Protein AF-0000000086188232 (afdb_homodimer)

Foldseek 3Di:
DQDADDFQDLAFDFDKDKDFQPQKWKAKDFPPDDLLAFDFDPDQDLQDFDADPVRDTWGKHKTKRDLLLNCLVPQCVPPAQLAAHELVVQQGIWMWMKGFPGIFMAGEPEQVRQVSRVHHCSNRQVDDSVNRVRSNSVQNSRCVHPVHGQWHKYQHPRHNVMMMIMGTCVRRGSVRMDTPDDIGRCSDDPNVVSVVVVCVVSSYHYPDPPPD/DQDADDFQDLAFDFDKDKDFQPQKWKAKDFPPDDLLAFDFDPDQDLQDFDADPVRDTWGKHKTKSDLLLNCLVPQCVPPAQQAAHELVVQQGIWMWMKGFPGIFMAGEPEQVRQVSRVHHCSNRQVDDSVNRVRSNSVQNSRCVHPVHGQWHKYQHPRHNVMMMIMGTCVRRGSVRMDTPDDIGRCSDDPNVVSVVVVCVVSVYHYPDPPPD

Solvent-accessible surface area (backbone atoms only — not comparable to full-atom values): 22124 Å² total; per-residue (Å²): 118,86,57,68,54,74,79,66,57,97,73,68,65,65,36,79,39,75,46,49,40,83,50,51,35,16,27,66,44,46,64,93,53,65,74,50,51,47,46,60,58,87,62,84,36,56,61,29,57,36,65,45,96,86,65,47,61,49,26,34,36,67,34,9,52,30,67,67,27,20,40,24,62,59,78,43,56,82,52,51,56,63,32,67,41,58,45,78,76,26,65,54,29,24,38,26,42,31,30,40,77,50,70,38,45,20,36,30,55,33,44,51,25,26,30,39,62,74,40,56,58,55,26,54,74,66,43,57,79,89,39,17,73,59,36,13,46,44,40,44,47,47,58,64,34,90,85,56,42,35,29,37,33,29,55,25,79,54,24,43,92,22,38,32,36,42,32,35,28,91,72,44,42,49,89,40,30,44,69,64,66,79,66,28,44,36,67,43,69,71,33,22,52,54,50,49,51,53,27,56,62,27,48,32,45,72,38,82,63,78,71,126,118,86,57,67,52,75,80,67,58,97,74,68,64,65,35,78,40,74,47,49,40,85,51,51,34,16,27,67,46,46,64,94,54,65,74,49,52,48,46,60,59,87,61,82,35,57,61,29,55,36,66,44,96,86,64,47,61,50,27,34,36,67,33,10,52,31,66,69,26,20,40,24,62,58,78,41,56,83,49,51,56,60,33,66,44,58,44,77,76,26,66,55,29,24,39,25,41,31,28,40,78,48,70,38,46,21,36,30,53,34,44,52,26,25,30,40,63,73,41,58,59,54,25,54,75,65,45,57,78,90,40,18,74,59,35,13,47,44,40,43,48,47,59,67,34,89,84,56,42,36,29,39,32,28,55,25,79,53,26,41,91,22,39,30,38,39,32,34,30,92,73,46,40,49,89,40,30,43,68,64,65,78,65,30,44,36,67,43,69,71,34,22,51,54,51,50,51,52,27,56,61,28,48,31,45,71,38,83,62,77,70,125

InterPro domains:
  IPR014914 RES domain [PF08808] (25-176)
  IPR014914 RES domain [SM00953] (38-180)

Nearest PDB structures (foldseek):
  6fkg-assembly1_B  TM=7.041E-01  e=4.407E-06  Mycobacterium tuberculosis H37Rv
  6gw6-assembly1_D  TM=6.085E-01  e=1.518E-03  Pseudomonas putida KT2440
  4ae1-assembly1_B  TM=4.390E-01  e=5.055E-02  Corynebacterium diphtheriae
  4yzo-assembly1_A  TM=3.214E-01  e=3.914E+00  Sulfurisphaera tokodaii str. 7
  2dkq-assembly1_A  TM=3.210E-01  e=6.579E+00  Homo sapiens

Structure (mmCIF, N/CA/C/O backbone):
data_AF-0000000086188232-model_v1
#
loop_
_entity.id
_entity.type
_entity.pdbx_description
1 polymer 'RES domain-containing protein'
#
loop_
_atom_site.group_PDB
_atom_site.id
_atom_site.type_symbol
_atom_site.label_atom_id
_atom_site.label_alt_id
_atom_site.label_comp_id
_atom_site.label_asym_id
_atom_site.label_entity_id
_atom_site.label_seq_id
_atom_site.pdbx_PDB_ins_code
_atom_site.Cartn_x
_atom_site.Cartn_y
_atom_site.Cartn_z
_atom_site.occupancy
_atom_site.B_iso_or_equiv
_atom_site.auth_seq_id
_atom_site.auth_comp_id
_atom_site.auth_asym_id
_atom_site.auth_atom_id
_atom_site.pdbx_PDB_model_num
ATOM 1 N N . MET A 1 1 ? 0.374 -12.047 19.875 1 42.62 1 MET A N 1
ATOM 2 C CA . MET A 1 1 ? -0.286 -13.102 19.109 1 42.62 1 MET A CA 1
ATOM 3 C C . MET A 1 1 ? -1.083 -12.516 17.953 1 42.62 1 MET A C 1
ATOM 5 O O . MET A 1 1 ? -1.72 -11.469 18.094 1 42.62 1 MET A O 1
ATOM 9 N N . SER A 1 2 ? -0.699 -12.945 16.703 1 59.81 2 SER A N 1
ATOM 10 C CA . SER A 1 2 ? -1.451 -12.492 15.539 1 59.81 2 SER A CA 1
ATOM 11 C C . SER A 1 2 ? -2.938 -12.797 15.68 1 59.81 2 SER A C 1
ATOM 13 O O . SER A 1 2 ? -3.311 -13.828 16.25 1 59.81 2 SER A O 1
ATOM 15 N N . ASP A 1 3 ? -3.832 -11.828 15.742 1 78.62 3 ASP A N 1
ATOM 16 C CA . ASP A 1 3 ? -5.285 -11.977 15.812 1 78.62 3 ASP A CA 1
ATOM 17 C C . ASP A 1 3 ? -5.832 -12.562 14.516 1 78.62 3 ASP A C 1
ATOM 19 O O . ASP A 1 3 ? -5.781 -11.922 13.461 1 78.62 3 ASP A O 1
ATOM 23 N N . PRO A 1 4 ? -6.09 -13.945 14.5 1 84.75 4 PRO A N 1
ATOM 24 C CA . PRO A 1 4 ? -6.691 -14.523 13.297 1 84.75 4 PRO A CA 1
ATOM 25 C C . PRO A 1 4 ? -7.977 -13.805 12.875 1 84.75 4 PRO A C 1
ATOM 27 O O . PRO A 1 4 ? -8.625 -13.164 13.703 1 84.75 4 PRO A O 1
ATOM 30 N N . PRO A 1 5 ? -8.234 -13.859 11.508 1 88.69 5 PRO A N 1
ATOM 31 C CA . PRO A 1 5 ? -9.484 -13.234 11.086 1 88.69 5 PRO A CA 1
ATOM 32 C C . PRO A 1 5 ? -10.719 -13.961 11.617 1 88.69 5 PRO A C 1
ATOM 34 O O . PRO A 1 5 ? -10.672 -15.172 11.844 1 88.69 5 PRO A O 1
ATOM 37 N N . SER A 1 6 ? -11.75 -13.211 11.828 1 87.75 6 SER A N 1
ATOM 38 C CA . SER A 1 6 ? -13.047 -13.844 12.07 1 87.75 6 SER A CA 1
ATOM 39 C C . SER A 1 6 ? -13.492 -14.672 10.867 1 87.75 6 SER A C 1
ATOM 41 O O . SER A 1 6 ? -13.109 -14.375 9.727 1 87.75 6 SER A O 1
ATOM 43 N N . PRO A 1 7 ? -14.234 -15.75 11.188 1 89.38 7 PRO A N 1
ATOM 44 C CA . PRO A 1 7 ? -14.789 -16.484 10.047 1 89.38 7 PRO A CA 1
ATOM 45 C C . PRO A 1 7 ? -15.609 -15.586 9.117 1 89.38 7 PRO A C 1
ATOM 47 O O . PRO A 1 7 ? -16.281 -14.664 9.578 1 89.38 7 PRO A O 1
ATOM 50 N N . ALA A 1 8 ? -15.398 -15.836 7.848 1 89.38 8 ALA A N 1
ATOM 51 C CA . ALA A 1 8 ? -16.203 -15.078 6.895 1 89.38 8 ALA A CA 1
ATOM 52 C C . ALA A 1 8 ? -17.703 -15.336 7.109 1 89.38 8 ALA A C 1
ATOM 54 O O . ALA A 1 8 ? -18.109 -16.484 7.273 1 89.38 8 ALA A O 1
ATOM 55 N N . PRO A 1 9 ? -18.516 -14.32 7.082 1 89.62 9 PRO A N 1
ATOM 56 C CA . PRO A 1 9 ? -19.953 -14.539 7.113 1 89.62 9 PRO A CA 1
ATOM 57 C C . PRO A 1 9 ? -20.5 -15.109 5.805 1 89.62 9 PRO A C 1
ATOM 59 O O . PRO A 1 9 ? -19.734 -15.273 4.84 1 89.62 9 PRO A O 1
ATOM 62 N N . ASP A 1 10 ? -21.734 -15.445 5.766 1 87.94 10 ASP A N 1
ATOM 63 C CA . ASP A 1 10 ? -22.344 -16.078 4.598 1 87.94 10 ASP A CA 1
ATOM 64 C C . ASP A 1 10 ? -22.281 -15.156 3.377 1 87.94 10 ASP A C 1
ATOM 66 O O . ASP A 1 10 ? -22.062 -15.625 2.256 1 87.94 10 ASP A O 1
ATOM 70 N N . ARG A 1 11 ? -22.5 -13.891 3.684 1 92.25 11 ARG A N 1
ATOM 71 C CA . ARG A 1 11 ? -22.484 -12.922 2.592 1 92.25 11 ARG A CA 1
ATOM 72 C C . ARG A 1 11 ? -21.656 -11.695 2.959 1 92.25 11 ARG A C 1
ATOM 74 O O . ARG A 1 11 ? -22.203 -10.625 3.207 1 92.25 11 ARG A O 1
ATOM 81 N N . PRO A 1 12 ? -20.328 -11.938 2.879 1 95.62 12 PRO A N 1
ATOM 82 C CA . PRO A 1 12 ? -19.516 -10.758 3.184 1 95.62 12 PRO A CA 1
ATOM 83 C C . PRO A 1 12 ? -19.688 -9.633 2.17 1 95.62 12 PRO A C 1
ATOM 85 O O . PRO A 1 12 ? -19.844 -9.891 0.974 1 95.62 12 PRO A O 1
ATOM 88 N N . ASP A 1 13 ? -19.734 -8.422 2.604 1 95.5 13 ASP A N 1
ATOM 89 C CA . ASP A 1 13 ? -19.969 -7.254 1.758 1 95.5 13 ASP A CA 1
ATOM 90 C C . ASP A 1 13 ? -18.641 -6.695 1.232 1 95.5 13 ASP A C 1
ATOM 92 O O . ASP A 1 13 ? -18.219 -5.609 1.637 1 95.5 13 ASP A O 1
ATOM 96 N N . PHE A 1 14 ? -18.125 -7.363 0.249 1 97.62 14 PHE A N 1
ATOM 97 C CA . PHE A 1 14 ? -16.859 -6.965 -0.335 1 97.62 14 PHE A CA 1
ATOM 98 C C . PHE A 1 14 ? -16.984 -5.648 -1.088 1 97.62 14 PHE A C 1
ATOM 100 O O . PHE A 1 14 ? -17.984 -5.414 -1.769 1 97.62 14 PHE A O 1
ATOM 107 N N . GLU A 1 15 ? -16.016 -4.797 -0.883 1 96.88 15 GLU A N 1
ATOM 108 C CA . GLU A 1 15 ? -15.883 -3.709 -1.845 1 96.88 15 GLU A CA 1
ATOM 109 C C . GLU A 1 15 ? -15.391 -4.227 -3.193 1 96.88 15 GLU A C 1
ATOM 111 O O . GLU A 1 15 ? -14.555 -5.129 -3.252 1 96.88 15 GLU A O 1
ATOM 116 N N . GLU A 1 16 ? -15.961 -3.678 -4.281 1 97.38 16 GLU A N 1
ATOM 117 C CA . GLU A 1 16 ? -15.539 -4.07 -5.625 1 97.38 16 GLU A CA 1
ATOM 118 C C . GLU A 1 16 ? -14.492 -3.104 -6.18 1 97.38 16 GLU A C 1
ATOM 120 O O . GLU A 1 16 ? -14.609 -1.889 -6.004 1 97.38 16 GLU A O 1
ATOM 125 N N . GLU A 1 17 ? -13.5 -3.656 -6.773 1 97.19 17 GLU A N 1
ATOM 126 C CA . GLU A 1 17 ? -12.562 -2.867 -7.559 1 97.19 17 GLU A CA 1
ATOM 127 C C . GLU A 1 17 ? -12.422 -3.422 -8.969 1 97.19 17 GLU A C 1
ATOM 129 O O . GLU A 1 17 ? -12.438 -4.637 -9.172 1 97.19 17 GLU A O 1
ATOM 134 N N . VAL A 1 18 ? -12.242 -2.51 -9.906 1 97.88 18 VAL A N 1
ATOM 135 C CA . VAL A 1 18 ? -12.102 -2.904 -11.305 1 97.88 18 VAL A CA 1
ATOM 136 C C . VAL A 1 18 ? -10.633 -2.828 -11.711 1 97.88 18 VAL A C 1
ATOM 138 O O . VAL A 1 18 ? -9.992 -1.783 -11.57 1 97.88 18 VAL A O 1
ATOM 141 N N . TRP A 1 19 ? -10.109 -3.955 -12.125 1 98.06 19 TRP A N 1
ATOM 142 C CA . TRP A 1 19 ? -8.781 -4.008 -12.719 1 98.06 19 TRP A CA 1
ATOM 143 C C . TRP A 1 19 ? -8.828 -3.713 -14.211 1 98.06 19 TRP A C 1
ATOM 145 O O . TRP A 1 19 ? -9.195 -4.578 -15.008 1 98.06 19 TRP A O 1
ATOM 155 N N . ARG A 1 20 ? -8.43 -2.564 -14.523 1 95.94 20 ARG A N 1
ATOM 156 C CA . ARG A 1 20 ? -8.562 -2.121 -15.914 1 95.94 20 ARG A CA 1
ATOM 157 C C . ARG A 1 20 ? -7.578 -2.854 -16.812 1 95.94 20 ARG A C 1
ATOM 159 O O . ARG A 1 20 ? -6.492 -3.236 -16.375 1 95.94 20 ARG A O 1
ATOM 166 N N . ALA A 1 21 ? -7.945 -2.963 -18.078 1 90.75 21 ALA A N 1
ATOM 167 C CA . ALA A 1 21 ? -7.184 -3.75 -19.047 1 90.75 21 ALA A CA 1
ATOM 168 C C . ALA A 1 21 ? -5.789 -3.168 -19.25 1 90.75 21 ALA A C 1
ATOM 170 O O . ALA A 1 21 ? -4.863 -3.885 -19.625 1 90.75 21 ALA A O 1
ATOM 171 N N . GLU A 1 22 ? -5.609 -1.956 -18.938 1 90.81 22 GLU A N 1
ATOM 172 C CA . GLU A 1 22 ? -4.336 -1.284 -19.188 1 90.81 22 GLU A CA 1
ATOM 173 C C . GLU A 1 22 ? -3.355 -1.509 -18.047 1 90.81 22 GLU A C 1
ATOM 175 O O . GLU A 1 22 ? -2.156 -1.265 -18.188 1 90.81 22 GLU A O 1
ATOM 180 N N . VAL A 1 23 ? -3.896 -1.952 -16.906 1 92.81 23 VAL A N 1
ATOM 181 C CA . VAL A 1 23 ? -3.021 -2.209 -15.773 1 92.81 23 VAL A CA 1
ATOM 182 C C . VAL A 1 23 ? -2.318 -3.553 -15.953 1 92.81 23 VAL A C 1
ATOM 184 O O . VAL A 1 23 ? -2.967 -4.57 -16.203 1 92.81 23 VAL A O 1
ATOM 187 N N . PRO A 1 24 ? -1.039 -3.545 -15.852 1 96.19 24 PRO A N 1
ATOM 188 C CA . PRO A 1 24 ? -0.294 -4.785 -16.094 1 96.19 24 PRO A CA 1
ATOM 189 C C . PRO A 1 24 ? -0.541 -5.84 -15.016 1 96.19 24 PRO A C 1
ATOM 191 O O . PRO A 1 24 ? -0.901 -5.5 -13.883 1 96.19 24 PRO A O 1
ATOM 194 N N . LEU A 1 25 ? -0.445 -7.074 -15.438 1 98.44 25 LEU A N 1
ATOM 195 C CA . LEU A 1 25 ? -0.287 -8.234 -14.57 1 98.44 25 LEU A CA 1
ATOM 196 C C . LEU A 1 25 ? 1.079 -8.883 -14.773 1 98.44 25 LEU A C 1
ATOM 198 O O . LEU A 1 25 ? 1.452 -9.219 -15.898 1 98.44 25 LEU A O 1
ATOM 202 N N . VAL A 1 26 ? 1.794 -9 -13.695 1 98.56 26 VAL A N 1
ATOM 203 C CA . VAL A 1 26 ? 3.129 -9.586 -13.773 1 98.56 26 VAL A CA 1
ATOM 204 C C . VAL A 1 26 ? 3.195 -10.836 -12.898 1 98.56 26 VAL A C 1
ATOM 206 O O . VAL A 1 26 ? 2.783 -10.812 -11.734 1 98.56 26 VAL A O 1
ATOM 209 N N . ARG A 1 27 ? 3.705 -11.891 -13.453 1 98 27 ARG A N 1
ATOM 210 C CA . ARG A 1 27 ? 3.801 -13.156 -12.727 1 98 27 ARG A CA 1
ATOM 211 C C . ARG A 1 27 ? 5.227 -13.695 -12.75 1 98 27 ARG A C 1
ATOM 213 O O . ARG A 1 27 ? 5.883 -13.68 -13.797 1 98 27 ARG A O 1
ATOM 220 N N . CYS A 1 28 ? 5.727 -14.023 -11.562 1 97.19 28 CYS A N 1
ATOM 221 C CA . CYS A 1 28 ? 6.949 -14.805 -11.438 1 97.19 28 CYS A CA 1
ATOM 222 C C . CYS A 1 28 ? 6.633 -16.281 -11.258 1 97.19 28 CYS A C 1
ATOM 224 O O . CYS A 1 28 ? 6.246 -16.719 -10.172 1 97.19 28 CYS A O 1
ATOM 226 N N . GLY A 1 29 ? 6.777 -17.016 -12.328 1 95.5 29 GLY A N 1
ATOM 227 C CA . GLY A 1 29 ? 6.453 -18.422 -12.328 1 95.5 29 GLY A CA 1
ATOM 228 C C . GLY A 1 29 ? 7.648 -19.312 -12.641 1 95.5 29 GLY A C 1
ATOM 229 O O . GLY A 1 29 ? 8.797 -18.891 -12.453 1 95.5 29 GLY A O 1
ATOM 230 N N . HIS A 1 30 ? 7.344 -20.531 -12.891 1 93.38 30 HIS A N 1
ATOM 231 C CA . HIS A 1 30 ? 8.383 -21.5 -13.18 1 93.38 30 HIS A CA 1
ATOM 232 C C . HIS A 1 30 ? 8.555 -21.719 -14.68 1 93.38 30 HIS A C 1
ATOM 234 O O . HIS A 1 30 ? 7.57 -21.703 -15.422 1 93.38 30 HIS A O 1
ATOM 240 N N . ARG A 1 31 ? 9.789 -21.984 -14.977 1 91.69 31 ARG A N 1
ATOM 241 C CA . ARG A 1 31 ? 10.086 -22.328 -16.359 1 91.69 31 ARG A CA 1
ATOM 242 C C . ARG A 1 31 ? 9.289 -23.562 -16.797 1 91.69 31 ARG A C 1
ATOM 244 O O . ARG A 1 31 ? 9.133 -24.516 -16.031 1 91.69 31 ARG A O 1
ATOM 251 N N . GLY A 1 32 ? 8.758 -23.547 -18.031 1 87.31 32 GLY A N 1
ATOM 252 C CA . GLY A 1 32 ? 8.016 -24.672 -18.578 1 87.31 32 GLY A CA 1
ATOM 253 C C . GLY A 1 32 ? 6.516 -24.531 -18.422 1 87.31 32 GLY A C 1
ATOM 254 O O . GLY A 1 32 ? 5.754 -25.312 -19 1 87.31 32 GLY A O 1
ATOM 255 N N . TYR A 1 33 ? 6.121 -23.688 -17.578 1 89.5 33 TYR A N 1
ATOM 256 C CA . TYR A 1 33 ? 4.695 -23.406 -17.438 1 89.5 33 TYR A CA 1
ATOM 257 C C . TYR A 1 33 ? 4.32 -22.094 -18.125 1 89.5 33 TYR A C 1
ATOM 259 O O . TYR A 1 33 ? 5.074 -21.125 -18.062 1 89.5 33 TYR A O 1
ATOM 267 N N . ALA A 1 34 ? 3.178 -22.141 -18.734 1 92.81 34 ALA A N 1
ATOM 268 C CA . ALA A 1 34 ? 2.711 -20.906 -19.359 1 92.81 34 ALA A CA 1
ATOM 269 C C . ALA A 1 34 ? 2.354 -19.859 -18.312 1 92.81 34 ALA A C 1
ATOM 271 O O . ALA A 1 34 ? 1.628 -20.156 -17.359 1 92.81 34 ALA A O 1
ATOM 272 N N . GLY A 1 35 ? 2.84 -18.656 -18.531 1 96.12 35 GLY A N 1
ATOM 273 C CA . GLY A 1 35 ? 2.67 -17.594 -17.562 1 96.12 35 GLY A CA 1
ATOM 274 C C . GLY A 1 35 ? 1.222 -17.188 -17.359 1 96.12 35 GLY A C 1
ATOM 275 O O . GLY A 1 35 ? 0.869 -16.594 -16.344 1 96.12 35 GLY A O 1
ATOM 276 N N . ASN A 1 36 ? 0.363 -17.469 -18.359 1 97.5 36 ASN A N 1
ATOM 277 C CA . ASN A 1 36 ? -1.021 -17.016 -18.281 1 97.5 36 ASN A CA 1
ATOM 278 C C . ASN A 1 36 ? -1.969 -18.156 -17.922 1 97.5 36 ASN A C 1
ATOM 280 O O . ASN A 1 36 ? -3.184 -18.047 -18.109 1 97.5 36 ASN A O 1
ATOM 284 N N . GLU A 1 37 ? -1.457 -19.266 -17.469 1 95.75 37 GLU A N 1
ATOM 285 C CA . GLU A 1 37 ? -2.283 -20.422 -17.141 1 95.75 37 GLU A CA 1
ATOM 286 C C . GLU A 1 37 ? -2.5 -20.531 -15.633 1 95.75 37 GLU A C 1
ATOM 288 O O . GLU A 1 37 ? -1.54 -20.672 -14.875 1 95.75 37 GLU A O 1
ATOM 293 N N . PRO A 1 38 ? -3.77 -20.453 -15.258 1 96.75 38 PRO A N 1
ATOM 294 C CA . PRO A 1 38 ? -4.023 -20.75 -13.852 1 96.75 38 PRO A CA 1
ATOM 295 C C . PRO A 1 38 ? -3.604 -22.172 -13.461 1 96.75 38 PRO A C 1
ATOM 297 O O . PRO A 1 38 ? -3.525 -23.047 -14.312 1 96.75 38 PRO A O 1
ATOM 300 N N . PHE A 1 39 ? -3.303 -22.328 -12.195 1 94.06 39 PHE A N 1
ATOM 301 C CA . PHE A 1 39 ? -2.775 -23.594 -11.703 1 94.06 39 PHE A CA 1
ATOM 302 C C . PHE A 1 39 ? -3.43 -23.969 -10.383 1 94.06 39 PHE A C 1
ATOM 304 O O . PHE A 1 39 ? -3.668 -23.109 -9.531 1 94.06 39 PHE A O 1
ATOM 311 N N . ALA A 1 40 ? -3.748 -25.219 -10.211 1 93.44 40 ALA A N 1
ATOM 312 C CA . ALA A 1 40 ? -4.301 -25.75 -8.969 1 93.44 40 ALA A CA 1
ATOM 313 C C . ALA A 1 40 ? -3.207 -26.375 -8.102 1 93.44 40 ALA A C 1
ATOM 315 O O . ALA A 1 40 ? -2.902 -27.562 -8.227 1 93.44 40 ALA A O 1
ATOM 316 N N . SER A 1 41 ? -2.668 -25.594 -7.246 1 88.31 41 SER A N 1
ATOM 317 C CA . SER A 1 41 ? -1.643 -26.078 -6.336 1 88.31 41 SER A CA 1
ATOM 318 C C . SER A 1 41 ? -2.266 -26.734 -5.109 1 88.31 41 SER A C 1
ATOM 320 O O . SER A 1 41 ? -3.262 -26.25 -4.57 1 88.31 41 SER A O 1
ATOM 322 N N . PRO A 1 42 ? -1.669 -27.812 -4.621 1 87.31 42 PRO A N 1
ATOM 323 C CA . PRO A 1 42 ? -2.143 -28.406 -3.363 1 87.31 42 PRO A CA 1
ATOM 324 C C . PRO A 1 42 ? -1.583 -27.688 -2.135 1 87.31 42 PRO A C 1
ATOM 326 O O . PRO A 1 42 ? -2.045 -27.922 -1.015 1 87.31 42 PRO A O 1
ATOM 329 N N . ALA A 1 43 ? -0.605 -26.922 -2.338 1 88 43 ALA A N 1
ATOM 330 C CA . ALA A 1 43 ? 0.032 -26.234 -1.216 1 88 43 ALA A CA 1
ATOM 331 C C . ALA A 1 43 ? -0.917 -25.219 -0.582 1 88 43 ALA A C 1
ATOM 333 O O . ALA A 1 43 ? -1.66 -24.531 -1.284 1 88 43 ALA A O 1
ATOM 334 N N . LEU A 1 44 ? -0.847 -25.234 0.757 1 90.06 44 LEU A N 1
ATOM 335 C CA . LEU A 1 44 ? -1.663 -24.266 1.485 1 90.06 44 LEU A CA 1
ATOM 336 C C . LEU A 1 44 ? -1.072 -22.875 1.378 1 90.06 44 LEU A C 1
ATOM 338 O O . LEU A 1 44 ? 0.121 -22.672 1.622 1 90.06 44 LEU A O 1
ATOM 342 N N . GLY A 1 45 ? -1.865 -21.969 0.942 1 92.62 45 GLY A N 1
ATOM 343 C CA . GLY A 1 45 ? -1.517 -20.562 0.902 1 92.62 45 GLY A CA 1
ATOM 344 C C . GLY A 1 45 ? -2.549 -19.672 1.572 1 92.62 45 GLY A C 1
ATOM 345 O O . GLY A 1 45 ? -3.506 -20.172 2.172 1 92.62 45 GLY A O 1
ATOM 346 N N . ARG A 1 46 ? -2.336 -18.438 1.545 1 94.44 46 ARG A N 1
ATOM 347 C CA . ARG A 1 46 ? -3.182 -17.484 2.242 1 94.44 46 ARG A CA 1
ATOM 348 C C . ARG A 1 46 ? -4.598 -17.484 1.677 1 94.44 46 ARG A C 1
ATOM 350 O O . ARG A 1 46 ? -5.574 -17.422 2.43 1 94.44 46 ARG A O 1
ATOM 357 N N . PHE A 1 47 ? -4.699 -17.562 0.276 1 97 47 PHE A N 1
ATOM 358 C CA . PHE A 1 47 ? -6.027 -17.453 -0.322 1 97 47 PHE A CA 1
ATOM 359 C C . PHE A 1 47 ? -6.324 -18.656 -1.196 1 97 47 PHE A C 1
ATOM 361 O O . PHE A 1 47 ? -7.203 -18.609 -2.059 1 97 47 PHE A O 1
ATOM 368 N N . SER A 1 48 ? -5.516 -19.719 -1.057 1 92.81 48 SER A N 1
ATOM 369 C CA . SER A 1 48 ? -5.695 -20.969 -1.795 1 92.81 48 SER A CA 1
ATOM 370 C C . SER A 1 48 ? -5.301 -22.172 -0.949 1 92.81 48 SER A C 1
ATOM 372 O O . SER A 1 48 ? -4.578 -22.031 0.038 1 92.81 48 SER A O 1
ATOM 374 N N . PRO A 1 49 ? -5.832 -23.359 -1.192 1 94.06 49 PRO A N 1
ATOM 375 C CA . PRO A 1 49 ? -6.707 -23.688 -2.316 1 94.06 49 PRO A CA 1
ATOM 376 C C . PRO A 1 49 ? -8.172 -23.344 -2.047 1 94.06 49 PRO A C 1
ATOM 378 O O . PRO A 1 49 ? -8.578 -23.219 -0.888 1 94.06 49 PRO A O 1
ATOM 381 N N . ILE A 1 50 ? -8.828 -23.078 -3.135 1 93.56 50 ILE A N 1
ATOM 382 C CA . ILE A 1 50 ? -10.289 -23.078 -3.133 1 93.56 50 ILE A CA 1
ATOM 383 C C . ILE A 1 50 ? -10.805 -24.438 -3.609 1 93.56 50 ILE A C 1
ATOM 385 O O . ILE A 1 50 ? -10.5 -24.875 -4.727 1 93.56 50 ILE A O 1
ATOM 389 N N . VAL A 1 51 ? -11.578 -25.031 -2.758 1 92.19 51 VAL A N 1
ATOM 390 C CA . VAL A 1 51 ? -12.039 -26.375 -3.059 1 92.19 51 VAL A CA 1
ATOM 391 C C . VAL A 1 51 ? -13.539 -26.375 -3.32 1 92.19 51 VAL A C 1
ATOM 393 O O . VAL A 1 51 ? -14.32 -25.906 -2.49 1 92.19 51 VAL A O 1
ATOM 396 N N . GLY A 1 52 ? -13.875 -26.875 -4.504 1 87.81 52 GLY A N 1
ATOM 397 C CA . GLY A 1 52 ? -15.281 -26.953 -4.875 1 87.81 52 GLY A CA 1
ATOM 398 C C . GLY A 1 52 ? -16.031 -28.047 -4.137 1 87.81 52 GLY A C 1
ATOM 399 O O . GLY A 1 52 ? -15.43 -28.844 -3.418 1 87.81 52 GLY A O 1
ATOM 400 N N . ALA A 1 53 ? -17.359 -27.984 -4.383 1 86.69 53 ALA A N 1
ATOM 401 C CA . ALA A 1 53 ? -18.234 -28.969 -3.746 1 86.69 53 ALA A CA 1
ATOM 402 C C . ALA A 1 53 ? -17.859 -30.391 -4.145 1 86.69 53 ALA A C 1
ATOM 404 O O . ALA A 1 53 ? -18.047 -31.328 -3.367 1 86.69 53 ALA A O 1
ATOM 405 N N . ASP A 1 54 ? -17.266 -30.609 -5.262 1 90.5 54 ASP A N 1
ATOM 406 C CA . ASP A 1 54 ? -16.875 -31.906 -5.777 1 90.5 54 ASP A CA 1
ATOM 407 C C . ASP A 1 54 ? -15.5 -32.312 -5.262 1 90.5 54 ASP A C 1
ATOM 409 O O . ASP A 1 54 ? -14.992 -33.375 -5.613 1 90.5 54 ASP A O 1
ATOM 413 N N . GLY A 1 55 ? -14.906 -31.453 -4.551 1 90.5 55 GLY A N 1
ATOM 414 C CA . GLY A 1 55 ? -13.602 -31.75 -3.988 1 90.5 55 GLY A CA 1
ATOM 415 C C . GLY A 1 55 ? -12.453 -31.312 -4.879 1 90.5 55 GLY A C 1
ATOM 416 O O . GLY A 1 55 ? -11.289 -31.391 -4.484 1 90.5 55 GLY A O 1
ATOM 417 N N . ALA A 1 56 ? -12.797 -30.844 -6.02 1 93.94 56 ALA A N 1
ATOM 418 C CA . ALA A 1 56 ? -11.758 -30.406 -6.945 1 93.94 56 ALA A CA 1
ATOM 419 C C . ALA A 1 56 ? -11.203 -29.047 -6.543 1 93.94 56 ALA A C 1
ATOM 421 O O . ALA A 1 56 ? -11.945 -28.172 -6.07 1 93.94 56 ALA A O 1
ATOM 422 N N . ARG A 1 57 ? -9.93 -28.938 -6.715 1 95.94 57 ARG A N 1
ATOM 423 C CA . ARG A 1 57 ? -9.289 -27.641 -6.441 1 95.94 57 ARG A CA 1
ATOM 424 C C . ARG A 1 57 ? -9.43 -26.703 -7.629 1 95.94 57 ARG A C 1
ATOM 426 O O . ARG A 1 57 ? -9.195 -27.094 -8.773 1 95.94 57 ARG A O 1
ATOM 433 N N . LEU A 1 58 ? -9.859 -25.547 -7.316 1 96.5 58 LEU A N 1
ATOM 434 C CA . LEU A 1 58 ? -9.977 -24.516 -8.336 1 96.5 58 LEU A CA 1
ATOM 435 C C . LEU A 1 58 ? -8.602 -24 -8.742 1 96.5 58 LEU A C 1
ATOM 437 O O . LEU A 1 58 ? -7.816 -23.562 -7.891 1 96.5 58 LEU A O 1
ATOM 441 N N . PRO A 1 59 ? -8.227 -24.078 -10.031 1 96.75 59 PRO A N 1
ATOM 442 C CA . PRO A 1 59 ? -7.004 -23.375 -10.438 1 96.75 59 PRO A CA 1
ATOM 443 C C . PRO A 1 59 ? -7.066 -21.875 -10.18 1 96.75 59 PRO A C 1
ATOM 445 O O . PRO A 1 59 ? -8.125 -21.266 -10.328 1 96.75 59 PRO A O 1
ATOM 448 N N . VAL A 1 60 ? -5.93 -21.328 -9.742 1 97.44 60 VAL A N 1
ATOM 449 C CA . VAL A 1 60 ? -5.848 -19.891 -9.523 1 97.44 60 VAL A CA 1
ATOM 450 C C . VAL A 1 60 ? -4.574 -19.344 -10.172 1 97.44 60 VAL A C 1
ATOM 452 O O . VAL A 1 60 ? -3.656 -20.109 -10.484 1 97.44 60 VAL A O 1
ATOM 455 N N . LEU A 1 61 ? -4.547 -18.109 -10.43 1 97.38 61 LEU A N 1
ATOM 456 C CA . LEU A 1 61 ? -3.369 -17.406 -10.93 1 97.38 61 LEU A CA 1
ATOM 457 C C . LEU A 1 61 ? -3.049 -16.188 -10.078 1 97.38 61 LEU A C 1
ATOM 459 O O . LEU A 1 61 ? -3.871 -15.281 -9.953 1 97.38 61 LEU A O 1
ATOM 463 N N . TYR A 1 62 ? -1.893 -16.203 -9.453 1 97.38 62 TYR A N 1
ATOM 464 C CA . TYR A 1 62 ? -1.384 -15.062 -8.711 1 97.38 62 TYR A CA 1
ATOM 465 C C . TYR A 1 62 ? -0.545 -14.156 -9.609 1 97.38 62 TYR A C 1
ATOM 467 O O . TYR A 1 62 ? 0.214 -14.641 -10.453 1 97.38 62 TYR A O 1
ATOM 475 N N . ALA A 1 63 ? -0.677 -12.898 -9.391 1 98.25 63 ALA A N 1
ATOM 476 C CA . ALA A 1 63 ? 0.107 -11.906 -10.109 1 98.25 63 ALA A CA 1
ATOM 477 C C . ALA A 1 63 ? 0.233 -10.617 -9.305 1 98.25 63 ALA A C 1
ATOM 479 O O . ALA A 1 63 ? -0.368 -10.484 -8.234 1 98.25 63 ALA A O 1
ATOM 480 N N . ALA A 1 64 ? 1.072 -9.766 -9.758 1 98.5 64 ALA A N 1
ATOM 481 C CA . ALA A 1 64 ? 1.242 -8.438 -9.172 1 98.5 64 ALA A CA 1
ATOM 482 C C . ALA A 1 64 ? 1.127 -7.352 -10.242 1 98.5 64 ALA A C 1
ATOM 484 O O . ALA A 1 64 ? 1.161 -7.645 -11.438 1 98.5 64 ALA A O 1
ATOM 485 N N . SER A 1 65 ? 0.976 -6.105 -9.812 1 98.38 65 SER A N 1
ATOM 486 C CA . SER A 1 65 ? 0.787 -4.992 -10.734 1 98.38 65 SER A CA 1
ATOM 487 C C . SER A 1 65 ? 2.123 -4.484 -11.266 1 98.38 65 SER A C 1
ATOM 489 O O . SER A 1 65 ? 2.16 -3.568 -12.094 1 98.38 65 SER A O 1
ATOM 491 N N . SER A 1 66 ? 3.256 -5.047 -10.805 1 97.88 66 SER A N 1
ATOM 492 C CA . SER A 1 66 ? 4.57 -4.602 -11.25 1 97.88 66 SER A CA 1
ATOM 493 C C . SER A 1 66 ? 5.598 -5.727 -11.141 1 97.88 66 SER A C 1
ATOM 495 O O . SER A 1 66 ? 5.398 -6.688 -10.398 1 97.88 66 SER A O 1
ATOM 497 N N . VAL A 1 67 ? 6.699 -5.566 -11.844 1 98 67 VAL A N 1
ATOM 498 C CA . VAL A 1 67 ? 7.805 -6.516 -11.805 1 98 67 VAL A CA 1
ATOM 499 C C . VAL A 1 67 ? 8.383 -6.57 -10.391 1 98 67 VAL A C 1
ATOM 501 O O . VAL A 1 67 ? 8.562 -7.652 -9.828 1 98 67 VAL A O 1
ATOM 504 N N . ARG A 1 68 ? 8.617 -5.422 -9.789 1 97.75 68 ARG A N 1
ATOM 505 C CA . ARG A 1 68 ? 9.172 -5.359 -8.438 1 97.75 68 ARG A CA 1
ATOM 506 C C . ARG A 1 68 ? 8.25 -6.043 -7.434 1 97.75 68 ARG A C 1
ATOM 508 O O . ARG A 1 68 ? 8.719 -6.777 -6.559 1 97.75 68 ARG A O 1
ATOM 515 N N . GLY A 1 69 ? 6.992 -5.805 -7.59 1 98.06 69 GLY A N 1
ATOM 516 C CA . GLY A 1 69 ? 6.027 -6.469 -6.727 1 98.06 69 GLY A CA 1
ATOM 517 C C . GLY A 1 69 ? 6.047 -7.98 -6.859 1 98.06 69 GLY A C 1
ATOM 518 O O . GLY A 1 69 ? 6.082 -8.695 -5.855 1 98.06 69 GLY A O 1
ATOM 519 N N . ALA A 1 70 ? 6.004 -8.461 -8.102 1 98.38 70 ALA A N 1
ATOM 520 C CA . ALA A 1 70 ? 6 -9.898 -8.352 1 98.38 70 ALA A CA 1
ATOM 521 C C . ALA A 1 70 ? 7.25 -10.562 -7.781 1 98.38 70 ALA A C 1
ATOM 523 O O . ALA A 1 70 ? 7.164 -11.602 -7.129 1 98.38 70 ALA A O 1
ATOM 524 N N . LEU A 1 71 ? 8.406 -9.945 -7.98 1 98.12 71 LEU A N 1
ATOM 525 C CA . LEU A 1 71 ? 9.672 -10.492 -7.492 1 98.12 71 LEU A CA 1
ATOM 526 C C . LEU A 1 71 ? 9.742 -10.422 -5.973 1 98.12 71 LEU A C 1
ATOM 528 O O . LEU A 1 71 ? 10.305 -11.312 -5.332 1 98.12 71 LEU A O 1
ATOM 532 N N . SER A 1 72 ? 9.188 -9.352 -5.422 1 97.31 72 SER A N 1
ATOM 533 C CA . SER A 1 72 ? 9.156 -9.234 -3.965 1 97.31 72 SER A CA 1
ATOM 53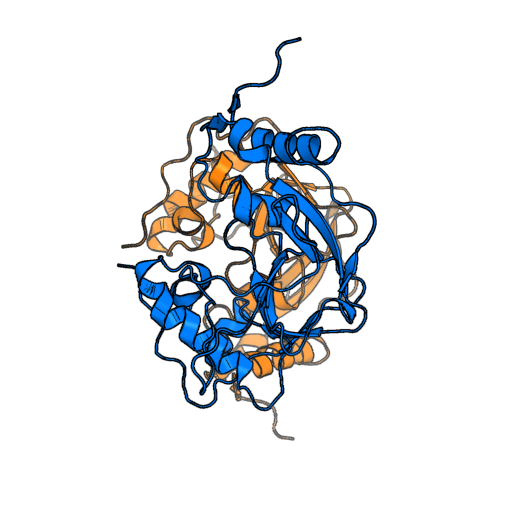4 C C . SER A 1 72 ? 8.328 -10.352 -3.34 1 97.31 72 SER A C 1
ATOM 536 O O . SER A 1 72 ? 8.695 -10.891 -2.295 1 97.31 72 SER A O 1
ATOM 538 N N . GLU A 1 73 ? 7.246 -10.758 -3.98 1 96.06 73 GLU A N 1
ATOM 539 C CA . GLU A 1 73 ? 6.348 -11.797 -3.482 1 96.06 73 GLU A CA 1
ATOM 540 C C . GLU A 1 73 ? 6.961 -13.188 -3.648 1 96.06 73 GLU A C 1
ATOM 542 O O . GLU A 1 73 ? 6.574 -14.125 -2.953 1 96.06 73 GLU A O 1
ATOM 547 N N . THR A 1 74 ? 7.867 -13.367 -4.508 1 95.19 74 THR A N 1
ATOM 548 C CA . THR A 1 74 ? 8.32 -14.711 -4.863 1 95.19 74 THR A CA 1
ATOM 549 C C . THR A 1 74 ? 9.797 -14.883 -4.527 1 95.19 74 THR A C 1
ATOM 551 O O . THR A 1 74 ? 10.141 -15.531 -3.533 1 95.19 74 THR A O 1
ATOM 554 N N . VAL A 1 75 ? 10.672 -14.102 -5.176 1 96.06 75 VAL A N 1
ATOM 555 C CA . VAL A 1 75 ? 12.117 -14.258 -5.086 1 96.06 75 VAL A CA 1
ATOM 556 C C . VAL A 1 75 ? 12.609 -13.75 -3.732 1 96.06 75 VAL A C 1
ATOM 558 O O . VAL A 1 75 ? 13.438 -14.398 -3.084 1 96.06 75 VAL A O 1
ATOM 561 N N . PHE A 1 76 ? 12.055 -12.625 -3.289 1 95.88 76 PHE A N 1
ATOM 562 C CA . PHE A 1 76 ? 12.625 -11.961 -2.123 1 95.88 76 PHE A CA 1
ATOM 563 C C . PHE A 1 76 ? 11.727 -12.141 -0.905 1 95.88 76 PHE A C 1
ATOM 565 O O . PHE A 1 76 ? 11.953 -11.523 0.137 1 95.88 76 PHE A O 1
ATOM 572 N N . HIS A 1 77 ? 10.742 -12.938 -1.035 1 91.88 77 HIS A N 1
ATOM 573 C CA . HIS A 1 77 ? 9.734 -13.117 -0.001 1 91.88 77 HIS A CA 1
ATOM 574 C C . HIS A 1 77 ? 10.375 -13.477 1.338 1 91.88 77 HIS A C 1
ATOM 576 O O . HIS A 1 77 ? 9.969 -12.953 2.381 1 91.88 77 HIS A O 1
ATOM 582 N N . ASP A 1 78 ? 11.352 -14.266 1.359 1 89.31 78 ASP A N 1
ATOM 583 C CA . ASP A 1 78 ? 11.938 -14.742 2.605 1 89.31 78 ASP A CA 1
ATOM 584 C C . ASP A 1 78 ? 13.391 -14.289 2.736 1 89.31 78 ASP A C 1
ATOM 586 O O . ASP A 1 78 ? 14.133 -14.805 3.572 1 89.31 78 ASP A O 1
ATOM 590 N N . VAL A 1 79 ? 13.758 -13.391 1.942 1 91.69 79 VAL A N 1
ATOM 591 C CA . VAL A 1 79 ? 15.125 -12.898 1.993 1 91.69 79 VAL A CA 1
ATOM 592 C C . VAL A 1 79 ? 15.227 -11.734 2.975 1 91.69 79 VAL A C 1
ATOM 594 O O . VAL A 1 79 ? 14.484 -10.758 2.859 1 91.69 79 VAL A O 1
ATOM 597 N N . LEU A 1 80 ? 16.125 -11.859 3.914 1 87.94 80 LEU A N 1
ATOM 598 C CA . LEU A 1 80 ? 16.312 -10.812 4.91 1 87.94 80 LEU A CA 1
ATOM 599 C C . LEU A 1 80 ? 17.156 -9.672 4.344 1 87.94 80 LEU A C 1
ATOM 601 O O . LEU A 1 80 ? 18.047 -9.898 3.527 1 87.94 80 LEU A O 1
ATOM 605 N N . PRO A 1 81 ? 16.781 -8.461 4.738 1 87.12 81 PRO A N 1
ATOM 606 C CA . PRO A 1 81 ? 17.688 -7.379 4.359 1 87.12 81 PRO A CA 1
ATOM 607 C C . PRO A 1 81 ? 19.141 -7.648 4.781 1 87.12 81 PRO A C 1
ATOM 609 O O . PRO A 1 81 ? 19.375 -8.164 5.875 1 87.12 81 PRO A O 1
ATOM 612 N N . GLY A 1 82 ? 20.031 -7.34 3.932 1 90.5 82 GLY A N 1
ATOM 613 C CA . GLY A 1 82 ? 21.438 -7.594 4.223 1 90.5 82 GLY A CA 1
ATOM 614 C C . GLY A 1 82 ? 21.812 -9.055 4.082 1 90.5 82 GLY A C 1
ATOM 615 O O . GLY A 1 82 ? 22.969 -9.43 4.336 1 90.5 82 GLY A O 1
ATOM 616 N N . GLY A 1 83 ? 20.906 -9.844 3.637 1 94.88 83 GLY A N 1
ATOM 617 C CA . GLY A 1 83 ? 21.141 -11.266 3.502 1 94.88 83 GLY A CA 1
ATOM 618 C C . GLY A 1 83 ? 21.734 -11.648 2.156 1 94.88 83 GLY A C 1
ATOM 619 O O . GLY A 1 83 ? 22.469 -10.859 1.553 1 94.88 83 GLY A O 1
ATOM 620 N N . THR A 1 84 ? 21.469 -12.93 1.787 1 96.31 84 THR A N 1
ATOM 621 C CA . THR A 1 84 ? 22.016 -13.445 0.539 1 96.31 84 THR A CA 1
ATOM 622 C C . THR A 1 84 ? 20.938 -14.125 -0.293 1 96.31 84 THR A C 1
ATOM 624 O O . THR A 1 84 ? 19.922 -14.57 0.245 1 96.31 84 THR A O 1
ATOM 627 N N . LEU A 1 85 ? 21.125 -14.078 -1.552 1 96.56 85 LEU A N 1
ATOM 628 C CA . LEU A 1 85 ? 20.312 -14.781 -2.529 1 96.56 85 LEU A CA 1
ATOM 629 C C . LEU A 1 85 ? 21.172 -15.625 -3.461 1 96.56 85 LEU A C 1
ATOM 631 O O . LEU A 1 85 ? 22.047 -15.094 -4.145 1 96.56 85 LEU A O 1
ATOM 635 N N . ASP A 1 86 ? 20.953 -16.938 -3.457 1 95.06 86 ASP A N 1
ATOM 636 C CA . ASP A 1 86 ? 21.688 -17.828 -4.344 1 95.06 86 ASP A CA 1
ATOM 637 C C . ASP A 1 86 ? 21.078 -17.844 -5.742 1 95.06 86 ASP A C 1
ATOM 639 O O . ASP A 1 86 ? 19.891 -18.156 -5.902 1 95.06 86 ASP A O 1
ATOM 643 N N . VAL A 1 87 ? 21.859 -17.594 -6.742 1 93.56 87 VAL A N 1
ATOM 644 C CA . VAL A 1 87 ? 21.406 -17.5 -8.125 1 93.56 87 VAL A CA 1
ATOM 645 C C . VAL A 1 87 ? 20.797 -18.828 -8.555 1 93.56 87 VAL A C 1
ATOM 647 O O . VAL A 1 87 ? 19.922 -18.859 -9.43 1 93.56 87 VAL A O 1
ATOM 650 N N . THR A 1 88 ? 21.188 -19.922 -8.008 1 93.19 88 THR A N 1
ATOM 651 C CA . THR A 1 88 ? 20.656 -21.219 -8.383 1 93.19 88 THR A CA 1
ATOM 652 C C . THR A 1 88 ? 19.156 -21.297 -8.109 1 93.19 88 THR A C 1
ATOM 654 O O . THR A 1 88 ? 18.438 -22.062 -8.758 1 93.19 88 THR A O 1
ATOM 657 N N . ARG A 1 89 ? 18.688 -20.469 -7.172 1 92.44 89 ARG A N 1
ATOM 658 C CA . ARG A 1 89 ? 17.266 -20.422 -6.844 1 92.44 89 ARG A CA 1
ATOM 659 C C . ARG A 1 89 ? 16.469 -19.734 -7.949 1 92.44 89 ARG A C 1
ATOM 661 O O . ARG A 1 89 ? 15.242 -19.828 -7.988 1 92.44 89 ARG A O 1
ATOM 668 N N . LEU A 1 90 ? 17.172 -19.078 -8.844 1 95.75 90 LEU A N 1
ATOM 669 C CA . LEU A 1 90 ? 16.531 -18.281 -9.891 1 95.75 90 LEU A CA 1
ATOM 670 C C . LEU A 1 90 ? 16.453 -19.062 -11.195 1 95.75 90 LEU A C 1
ATOM 672 O O . LEU A 1 90 ? 15.727 -18.688 -12.117 1 95.75 90 LEU A O 1
ATOM 676 N N . ARG A 1 91 ? 17.172 -20.188 -11.352 1 93.44 91 ARG A N 1
ATOM 677 C CA . ARG A 1 91 ? 17.375 -20.891 -12.617 1 93.44 91 ARG A CA 1
ATOM 678 C C . ARG A 1 91 ? 16.047 -21.438 -13.156 1 93.44 91 ARG A C 1
ATOM 680 O O . ARG A 1 91 ? 15.844 -21.5 -14.367 1 93.44 91 ARG A O 1
ATOM 687 N N . ASP A 1 92 ? 15.148 -21.75 -12.32 1 93.56 92 ASP A N 1
ATOM 688 C CA . ASP A 1 92 ? 13.898 -22.328 -12.797 1 93.56 92 ASP A CA 1
ATOM 689 C C . ASP A 1 92 ? 12.766 -21.312 -12.758 1 93.56 92 ASP A C 1
ATOM 691 O O . ASP A 1 92 ? 11.594 -21.672 -12.828 1 93.56 92 ASP A O 1
ATOM 695 N N . ARG A 1 93 ? 13.102 -20.031 -12.609 1 96.12 93 ARG A N 1
ATOM 696 C CA . ARG A 1 93 ? 12.078 -19 -12.469 1 96.12 93 ARG A CA 1
ATOM 697 C C . ARG A 1 93 ? 12.039 -18.094 -13.695 1 96.12 93 ARG A C 1
ATOM 699 O O . ARG A 1 93 ? 13.078 -17.828 -14.312 1 96.12 93 ARG A O 1
ATOM 706 N N . GLN A 1 94 ? 10.875 -17.656 -14.047 1 97.19 94 GLN A N 1
ATOM 707 C CA . GLN A 1 94 ? 10.672 -16.719 -15.148 1 97.19 94 GLN A CA 1
ATOM 708 C C . GLN A 1 94 ? 9.641 -15.656 -14.781 1 97.19 94 GLN A C 1
ATOM 710 O O . GLN A 1 94 ? 8.766 -15.891 -13.945 1 97.19 94 GLN A O 1
ATOM 715 N N . LEU A 1 95 ? 9.852 -14.523 -15.422 1 97.5 95 LEU A N 1
ATOM 716 C CA . LEU A 1 95 ? 8.922 -13.406 -15.297 1 97.5 95 LEU A CA 1
ATOM 717 C C . LEU A 1 95 ? 8.047 -13.289 -16.531 1 97.5 95 LEU A C 1
ATOM 719 O O . LEU A 1 95 ? 8.555 -13.211 -17.656 1 97.5 95 LEU A O 1
ATOM 723 N N . SER A 1 96 ? 6.734 -13.312 -16.359 1 97.94 96 SER A N 1
ATOM 724 C CA . SER A 1 96 ? 5.777 -13.094 -17.438 1 97.94 96 SER A CA 1
ATOM 725 C C . SER A 1 96 ? 4.988 -11.805 -17.234 1 97.94 96 SER A C 1
ATOM 727 O O . SER A 1 96 ? 4.574 -11.5 -16.109 1 97.94 96 SER A O 1
ATOM 729 N N . ARG A 1 97 ? 4.883 -11.086 -18.266 1 97.44 97 ARG A N 1
ATOM 730 C CA . ARG A 1 97 ? 4.027 -9.906 -18.297 1 97.44 97 ARG A CA 1
ATOM 731 C C . ARG A 1 97 ? 2.734 -10.18 -19.047 1 97.44 97 ARG A C 1
ATOM 733 O O . ARG A 1 97 ? 2.764 -10.703 -20.172 1 97.44 97 ARG A O 1
ATOM 740 N N . LEU A 1 98 ? 1.601 -9.852 -18.359 1 97.88 98 LEU A N 1
ATOM 741 C CA . LEU A 1 98 ? 0.28 -10.164 -18.906 1 97.88 98 LEU A CA 1
ATOM 742 C C . LEU A 1 98 ? -0.601 -8.922 -18.938 1 97.88 98 LEU A C 1
ATOM 744 O O . LEU A 1 98 ? -0.346 -7.953 -18.219 1 97.88 98 LEU A O 1
ATOM 748 N N . ARG A 1 99 ? -1.54 -9 -19.781 1 96.94 99 ARG A N 1
ATOM 749 C CA . ARG A 1 99 ? -2.635 -8.039 -19.797 1 96.94 99 ARG A CA 1
ATOM 750 C C . ARG A 1 99 ? -3.984 -8.742 -19.891 1 96.94 99 ARG A C 1
ATOM 752 O O . ARG A 1 99 ? -4.133 -9.727 -20.625 1 96.94 99 ARG A O 1
ATOM 759 N N . ALA A 1 100 ? -4.922 -8.258 -19.109 1 97.94 100 ALA A N 1
ATOM 760 C CA . ALA A 1 100 ? -6.281 -8.781 -19.219 1 97.94 100 ALA A CA 1
ATOM 761 C C . ALA A 1 100 ? -6.973 -8.25 -20.469 1 97.94 100 ALA A C 1
ATOM 763 O O . ALA A 1 100 ? -6.816 -7.074 -20.828 1 97.94 100 ALA A O 1
ATOM 764 N N . MET A 1 101 ? -7.746 -9.008 -21.125 1 97.31 101 MET A N 1
ATOM 765 C CA . MET A 1 101 ? -8.422 -8.633 -22.359 1 97.31 101 MET A CA 1
ATOM 766 C C . MET A 1 101 ? -9.742 -7.926 -22.062 1 97.31 101 MET A C 1
ATOM 768 O O . MET A 1 101 ? -10.43 -7.469 -22.984 1 97.31 101 MET A O 1
ATOM 772 N N . ARG A 1 102 ? -10.109 -7.832 -20.906 1 97 102 ARG A N 1
ATOM 773 C CA . ARG A 1 102 ? -11.297 -7.145 -20.406 1 97 102 ARG A CA 1
ATOM 774 C C . ARG A 1 102 ? -11.086 -6.652 -18.984 1 97 102 ARG A C 1
ATOM 776 O O . ARG A 1 102 ? -10.211 -7.152 -18.266 1 97 102 ARG A O 1
ATOM 783 N N . PRO A 1 103 ? -11.898 -5.648 -18.594 1 97.88 103 PRO A N 1
ATOM 784 C CA . PRO A 1 103 ? -11.828 -5.293 -17.172 1 97.88 103 PRO A CA 1
ATOM 785 C C . PRO A 1 103 ? -12.203 -6.453 -16.25 1 97.88 103 PRO A C 1
ATOM 787 O O . PRO A 1 103 ? -13.141 -7.203 -16.547 1 97.88 103 PRO A O 1
ATOM 790 N N . LEU A 1 104 ? -11.469 -6.652 -15.219 1 98.62 104 LEU A N 1
ATOM 791 C CA . LEU A 1 104 ? -11.758 -7.703 -14.25 1 98.62 104 LEU A CA 1
ATOM 792 C C . LEU A 1 104 ? -12.406 -7.121 -12.992 1 98.62 104 LEU A C 1
ATOM 794 O O . LEU A 1 104 ? -11.945 -6.113 -12.461 1 98.62 104 LEU A O 1
ATOM 798 N N . ARG A 1 105 ? -13.438 -7.672 -12.562 1 98.62 105 ARG A N 1
ATOM 799 C CA . ARG A 1 105 ? -14.094 -7.312 -11.312 1 98.62 105 ARG A CA 1
ATOM 800 C C . ARG A 1 105 ? -13.516 -8.094 -10.141 1 98.62 105 ARG A C 1
ATOM 802 O O . ARG A 1 105 ? -13.664 -9.32 -10.07 1 98.62 105 ARG A O 1
ATOM 809 N N . LEU A 1 106 ? -12.898 -7.414 -9.195 1 98.81 106 LEU A N 1
ATOM 810 C CA . LEU A 1 106 ? -12.172 -8.07 -8.117 1 98.81 106 LEU A CA 1
ATOM 811 C C . LEU A 1 106 ? -12.742 -7.66 -6.758 1 98.81 106 LEU A C 1
ATOM 813 O O . LEU A 1 106 ? -13.188 -6.527 -6.586 1 98.81 106 LEU A O 1
ATOM 817 N N . ALA A 1 107 ? -12.781 -8.594 -5.82 1 98.75 107 ALA A N 1
ATOM 818 C CA . ALA A 1 107 ? -13.016 -8.242 -4.422 1 98.75 107 ALA A CA 1
ATOM 819 C C . ALA A 1 107 ? -11.812 -7.539 -3.816 1 98.75 107 ALA A C 1
ATOM 821 O O . ALA A 1 107 ? -10.695 -8.078 -3.832 1 98.75 107 ALA A O 1
ATOM 822 N N . SER A 1 108 ? -12.078 -6.375 -3.295 1 98.5 108 SER A N 1
ATOM 823 C CA . SER A 1 108 ? -10.984 -5.539 -2.807 1 98.5 108 SER A CA 1
ATOM 824 C C . SER A 1 108 ? -10.648 -5.859 -1.354 1 98.5 108 SER A C 1
ATOM 826 O O . SER A 1 108 ? -11.508 -5.75 -0.475 1 98.5 108 SER A O 1
ATOM 828 N N . LEU A 1 109 ? -9.438 -6.223 -1.138 1 98.44 109 LEU A N 1
ATOM 829 C CA . LEU A 1 109 ? -8.938 -6.473 0.208 1 98.44 109 LEU A CA 1
ATOM 830 C C . LEU A 1 109 ? -7.906 -5.418 0.607 1 98.44 109 LEU A C 1
ATOM 832 O O . LEU A 1 109 ? -6.914 -5.73 1.266 1 98.44 109 LEU A O 1
ATOM 836 N N . THR A 1 110 ? -8.07 -4.215 0.111 1 98 110 THR A N 1
ATOM 837 C CA . THR A 1 110 ? -7.324 -3.049 0.572 1 98 110 THR A CA 1
ATOM 838 C C . THR A 1 110 ? -7.734 -2.67 1.992 1 98 110 THR A C 1
ATOM 840 O O . THR A 1 110 ? -8.68 -3.24 2.545 1 98 110 THR A O 1
ATOM 843 N N . SER A 1 111 ? -7.027 -1.685 2.607 1 96.31 111 SER A N 1
ATOM 844 C CA . SER A 1 111 ? -7.336 -1.24 3.961 1 96.31 111 SER A CA 1
ATOM 845 C C . SER A 1 111 ? -8.805 -0.854 4.094 1 96.31 111 SER A C 1
ATOM 847 O O . SER A 1 111 ? -9.484 -1.286 5.023 1 96.31 111 SER A O 1
ATOM 849 N N . LEU A 1 112 ? -9.32 -0.075 3.16 1 96.12 112 LEU A N 1
ATOM 850 C CA . LEU A 1 112 ? -10.719 0.353 3.234 1 96.12 112 LEU A CA 1
ATOM 851 C C . LEU A 1 112 ? -11.656 -0.814 2.961 1 96.12 112 LEU A C 1
ATOM 853 O O . LEU A 1 112 ? -12.727 -0.91 3.566 1 96.12 112 LEU A O 1
ATOM 857 N N . GLY A 1 113 ? -11.273 -1.683 1.984 1 96.94 113 GLY A N 1
ATOM 858 C CA . GLY A 1 113 ? -12.062 -2.879 1.747 1 96.94 113 GLY A CA 1
ATOM 859 C C . GLY A 1 113 ? -12.164 -3.779 2.963 1 96.94 113 GLY A C 1
ATOM 860 O O . GLY A 1 113 ? -13.242 -4.309 3.264 1 96.94 113 GLY A O 1
ATOM 861 N N . LEU A 1 114 ? -11.078 -3.979 3.631 1 96.5 114 LEU A N 1
ATOM 862 C CA . LEU A 1 114 ? -11.055 -4.797 4.84 1 96.5 114 LEU A CA 1
ATOM 863 C C . LEU A 1 114 ? -11.875 -4.152 5.949 1 96.5 114 LEU A C 1
ATOM 865 O O . LEU A 1 114 ? -12.617 -4.84 6.66 1 96.5 114 LEU A O 1
ATOM 869 N N . LYS A 1 115 ? -11.734 -2.818 6.09 1 94.88 115 LYS A N 1
ATOM 870 C CA . LYS A 1 115 ? -12.539 -2.104 7.07 1 94.88 115 LYS A CA 1
ATOM 871 C C . LYS A 1 115 ? -14.031 -2.32 6.82 1 94.88 115 LYS A C 1
ATOM 873 O O . LYS A 1 115 ? -14.805 -2.521 7.762 1 94.88 115 LYS A O 1
ATOM 878 N N . ARG A 1 116 ? -14.398 -2.232 5.57 1 95.19 116 ARG A N 1
ATOM 879 C CA . ARG A 1 116 ? -15.789 -2.48 5.191 1 95.19 116 ARG A CA 1
ATOM 880 C C . ARG A 1 116 ? -16.25 -3.85 5.68 1 95.19 116 ARG A C 1
ATOM 882 O O . ARG A 1 116 ? -17.422 -4.023 6.039 1 95.19 116 ARG A O 1
ATOM 889 N N . LEU A 1 117 ? -15.375 -4.844 5.742 1 95.31 117 LEU A N 1
ATOM 890 C CA . LEU A 1 117 ? -15.672 -6.211 6.156 1 95.31 117 LEU A CA 1
ATOM 891 C C . LEU A 1 117 ? -15.555 -6.359 7.668 1 95.31 117 LEU A C 1
ATOM 893 O O . LEU A 1 117 ? -15.773 -7.449 8.203 1 95.31 117 LEU A O 1
ATOM 897 N N . GLY A 1 118 ? -15.07 -5.27 8.344 1 91.94 118 GLY A N 1
ATOM 898 C CA . GLY A 1 118 ? -14.82 -5.332 9.773 1 91.94 118 GLY A CA 1
ATOM 899 C C . GLY A 1 118 ? -13.523 -6.027 10.117 1 91.94 118 GLY A C 1
ATOM 900 O O . GLY A 1 118 ? -13.391 -6.602 11.203 1 91.94 118 GLY A O 1
ATOM 901 N N . LEU A 1 119 ? -12.609 -6.051 9.195 1 94.06 119 LEU A N 1
ATOM 902 C CA . LEU A 1 119 ? -11.344 -6.742 9.391 1 94.06 119 LEU A CA 1
ATOM 903 C C . LEU A 1 119 ? -10.188 -5.746 9.43 1 94.06 119 LEU A C 1
ATOM 905 O O . LEU A 1 119 ? -10.258 -4.68 8.82 1 94.06 119 LEU A O 1
ATOM 909 N N . ARG A 1 120 ? -9.18 -6.102 10.164 1 92.25 120 ARG A N 1
ATOM 910 C CA . ARG A 1 120 ? -7.898 -5.41 10.102 1 92.25 120 ARG A CA 1
ATOM 911 C C . ARG A 1 120 ? -6.941 -6.105 9.141 1 92.25 120 ARG A C 1
ATOM 913 O O . ARG A 1 120 ? -7.035 -7.316 8.93 1 92.25 120 ARG A O 1
ATOM 920 N N . ARG A 1 121 ? -6.059 -5.32 8.57 1 94.31 121 ARG A N 1
ATOM 921 C CA . ARG A 1 121 ? -5.094 -5.852 7.617 1 94.31 121 ARG A CA 1
ATOM 922 C C . ARG A 1 121 ? -4.32 -7.023 8.211 1 94.31 121 ARG A C 1
ATOM 924 O O . ARG A 1 121 ? -4.035 -8 7.52 1 94.31 121 ARG A O 1
ATOM 931 N N . GLN A 1 122 ? -3.965 -6.977 9.5 1 92 122 GLN A N 1
ATOM 932 C CA . GLN A 1 122 ? -3.156 -7.977 10.188 1 92 122 GLN A CA 1
ATOM 933 C C . GLN A 1 122 ? -3.873 -9.32 10.242 1 92 122 GLN A C 1
ATOM 935 O O . GLN A 1 122 ? -3.229 -10.375 10.305 1 92 122 GLN A O 1
ATOM 940 N N . GLN A 1 123 ? -5.164 -9.312 10.172 1 94.25 123 GLN A N 1
ATOM 941 C CA . GLN A 1 123 ? -5.961 -10.523 10.312 1 94.25 123 GLN A CA 1
ATOM 942 C C . GLN A 1 123 ? -5.992 -11.32 9.008 1 94.25 123 GLN A C 1
ATOM 944 O O . GLN A 1 123 ? -6.281 -12.516 9.016 1 94.25 123 GLN A O 1
ATOM 949 N N . LEU A 1 124 ? -5.738 -10.633 7.914 1 95.56 124 LEU A N 1
ATOM 950 C CA . LEU A 1 124 ? -5.863 -11.305 6.625 1 95.56 124 LEU A CA 1
ATOM 951 C C . LEU A 1 124 ? -4.562 -11.203 5.832 1 95.56 124 LEU A C 1
ATOM 953 O O . LEU A 1 124 ? -3.783 -12.156 5.793 1 95.56 124 LEU A O 1
ATOM 957 N N . ILE A 1 125 ? -4.148 -10.008 5.512 1 95.88 125 ILE A N 1
ATOM 958 C CA . ILE A 1 125 ? -3.049 -9.805 4.578 1 95.88 125 ILE A CA 1
ATOM 959 C C . ILE A 1 125 ? -1.72 -10.078 5.277 1 95.88 125 ILE A C 1
ATOM 961 O O . ILE A 1 125 ? -0.825 -10.695 4.703 1 95.88 125 ILE A O 1
ATOM 965 N N . ASP A 1 126 ? -1.556 -9.617 6.535 1 93.19 126 ASP A N 1
ATOM 966 C CA . ASP A 1 126 ? -0.284 -9.75 7.238 1 93.19 126 ASP A CA 1
ATOM 967 C C . ASP A 1 126 ? -0.293 -10.961 8.172 1 93.19 126 ASP A C 1
ATOM 969 O O . ASP A 1 126 ? 0.517 -11.047 9.094 1 93.19 126 ASP A O 1
ATOM 973 N N . SER A 1 127 ? -1.177 -11.906 8 1 92.19 127 SER A N 1
ATOM 974 C CA . SER A 1 127 ? -1.329 -13.062 8.875 1 92.19 127 SER A CA 1
ATOM 975 C C . SER A 1 127 ? -0.193 -14.062 8.68 1 92.19 127 SER A C 1
ATOM 977 O O . SER A 1 127 ? 0.473 -14.047 7.641 1 92.19 127 SER A O 1
ATOM 979 N N . SER A 1 128 ? -0.011 -14.914 9.633 1 91.5 128 SER A N 1
ATOM 980 C CA . SER A 1 128 ? 0.961 -16 9.547 1 91.5 128 SER A CA 1
ATOM 981 C C . SER A 1 128 ? 0.351 -17.234 8.891 1 91.5 128 SER A C 1
ATOM 983 O O . SER A 1 128 ? -0.873 -17.359 8.797 1 91.5 128 SER A O 1
ATOM 985 N N . PRO A 1 129 ? 1.242 -18.156 8.516 1 91.56 129 PRO A N 1
ATOM 986 C CA . PRO A 1 129 ? 0.754 -19.375 7.871 1 91.56 129 PRO A CA 1
ATOM 987 C C . PRO A 1 129 ? -0.23 -20.156 8.742 1 91.56 129 PRO A C 1
ATOM 989 O O . PRO A 1 129 ? -1.086 -20.875 8.219 1 91.56 129 PRO A O 1
ATOM 992 N N . ALA A 1 130 ? -0.189 -20.031 10 1 92.38 130 ALA A N 1
ATOM 993 C CA . ALA A 1 130 ? -1.102 -20.703 10.906 1 92.38 130 ALA A CA 1
ATOM 994 C C . ALA A 1 130 ? -2.547 -20.297 10.656 1 92.38 130 ALA A C 1
ATOM 996 O O . ALA A 1 130 ? -3.479 -21.047 10.938 1 92.38 130 ALA A O 1
ATOM 997 N N . ALA A 1 131 ? -2.73 -19.141 10.086 1 93.75 131 ALA A N 1
ATOM 998 C CA . ALA A 1 131 ? -4.07 -18.609 9.859 1 93.75 131 ALA A CA 1
ATOM 999 C C . ALA A 1 131 ? -4.586 -18.984 8.469 1 93.75 131 ALA A C 1
ATOM 1001 O O . ALA A 1 131 ? -5.742 -18.703 8.141 1 93.75 131 ALA A O 1
ATOM 1002 N N . TYR A 1 132 ? -3.852 -19.672 7.633 1 93.31 132 TYR A N 1
ATOM 1003 C CA . TYR A 1 132 ? -4.133 -19.844 6.211 1 93.31 132 TYR A CA 1
ATOM 1004 C C . TYR A 1 132 ? -5.461 -20.562 6 1 93.31 132 TYR A C 1
ATOM 1006 O O . TYR A 1 132 ? -6.223 -20.219 5.09 1 93.31 132 TYR A O 1
ATOM 1014 N N . PRO A 1 133 ? -5.836 -21.516 6.859 1 91.31 133 PRO A N 1
ATOM 1015 C CA . PRO A 1 133 ? -7.156 -22.125 6.645 1 91.31 133 PRO A CA 1
ATOM 1016 C C . PRO A 1 133 ? -8.289 -21.109 6.762 1 91.31 133 PRO A C 1
ATOM 1018 O O . PRO A 1 133 ? -9.25 -21.156 5.984 1 91.31 133 PRO A O 1
ATOM 1021 N N . LEU A 1 134 ? -8.148 -20.203 7.668 1 93.19 134 LEU A N 1
ATOM 1022 C CA . LEU A 1 134 ? -9.18 -19.203 7.891 1 93.19 134 LEU A CA 1
ATOM 1023 C C . LEU A 1 134 ? -9.148 -18.141 6.797 1 93.19 134 LEU A C 1
ATOM 1025 O O . LEU A 1 134 ? -10.195 -17.672 6.355 1 93.19 134 LEU A O 1
ATOM 1029 N N . THR A 1 135 ? -7.941 -17.734 6.344 1 95.56 135 THR A N 1
ATOM 1030 C CA . THR A 1 135 ? -7.848 -16.719 5.309 1 95.56 135 THR A CA 1
ATOM 1031 C C . THR A 1 135 ? -8.32 -17.266 3.965 1 95.56 135 THR A C 1
ATOM 1033 O O . THR A 1 135 ? -8.945 -16.547 3.18 1 95.56 135 THR A O 1
ATOM 1036 N N . ALA A 1 136 ? -8.055 -18.547 3.705 1 94 136 ALA A N 1
ATOM 1037 C CA . ALA A 1 136 ? -8.516 -19.172 2.471 1 94 136 ALA A CA 1
ATOM 1038 C C . ALA A 1 136 ? -10.039 -19.219 2.41 1 94 136 ALA A C 1
ATOM 1040 O O . ALA A 1 136 ? -10.625 -19.109 1.333 1 94 136 ALA A O 1
ATOM 1041 N N . ALA A 1 137 ? -10.664 -19.312 3.543 1 93.75 137 ALA A N 1
ATOM 1042 C CA . ALA A 1 137 ? -12.125 -19.328 3.604 1 93.75 137 ALA A CA 1
ATOM 1043 C C . ALA A 1 137 ? -12.695 -18 3.1 1 93.75 137 ALA A C 1
ATOM 1045 O O . ALA A 1 137 ? -13.773 -17.969 2.506 1 93.75 137 ALA A O 1
ATOM 1046 N N . TRP A 1 138 ? -11.992 -16.906 3.309 1 96.62 138 TRP A N 1
ATOM 1047 C CA . TRP A 1 138 ? -12.422 -15.602 2.803 1 96.62 138 TRP A CA 1
ATOM 1048 C C . TRP A 1 138 ? -12.328 -15.555 1.281 1 96.62 138 TRP A C 1
ATOM 1050 O O . TRP A 1 138 ? -13.156 -14.922 0.622 1 96.62 138 TRP A O 1
ATOM 1060 N N . ALA A 1 139 ? -11.336 -16.234 0.69 1 96.69 139 ALA A N 1
ATOM 1061 C CA . ALA A 1 139 ? -11.242 -16.344 -0.763 1 96.69 139 ALA A CA 1
ATOM 1062 C C . ALA A 1 139 ? -12.406 -17.156 -1.321 1 96.69 139 ALA A C 1
ATOM 1064 O O . ALA A 1 139 ? -12.969 -16.812 -2.363 1 96.69 139 ALA A O 1
ATOM 1065 N N . HIS A 1 140 ? -12.75 -18.203 -0.614 1 95.5 140 HIS A N 1
ATOM 1066 C CA . HIS A 1 140 ? -13.914 -19 -0.998 1 95.5 140 HIS A CA 1
ATOM 1067 C C . HIS A 1 140 ? -15.18 -18.156 -1.012 1 95.5 140 HIS A C 1
ATOM 1069 O O . HIS A 1 140 ? -15.977 -18.234 -1.951 1 95.5 140 HIS A O 1
ATOM 1075 N N . ALA A 1 141 ? -15.297 -17.391 0.03 1 96.81 141 ALA A N 1
ATOM 1076 C CA . ALA A 1 141 ? -16.469 -16.547 0.148 1 96.81 141 ALA A CA 1
ATOM 1077 C C . ALA A 1 141 ? -16.531 -15.523 -0.993 1 96.81 141 ALA A C 1
ATOM 1079 O O . ALA A 1 141 ? -17.609 -15.234 -1.515 1 96.81 141 ALA A O 1
ATOM 1080 N N . ALA A 1 142 ? -15.438 -15 -1.393 1 97.75 142 ALA A N 1
ATOM 1081 C CA . ALA A 1 142 ? -15.391 -14.062 -2.516 1 97.75 142 ALA A CA 1
ATOM 1082 C C . ALA A 1 142 ? -15.766 -14.758 -3.82 1 97.75 142 ALA A C 1
ATOM 1084 O O . ALA A 1 142 ? -16.484 -14.195 -4.648 1 97.75 142 ALA A O 1
ATOM 1085 N N . HIS A 1 143 ? -15.211 -15.945 -4 1 97.5 143 HIS A N 1
ATOM 1086 C CA . HIS A 1 143 ? -15.555 -16.719 -5.188 1 97.5 143 HIS A CA 1
ATOM 1087 C C . HIS A 1 143 ? -17.062 -16.984 -5.266 1 97.5 143 HIS A C 1
ATOM 1089 O O . HIS A 1 143 ? -17.656 -16.906 -6.344 1 97.5 143 HIS A O 1
ATOM 1095 N N . ASP A 1 144 ? -17.656 -17.188 -4.156 1 95.88 144 ASP A N 1
ATOM 1096 C CA . ASP A 1 144 ? -19.047 -17.594 -4.105 1 95.88 144 ASP A CA 1
ATOM 1097 C C . ASP A 1 144 ? -19.969 -16.375 -4.09 1 95.88 144 ASP A C 1
ATOM 1099 O O . ASP A 1 144 ? -21.203 -16.516 -4.121 1 95.88 144 ASP A O 1
ATOM 1103 N N . ASP A 1 145 ? -19.406 -15.211 -3.971 1 97 145 ASP A N 1
ATOM 1104 C CA . ASP A 1 145 ? -20.203 -13.984 -3.957 1 97 145 ASP A CA 1
ATOM 1105 C C . ASP A 1 145 ? -21.094 -13.891 -5.188 1 97 145 ASP A C 1
ATOM 1107 O O . ASP A 1 145 ? -20.656 -14.18 -6.305 1 97 145 ASP A O 1
ATOM 1111 N N . GLU A 1 146 ? -22.312 -13.477 -5.012 1 96.06 146 GLU A N 1
ATOM 1112 C CA . GLU A 1 146 ? -23.328 -13.469 -6.066 1 96.06 146 GLU A CA 1
ATOM 1113 C C . GLU A 1 146 ? -22.953 -12.477 -7.168 1 96.06 146 GLU A C 1
ATOM 1115 O O . GLU A 1 146 ? -23.453 -12.594 -8.297 1 96.06 146 GLU A O 1
ATOM 1120 N N . ARG A 1 147 ? -22.125 -11.578 -6.887 1 96.5 147 ARG A N 1
ATOM 1121 C CA . ARG A 1 147 ? -21.703 -10.594 -7.879 1 96.5 147 ARG A CA 1
ATOM 1122 C C . ARG A 1 147 ? -20.766 -11.203 -8.906 1 96.5 147 ARG A C 1
ATOM 1124 O O . ARG A 1 147 ? -20.531 -10.625 -9.969 1 96.5 147 ARG A O 1
ATOM 1131 N N . GLY A 1 148 ? -20.188 -12.289 -8.547 1 97.69 148 GLY A N 1
ATOM 1132 C CA . GLY A 1 148 ? -19.375 -13.008 -9.508 1 97.69 148 GLY A CA 1
ATOM 1133 C C . GLY A 1 148 ? -18 -12.398 -9.719 1 97.69 148 GLY A C 1
ATOM 1134 O O . GLY A 1 148 ? -17.578 -12.172 -10.852 1 97.69 148 GLY A O 1
ATOM 1135 N N . PHE A 1 149 ? -17.297 -12.148 -8.711 1 98.62 149 PHE A N 1
ATOM 1136 C CA . PHE A 1 149 ? -15.961 -11.586 -8.812 1 98.62 149 PHE A CA 1
ATOM 1137 C C . PHE A 1 149 ? -15.047 -12.5 -9.617 1 98.62 149 PHE A C 1
ATOM 1139 O O . PHE A 1 149 ? -15.172 -13.727 -9.555 1 98.62 149 PHE A O 1
ATOM 1146 N N . ASP A 1 150 ? -14.125 -11.883 -10.305 1 98.75 150 ASP A N 1
ATOM 1147 C CA . ASP A 1 150 ? -13.109 -12.586 -11.094 1 98.75 150 ASP A CA 1
ATOM 1148 C C . ASP A 1 150 ? -11.914 -12.977 -10.227 1 98.75 150 ASP A C 1
ATOM 1150 O O . ASP A 1 150 ? -11.07 -13.766 -10.648 1 98.75 150 ASP A O 1
ATOM 1154 N N . GLY A 1 151 ? -11.781 -12.508 -9.062 1 98.62 151 GLY A N 1
ATOM 1155 C CA . GLY A 1 151 ? -10.664 -12.75 -8.164 1 98.62 151 GLY A CA 1
ATOM 1156 C C . GLY A 1 151 ? -10.625 -11.781 -6.992 1 98.62 151 GLY A C 1
ATOM 1157 O O . GLY A 1 151 ? -11.648 -11.219 -6.609 1 98.62 151 GLY A O 1
ATOM 1158 N N . LEU A 1 152 ? -9.438 -11.664 -6.387 1 98.75 152 LEU A N 1
ATOM 1159 C CA . LEU A 1 152 ? -9.125 -10.789 -5.262 1 98.75 152 LEU A CA 1
ATOM 1160 C C . LEU A 1 152 ? -7.977 -9.852 -5.605 1 98.75 152 LEU A C 1
ATOM 1162 O O . LEU A 1 152 ? -7.094 -10.203 -6.395 1 98.75 152 LEU A O 1
ATOM 1166 N N . ALA A 1 153 ? -8.023 -8.719 -5.012 1 98.81 153 ALA A N 1
ATOM 1167 C CA . ALA A 1 153 ? -6.887 -7.805 -5.094 1 98.81 153 ALA A CA 1
ATOM 1168 C C . ALA A 1 153 ? -6.586 -7.18 -3.736 1 98.81 153 ALA A C 1
ATOM 1170 O O . ALA A 1 153 ? -7.504 -6.887 -2.965 1 98.81 153 ALA A O 1
ATOM 1171 N N . TRP A 1 154 ? -5.352 -6.949 -3.461 1 98.62 154 TRP A N 1
ATOM 1172 C CA . TRP A 1 154 ? -4.922 -6.297 -2.23 1 98.62 154 TRP A CA 1
ATOM 1173 C C . TRP A 1 154 ? -3.578 -5.602 -2.424 1 98.62 154 TRP A C 1
ATOM 1175 O O . TRP A 1 154 ? -2.926 -5.77 -3.457 1 98.62 154 TRP A O 1
ATOM 1185 N N . VAL A 1 155 ? -3.238 -4.719 -1.49 1 98.62 155 VAL A N 1
ATOM 1186 C CA . VAL A 1 155 ? -1.901 -4.133 -1.476 1 98.62 155 VAL A CA 1
ATOM 1187 C C . VAL A 1 155 ? -0.891 -5.164 -0.976 1 98.62 155 VAL A C 1
ATOM 1189 O O . VAL A 1 155 ? -1.07 -5.75 0.094 1 98.62 155 VAL A O 1
ATOM 1192 N N . SER A 1 156 ? 0.156 -5.363 -1.748 1 98.25 156 SER A N 1
ATOM 1193 C CA . SER A 1 156 ? 1.129 -6.418 -1.489 1 98.25 156 SER A CA 1
ATOM 1194 C C . SER A 1 156 ? 1.777 -6.25 -0.12 1 98.25 156 SER A C 1
ATOM 1196 O O . SER A 1 156 ? 2.145 -5.137 0.266 1 98.25 156 SER A O 1
ATOM 1198 N N . ARG A 1 157 ? 1.899 -7.355 0.538 1 94.88 157 ARG A N 1
ATOM 1199 C CA . ARG A 1 157 ? 2.586 -7.387 1.825 1 94.88 157 ARG A CA 1
ATOM 1200 C C . ARG A 1 157 ? 4.082 -7.152 1.653 1 94.88 157 ARG A C 1
ATOM 1202 O O . ARG A 1 157 ? 4.715 -6.504 2.492 1 94.88 157 ARG A O 1
ATOM 1209 N N . MET A 1 158 ? 4.652 -7.637 0.631 1 95.81 158 MET A N 1
ATOM 1210 C CA . MET A 1 158 ? 6.102 -7.668 0.442 1 95.81 158 MET A CA 1
ATOM 1211 C C . MET A 1 158 ? 6.594 -6.367 -0.183 1 95.81 158 MET A C 1
ATOM 1213 O O . MET A 1 158 ? 7.715 -5.93 0.086 1 95.81 158 MET A O 1
ATOM 1217 N N . ASP A 1 159 ? 5.832 -5.781 -0.977 1 97.81 159 ASP A N 1
ATOM 1218 C CA . ASP A 1 159 ? 6.078 -4.484 -1.601 1 97.81 159 ASP A CA 1
ATOM 1219 C C . ASP A 1 159 ? 4.797 -3.654 -1.667 1 97.81 159 ASP A C 1
ATOM 1221 O O . ASP A 1 159 ? 4.062 -3.717 -2.654 1 97.81 159 ASP A O 1
ATOM 1225 N N . ASP A 1 160 ? 4.617 -2.752 -0.695 1 98.44 160 ASP A N 1
ATOM 1226 C CA . ASP A 1 160 ? 3.326 -2.094 -0.529 1 98.44 160 ASP A CA 1
ATOM 1227 C C . ASP A 1 160 ? 3.146 -0.974 -1.552 1 98.44 160 ASP A C 1
ATOM 1229 O O . ASP A 1 160 ? 2.16 -0.234 -1.502 1 98.44 160 ASP A O 1
ATOM 1233 N N . THR A 1 161 ? 4.027 -0.816 -2.506 1 97.62 161 THR A N 1
ATOM 1234 C CA . THR A 1 161 ? 3.807 0.079 -3.637 1 97.62 161 THR A CA 1
ATOM 1235 C C . THR A 1 161 ? 3.162 -0.669 -4.801 1 97.62 161 THR A C 1
ATOM 1237 O O . THR A 1 161 ? 2.791 -0.062 -5.809 1 97.62 161 THR A O 1
ATOM 1240 N N . ALA A 1 162 ? 2.973 -1.946 -4.652 1 97.94 162 ALA A N 1
ATOM 1241 C CA . ALA A 1 162 ? 2.354 -2.793 -5.668 1 97.94 162 ALA A CA 1
ATOM 1242 C C . ALA A 1 162 ? 1.054 -3.406 -5.156 1 97.94 162 ALA A C 1
ATOM 1244 O O . ALA A 1 162 ? 0.842 -3.506 -3.945 1 97.94 162 ALA A O 1
ATOM 1245 N N . ARG A 1 163 ? 0.226 -3.768 -6.145 1 98.19 163 ARG A N 1
ATOM 1246 C CA . ARG A 1 163 ? -0.927 -4.617 -5.863 1 98.19 163 ARG A CA 1
ATOM 1247 C C . ARG A 1 163 ? -0.6 -6.086 -6.113 1 98.19 163 ARG A C 1
ATOM 1249 O O . ARG A 1 163 ? 0.178 -6.406 -7.016 1 98.19 163 ARG A O 1
ATOM 1256 N N . ALA A 1 164 ? -1.188 -6.91 -5.355 1 98.44 164 ALA A N 1
ATOM 1257 C CA . ALA A 1 164 ? -1.255 -8.344 -5.617 1 98.44 164 ALA A CA 1
ATOM 1258 C C . ALA A 1 164 ? -2.674 -8.773 -5.984 1 98.44 164 ALA A C 1
ATOM 1260 O O . ALA A 1 164 ? -3.648 -8.172 -5.523 1 98.44 164 ALA A O 1
ATOM 1261 N N . VAL A 1 165 ? -2.77 -9.805 -6.812 1 98.38 165 VAL A N 1
ATOM 1262 C CA . VAL A 1 165 ? -4.082 -10.305 -7.211 1 98.38 165 VAL A CA 1
ATOM 1263 C C . VAL A 1 165 ? -4.066 -11.836 -7.227 1 98.38 165 VAL A C 1
ATOM 1265 O O . VAL A 1 165 ? -3.004 -12.445 -7.367 1 98.38 165 VAL A O 1
ATOM 1268 N N . MET A 1 166 ? -5.102 -12.406 -7.008 1 98.38 166 MET A N 1
ATOM 1269 C CA . MET A 1 166 ? -5.402 -13.805 -7.277 1 98.38 166 MET A CA 1
ATOM 1270 C C . MET A 1 166 ? -6.648 -13.938 -8.141 1 98.38 16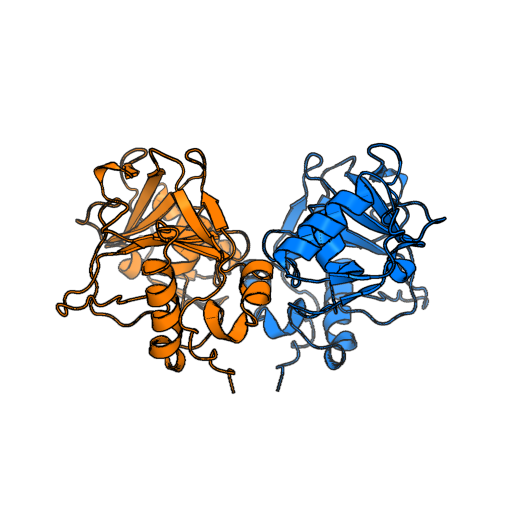6 MET A C 1
ATOM 1272 O O . MET A 1 166 ? -7.719 -13.445 -7.777 1 98.38 166 MET A O 1
ATOM 1276 N N . LEU A 1 167 ? -6.516 -14.547 -9.266 1 98.62 167 LEU A N 1
ATOM 1277 C CA . LEU A 1 167 ? -7.609 -14.703 -10.219 1 98.62 167 LEU A CA 1
ATOM 1278 C C . LEU A 1 167 ? -8.164 -16.125 -10.188 1 98.62 167 LEU A C 1
ATOM 1280 O O . LEU A 1 167 ? -7.395 -17.094 -10.117 1 98.62 167 LEU A O 1
ATOM 1284 N N . PHE A 1 168 ? -9.477 -16.188 -10.219 1 98.5 168 PHE A N 1
ATOM 1285 C CA . PHE A 1 168 ? -10.133 -17.484 -10.227 1 98.5 168 PHE A CA 1
ATOM 1286 C C . PHE A 1 168 ? -10.094 -18.109 -11.617 1 98.5 168 PHE A C 1
AT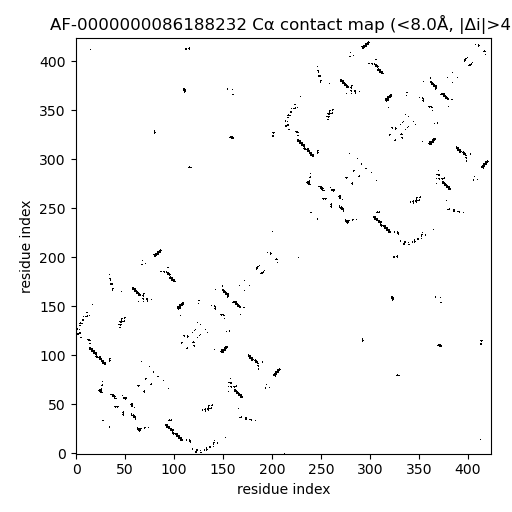OM 1288 O O . PHE A 1 168 ? -10.664 -17.547 -12.562 1 98.5 168 PHE A O 1
ATOM 1295 N N . GLY A 1 169 ? -9.586 -19.281 -11.734 1 97.75 169 GLY A N 1
ATOM 1296 C CA . GLY A 1 169 ? -9.297 -19.906 -13.016 1 97.75 169 GLY A CA 1
ATOM 1297 C C . GLY A 1 169 ? -10.547 -20.359 -13.758 1 97.75 169 GLY A C 1
ATOM 1298 O O . GLY A 1 169 ? -10.492 -20.625 -14.953 1 97.75 169 GLY A O 1
ATOM 1299 N N . ASP A 1 170 ? -11.648 -20.531 -13.07 1 97 170 ASP A N 1
ATOM 1300 C CA . ASP A 1 170 ? -12.891 -20.906 -13.734 1 97 170 ASP A CA 1
ATOM 1301 C C . ASP A 1 170 ? -13.57 -19.672 -14.336 1 97 170 ASP A C 1
ATOM 1303 O O . ASP A 1 170 ? -14.523 -19.812 -15.117 1 97 170 ASP A O 1
ATOM 1307 N N . ARG A 1 171 ? -13.094 -18.516 -14.078 1 98 171 ARG A N 1
ATOM 1308 C CA . ARG A 1 171 ? -13.688 -17.266 -14.578 1 98 171 ARG A CA 1
ATOM 1309 C C . ARG A 1 171 ? -12.703 -16.516 -15.469 1 98 171 ARG A C 1
ATOM 1311 O O . ARG A 1 171 ? -13.117 -15.812 -16.391 1 98 171 ARG A O 1
ATOM 1318 N N . VAL A 1 172 ? -11.5 -16.547 -15.102 1 98.38 172 VAL A N 1
ATOM 1319 C CA . VAL A 1 172 ? -10.414 -15.938 -15.875 1 98.38 172 VAL A CA 1
ATOM 1320 C C . VAL A 1 172 ? -9.477 -17.031 -16.391 1 98.38 172 VAL A C 1
ATOM 1322 O O . VAL A 1 172 ? -8.656 -17.562 -15.641 1 98.38 172 VAL A O 1
ATOM 1325 N N . THR A 1 173 ? -9.562 -17.281 -17.672 1 97.25 173 THR A N 1
ATOM 1326 C CA . THR A 1 173 ? -8.766 -18.328 -18.297 1 97.25 173 THR A CA 1
ATOM 1327 C C . THR A 1 173 ? -7.605 -17.734 -19.078 1 97.25 173 THR A C 1
ATOM 1329 O O . THR A 1 173 ? -7.438 -16.516 -19.141 1 97.25 173 THR A O 1
ATOM 1332 N N . SER A 1 174 ? -6.809 -18.672 -19.672 1 96.5 174 SER A N 1
ATOM 1333 C CA . SER A 1 174 ? -5.684 -18.219 -20.484 1 96.5 174 SER A CA 1
ATOM 1334 C C . SER A 1 174 ? -6.156 -17.406 -21.688 1 96.5 174 SER A C 1
ATOM 1336 O O . SER A 1 174 ? -5.406 -16.594 -22.234 1 96.5 174 SER A O 1
ATOM 1338 N N . ALA A 1 175 ? -7.391 -17.547 -22.078 1 95.81 175 ALA A N 1
ATOM 1339 C CA . ALA A 1 175 ? -7.949 -16.781 -23.188 1 95.81 175 ALA A CA 1
ATOM 1340 C C . ALA A 1 175 ? -8.188 -15.328 -22.781 1 95.81 175 ALA A C 1
ATOM 1342 O O . ALA A 1 175 ? -8.234 -14.438 -23.625 1 95.81 175 ALA A O 1
ATOM 1343 N N . ASP A 1 176 ? -8.305 -15.102 -21.484 1 97.44 176 ASP A N 1
ATOM 1344 C CA . ASP A 1 176 ? -8.586 -13.766 -20.969 1 97.44 176 ASP A CA 1
ATOM 1345 C C . ASP A 1 176 ? -7.293 -13.016 -20.656 1 97.44 176 ASP A C 1
ATOM 1347 O O . ASP A 1 176 ? -7.316 -11.812 -20.406 1 97.44 176 ASP A O 1
ATOM 1351 N N . LEU A 1 177 ? -6.215 -13.703 -20.625 1 97.81 177 LEU A N 1
ATOM 1352 C CA . LEU A 1 177 ? -4.918 -13.156 -20.25 1 97.81 177 LEU A CA 1
ATOM 1353 C C . LEU A 1 177 ? -3.912 -13.273 -21.375 1 97.81 177 LEU A C 1
ATOM 1355 O O . LEU A 1 177 ? -3.443 -14.375 -21.688 1 97.81 177 LEU A O 1
ATOM 1359 N N . VAL A 1 178 ? -3.531 -12.188 -21.922 1 96.38 178 VAL A N 1
ATOM 1360 C CA . VAL A 1 178 ? -2.609 -12.195 -23.047 1 96.38 178 VAL A CA 1
ATOM 1361 C C . VAL A 1 178 ? -1.19 -11.914 -22.562 1 96.38 178 VAL A C 1
ATOM 1363 O O . VAL A 1 178 ? -0.967 -10.984 -21.781 1 96.38 178 VAL A O 1
ATOM 1366 N N . LEU A 1 179 ? -0.287 -12.727 -23.047 1 96.25 179 LEU A N 1
ATOM 1367 C CA . LEU A 1 179 ? 1.125 -12.508 -22.75 1 96.25 179 LEU A CA 1
ATOM 1368 C C . LEU A 1 179 ? 1.667 -11.32 -23.547 1 96.25 179 LEU A C 1
ATOM 1370 O O . LEU A 1 179 ? 1.447 -11.227 -24.75 1 96.25 179 LEU A O 1
ATOM 1374 N N . ASP A 1 180 ? 2.26 -10.422 -22.844 1 94.62 180 ASP A N 1
ATOM 1375 C CA . ASP A 1 180 ? 2.926 -9.289 -23.484 1 94.62 180 ASP A CA 1
ATOM 1376 C C . ASP A 1 180 ? 4.387 -9.609 -23.781 1 94.62 180 ASP A C 1
ATOM 1378 O O . ASP A 1 180 ? 5.289 -9.156 -23.078 1 94.62 180 ASP A O 1
ATOM 1382 N N . GLY A 1 181 ? 4.727 -10.375 -24.844 1 93.5 181 GLY A N 1
ATOM 1383 C CA . GLY A 1 181 ? 6.062 -10.812 -25.203 1 93.5 181 GLY A CA 1
ATOM 1384 C C . GLY A 1 181 ? 6.48 -12.102 -24.516 1 93.5 181 GLY A C 1
ATOM 1385 O O . GLY A 1 181 ? 5.699 -12.688 -23.766 1 93.5 181 GLY A O 1
ATOM 1386 N N . PRO A 1 182 ? 7.684 -12.539 -24.828 1 94.38 182 PRO A N 1
ATOM 1387 C CA . PRO A 1 182 ? 8.211 -13.75 -24.188 1 94.38 182 PRO A CA 1
ATOM 1388 C C . PRO A 1 182 ? 8.531 -13.547 -22.703 1 94.38 182 PRO A C 1
ATOM 1390 O O . PRO A 1 182 ? 8.766 -12.414 -22.281 1 94.38 182 PRO A O 1
ATOM 1393 N N . ALA A 1 183 ? 8.484 -14.633 -21.953 1 96.38 183 ALA A N 1
ATOM 1394 C CA . ALA A 1 183 ? 8.898 -14.562 -20.547 1 96.38 183 ALA A CA 1
ATOM 1395 C C . ALA A 1 183 ? 10.391 -14.266 -20.422 1 96.38 183 ALA A C 1
ATOM 1397 O O . ALA A 1 183 ? 11.18 -14.656 -21.297 1 96.38 183 ALA A O 1
ATOM 1398 N N . ASP A 1 184 ? 10.758 -13.586 -19.359 1 96.69 184 ASP A N 1
ATOM 1399 C CA . ASP A 1 184 ? 12.156 -13.289 -19.062 1 96.69 184 ASP A CA 1
ATOM 1400 C C . ASP A 1 184 ? 12.719 -14.273 -18.031 1 96.69 184 ASP A C 1
ATOM 1402 O O . ASP A 1 184 ? 12.141 -14.469 -16.969 1 96.69 184 ASP A O 1
ATOM 1406 N N . ASP A 1 185 ? 13.867 -14.812 -18.422 1 96.31 185 ASP A N 1
ATOM 1407 C CA . ASP A 1 185 ? 14.57 -15.609 -17.422 1 96.31 185 ASP A CA 1
ATOM 1408 C C . ASP A 1 185 ? 15.055 -14.742 -16.266 1 96.31 185 ASP A C 1
ATOM 1410 O O . ASP A 1 185 ? 15.406 -13.578 -16.453 1 96.31 185 ASP A O 1
ATOM 1414 N N . LEU A 1 186 ? 15.094 -15.344 -15.023 1 96.94 186 LEU A N 1
ATOM 1415 C CA . LEU A 1 186 ? 15.461 -14.539 -13.867 1 96.94 186 LEU A CA 1
ATOM 1416 C C . LEU A 1 186 ? 16.953 -14.695 -13.539 1 96.94 186 LEU A C 1
ATOM 1418 O O . LEU A 1 186 ? 17.5 -13.93 -12.742 1 96.94 186 LEU A O 1
ATOM 1422 N N . ASP A 1 187 ? 17.641 -15.664 -14.188 1 95.06 187 ASP A N 1
ATOM 1423 C CA . ASP A 1 187 ? 19.047 -15.883 -13.898 1 95.06 187 ASP A CA 1
ATOM 1424 C C . ASP A 1 187 ? 19.938 -15.273 -14.977 1 95.06 187 ASP A C 1
ATOM 1426 O O . ASP A 1 187 ? 21.156 -15.477 -14.969 1 95.06 187 ASP A O 1
ATOM 1430 N N . ARG A 1 188 ? 19.391 -14.547 -15.922 1 93.56 188 ARG A N 1
ATOM 1431 C CA . ARG A 1 188 ? 20.125 -13.859 -16.969 1 93.56 188 ARG A CA 1
ATOM 1432 C C . ARG A 1 188 ? 19.25 -12.797 -17.641 1 93.56 188 ARG A C 1
ATOM 1434 O O . ARG A 1 188 ? 18.031 -12.805 -17.5 1 93.56 188 ARG A O 1
ATOM 1441 N N . GLY A 1 189 ? 19.969 -11.867 -18.312 1 94.88 189 GLY A N 1
ATOM 1442 C CA . GLY A 1 189 ? 19.266 -10.883 -19.141 1 94.88 189 GLY A CA 1
ATOM 1443 C C . GLY A 1 189 ? 18.469 -9.891 -18.312 1 94.88 189 GLY A C 1
ATOM 1444 O O . GLY A 1 189 ? 18.844 -9.547 -17.203 1 94.88 189 GLY A O 1
ATOM 1445 N N . ASP A 1 190 ? 17.344 -9.375 -18.906 1 95.38 190 ASP A N 1
ATOM 1446 C CA . ASP A 1 190 ? 16.547 -8.297 -18.312 1 95.38 190 ASP A CA 1
ATOM 1447 C C . ASP A 1 190 ? 15.914 -8.742 -17 1 95.38 190 ASP A C 1
ATOM 1449 O O . ASP A 1 190 ? 15.797 -7.941 -16.062 1 95.38 190 ASP A O 1
ATOM 1453 N N . GLY A 1 191 ? 15.484 -10.016 -17.016 1 96.5 191 GLY A N 1
ATOM 1454 C CA . GLY A 1 191 ? 14.922 -10.516 -15.766 1 96.5 191 GLY A CA 1
ATOM 1455 C C . GLY A 1 191 ? 15.914 -10.492 -14.617 1 96.5 191 GLY A C 1
ATOM 1456 O O . GLY A 1 191 ? 15.555 -10.141 -13.492 1 96.5 191 GLY A O 1
ATOM 1457 N N . PHE A 1 192 ? 17.156 -10.812 -14.93 1 96.31 192 PHE A N 1
ATOM 1458 C CA . PHE A 1 192 ? 18.188 -10.812 -13.898 1 96.31 192 PHE A CA 1
ATOM 1459 C C . PHE A 1 192 ? 18.516 -9.391 -13.477 1 96.31 192 PHE A C 1
ATOM 1461 O O . PHE A 1 192 ? 18.797 -9.133 -12.297 1 96.31 192 PHE A O 1
ATOM 1468 N N . ASP A 1 193 ? 18.484 -8.453 -14.352 1 97.31 193 ASP A N 1
ATOM 1469 C CA . ASP A 1 193 ? 18.703 -7.051 -14.023 1 97.31 193 ASP A CA 1
ATOM 1470 C C . ASP A 1 193 ? 17.672 -6.559 -13.008 1 97.31 193 ASP A C 1
ATOM 1472 O O . ASP A 1 193 ? 18 -5.777 -12.109 1 97.31 193 ASP A O 1
ATOM 1476 N N . GLU A 1 194 ? 16.453 -6.977 -13.195 1 97.44 194 GLU A N 1
ATOM 1477 C CA . GLU A 1 194 ? 15.391 -6.613 -12.258 1 97.44 194 GLU A CA 1
ATOM 1478 C C . GLU A 1 194 ? 15.664 -7.184 -10.875 1 97.44 194 GLU A C 1
ATOM 1480 O O . GLU A 1 194 ? 15.445 -6.508 -9.867 1 97.44 194 GLU A O 1
ATOM 1485 N N . VAL A 1 195 ? 16.109 -8.406 -10.828 1 97.56 195 VAL A N 1
ATOM 1486 C CA . VAL A 1 195 ? 16.453 -9.047 -9.562 1 97.56 195 VAL A CA 1
ATOM 1487 C C . VAL A 1 195 ? 17.562 -8.266 -8.875 1 97.56 195 VAL A C 1
ATOM 1489 O O . VAL A 1 195 ? 17.469 -7.957 -7.684 1 97.56 195 VAL A O 1
ATOM 1492 N N . LEU A 1 196 ? 18.578 -7.891 -9.617 1 96.88 196 LEU A N 1
ATOM 1493 C CA . LEU A 1 196 ? 19.734 -7.18 -9.055 1 96.88 196 LEU A CA 1
ATOM 1494 C C . LEU A 1 196 ? 19.312 -5.82 -8.508 1 96.88 196 LEU A C 1
ATOM 1496 O O . LEU A 1 196 ? 19.844 -5.363 -7.492 1 96.88 196 LEU A O 1
ATOM 1500 N N . ALA A 1 197 ? 18.453 -5.219 -9.164 1 96.69 197 ALA A N 1
ATOM 1501 C CA . ALA A 1 197 ? 17.984 -3.91 -8.711 1 96.69 197 ALA A CA 1
ATOM 1502 C C . ALA A 1 197 ? 17.328 -4.004 -7.34 1 96.69 197 ALA A C 1
ATOM 1504 O O . ALA A 1 197 ? 17.578 -3.176 -6.465 1 96.69 197 ALA A O 1
ATOM 1505 N N . ILE A 1 198 ? 16.453 -4.984 -7.152 1 96.69 198 ILE A N 1
ATOM 1506 C CA . ILE A 1 198 ? 15.797 -5.164 -5.867 1 96.69 198 ILE A CA 1
ATOM 1507 C C . ILE A 1 198 ? 16.812 -5.59 -4.816 1 96.69 198 ILE A C 1
ATOM 1509 O O . ILE A 1 198 ? 16.781 -5.125 -3.674 1 96.69 198 ILE A O 1
ATOM 1513 N N . ALA A 1 199 ? 17.703 -6.5 -5.23 1 97 199 ALA A N 1
ATOM 1514 C CA . ALA A 1 199 ? 18.766 -6.93 -4.324 1 97 199 ALA A CA 1
ATOM 1515 C C . ALA A 1 199 ? 19.578 -5.734 -3.826 1 97 199 ALA A C 1
ATOM 1517 O O . ALA A 1 199 ? 19.938 -5.664 -2.646 1 97 199 ALA A O 1
ATOM 1518 N N . GLU A 1 200 ? 19.891 -4.871 -4.68 1 95.38 200 GLU A N 1
ATOM 1519 C CA . GLU A 1 200 ? 20.625 -3.662 -4.301 1 95.38 200 GLU A CA 1
ATOM 1520 C C . GLU A 1 200 ? 19.828 -2.84 -3.285 1 95.38 200 GLU A C 1
ATOM 1522 O O . GLU A 1 200 ? 20.391 -2.396 -2.277 1 95.38 200 GLU A O 1
ATOM 1527 N N . THR A 1 201 ? 18.578 -2.641 -3.568 1 93.62 201 THR A N 1
ATOM 1528 C CA . THR A 1 201 ? 17.719 -1.891 -2.656 1 93.62 201 THR A CA 1
ATOM 1529 C C . THR A 1 201 ? 17.734 -2.512 -1.262 1 93.62 201 THR A C 1
ATOM 1531 O O . THR A 1 201 ? 17.812 -1.798 -0.26 1 93.62 201 THR A O 1
ATOM 1534 N N . LEU A 1 202 ? 17.734 -3.822 -1.184 1 95.31 202 LEU A N 1
ATOM 1535 C CA . LEU A 1 202 ? 17.609 -4.547 0.077 1 95.31 202 LEU A CA 1
ATOM 1536 C C . LEU A 1 202 ? 18.984 -4.875 0.646 1 95.31 202 LEU A C 1
ATOM 1538 O O . LEU A 1 202 ? 19.094 -5.508 1.698 1 95.31 202 LEU A O 1
ATOM 1542 N N . ARG A 1 203 ? 20.031 -4.516 -0.11 1 95.06 203 ARG A N 1
ATOM 1543 C CA . ARG A 1 203 ? 21.406 -4.809 0.283 1 95.06 203 ARG A CA 1
ATOM 1544 C C . ARG A 1 203 ? 21.641 -6.312 0.42 1 95.06 203 ARG A C 1
ATOM 1546 O O . ARG A 1 203 ? 22.266 -6.766 1.373 1 95.06 203 ARG A O 1
ATOM 1553 N N . VAL A 1 204 ? 20.969 -7 -0.427 1 96.5 204 VAL A N 1
ATOM 1554 C CA . VAL A 1 204 ? 21.109 -8.453 -0.51 1 96.5 204 VAL A CA 1
ATOM 1555 C C . VAL A 1 204 ? 22.266 -8.805 -1.444 1 96.5 204 VAL A C 1
ATOM 1557 O O . VAL A 1 204 ? 22.391 -8.234 -2.535 1 96.5 204 VAL A O 1
ATOM 1560 N N . VAL A 1 205 ? 23.125 -9.695 -1.033 1 95.81 205 VAL A N 1
ATOM 1561 C CA . VAL A 1 205 ? 24.234 -10.156 -1.866 1 95.81 205 VAL A CA 1
ATOM 1562 C C . VAL A 1 205 ? 23.781 -11.359 -2.695 1 95.81 205 VAL A C 1
ATOM 1564 O O . VAL A 1 205 ? 23.297 -12.352 -2.15 1 95.81 205 VAL A O 1
ATOM 1567 N N . VAL A 1 206 ? 23.891 -11.211 -3.992 1 95 206 VAL A N 1
ATOM 1568 C CA . VAL A 1 206 ? 23.562 -12.32 -4.883 1 95 206 VAL A CA 1
ATOM 1569 C C . VAL A 1 206 ? 24.797 -13.195 -5.102 1 95 206 VAL A C 1
ATOM 1571 O O . VAL A 1 206 ? 25.812 -12.727 -5.625 1 95 206 VAL A O 1
ATOM 1574 N N . LEU A 1 207 ? 24.656 -14.398 -4.734 1 94.06 207 LEU A N 1
ATOM 1575 C CA . LEU A 1 207 ? 25.766 -15.344 -4.77 1 94.06 207 LEU A CA 1
ATOM 1576 C C . LEU A 1 207 ? 25.719 -16.188 -6.035 1 94.06 207 LEU A C 1
ATOM 1578 O O . LEU A 1 207 ? 24.656 -16.422 -6.594 1 94.06 207 LEU A O 1
ATOM 1582 N N . GLY A 1 208 ? 26.969 -16.688 -6.422 1 85.44 208 GLY A N 1
ATOM 1583 C CA . GLY A 1 208 ? 27.078 -17.625 -7.523 1 85.44 208 GLY A CA 1
ATOM 1584 C C . GLY A 1 208 ? 27.156 -16.953 -8.883 1 85.44 208 GLY A C 1
ATOM 1585 O O . GLY A 1 208 ? 26.812 -17.562 -9.898 1 85.44 208 GLY A O 1
ATOM 1586 N N . LEU A 1 209 ? 27.281 -15.609 -8.953 1 75.94 209 LEU A N 1
ATOM 1587 C CA . LEU A 1 209 ? 27.484 -14.922 -10.227 1 75.94 209 LEU A CA 1
ATOM 1588 C C . LEU A 1 209 ? 28.75 -15.398 -10.914 1 75.94 209 LEU A C 1
ATOM 1590 O O . LEU A 1 209 ? 29.75 -15.68 -10.25 1 75.94 209 LEU A O 1
ATOM 1594 N N . PRO A 1 210 ? 28.516 -15.867 -12.18 1 61.75 210 PRO A N 1
ATOM 1595 C CA . PRO A 1 210 ? 29.75 -16.297 -12.82 1 61.75 210 PRO A CA 1
ATOM 1596 C C . PRO A 1 210 ? 30.828 -15.203 -12.805 1 61.75 210 PRO A C 1
ATOM 1598 O O . PRO A 1 210 ? 30.516 -14.023 -12.969 1 61.75 210 PRO A O 1
ATOM 1601 N N . PHE A 1 211 ? 31.578 -14.984 -11.688 1 49.03 211 PHE A N 1
ATOM 1602 C CA . PHE A 1 211 ? 32.719 -14.102 -11.945 1 49.03 211 PHE A CA 1
ATOM 1603 C C . PHE A 1 211 ? 33.344 -14.406 -13.297 1 49.03 211 PHE A C 1
ATOM 1605 O O . PHE A 1 211 ? 33.5 -15.57 -13.664 1 49.03 211 PHE A O 1
ATOM 1612 N N . THR A 1 212 ? 33.062 -13.266 -14.156 1 37.88 212 THR A N 1
ATOM 1613 C CA . THR A 1 212 ? 33.938 -13.508 -15.32 1 37.88 212 THR A CA 1
ATOM 1614 C C . THR A 1 212 ? 35.281 -14.039 -14.883 1 37.88 212 THR A C 1
ATOM 1616 O O . THR A 1 212 ? 35.781 -13.711 -13.797 1 37.88 212 THR A O 1
ATOM 1619 N N . MET B 1 1 ? 1.803 -7.605 21.984 1 42.47 1 MET B N 1
ATOM 1620 C CA . MET B 1 1 ? 2.418 -6.305 22.219 1 42.47 1 MET B CA 1
ATOM 1621 C C . MET B 1 1 ? 3.115 -5.789 20.969 1 42.47 1 MET B C 1
ATOM 1623 O O . MET B 1 1 ? 3.74 -6.559 20.234 1 42.47 1 MET B O 1
ATOM 1627 N N . SER B 1 2 ? 2.639 -4.586 20.484 1 59.88 2 SER B N 1
ATOM 1628 C CA . SER B 1 2 ? 3.293 -3.992 19.328 1 59.88 2 SER B CA 1
ATOM 1629 C C . SER B 1 2 ? 4.793 -3.84 19.562 1 59.88 2 SER B C 1
ATOM 1631 O O . SER B 1 2 ? 5.234 -3.584 20.688 1 59.88 2 SER B O 1
ATOM 1633 N N . ASP B 1 3 ? 5.664 -4.473 18.797 1 78.38 3 ASP B N 1
ATOM 1634 C CA . ASP B 1 3 ? 7.121 -4.367 18.859 1 78.38 3 ASP B CA 1
ATOM 1635 C C . ASP B 1 3 ? 7.586 -2.973 18.438 1 78.38 3 ASP B C 1
ATOM 1637 O O . ASP B 1 3 ? 7.43 -2.574 17.281 1 78.38 3 ASP B O 1
ATOM 1641 N N . PRO B 1 4 ? 7.895 -2.076 19.484 1 84.69 4 PRO B N 1
ATOM 1642 C CA . PRO B 1 4 ? 8.422 -0.76 19.109 1 84.69 4 PRO B CA 1
ATOM 1643 C C . PRO B 1 4 ? 9.641 -0.846 18.203 1 84.69 4 PRO B C 1
ATOM 1645 O O . PRO B 1 4 ? 10.336 -1.867 18.188 1 84.69 4 PRO B O 1
ATOM 1648 N N . PRO B 1 5 ? 9.789 0.243 17.344 1 88.69 5 PRO B N 1
ATOM 1649 C CA . PRO B 1 5 ? 10.984 0.217 16.5 1 88.69 5 PRO B CA 1
ATOM 1650 C C . PRO B 1 5 ? 12.281 0.326 17.312 1 88.69 5 PRO B C 1
ATOM 1652 O O . PRO B 1 5 ? 12.289 0.924 18.391 1 88.69 5 PRO B O 1
ATOM 1655 N N . SER B 1 6 ? 13.297 -0.269 16.781 1 87.81 6 SER B N 1
ATOM 1656 C CA . SER B 1 6 ? 14.625 0 17.312 1 87.81 6 SER B CA 1
ATOM 1657 C C . SER B 1 6 ? 15 1.47 17.156 1 87.81 6 SER B C 1
ATOM 1659 O O . SER B 1 6 ? 14.523 2.139 16.234 1 87.81 6 SER B O 1
ATOM 1661 N N . PRO B 1 7 ? 15.805 1.937 18.141 1 89.31 7 PRO B N 1
ATOM 1662 C CA . PRO B 1 7 ? 16.297 3.301 17.938 1 89.31 7 PRO B CA 1
ATOM 1663 C C . PRO B 1 7 ? 17 3.477 16.594 1 89.31 7 PRO B C 1
ATOM 1665 O O . PRO B 1 7 ? 17.688 2.561 16.125 1 89.31 7 PRO B O 1
ATOM 1668 N N . ALA B 1 8 ? 16.719 4.609 16 1 89.5 8 ALA B N 1
ATOM 1669 C CA . ALA B 1 8 ? 17.422 4.891 14.75 1 89.5 8 ALA B CA 1
ATOM 1670 C C . ALA B 1 8 ? 18.922 4.945 14.961 1 89.5 8 ALA B C 1
ATOM 1672 O O . ALA B 1 8 ? 19.406 5.562 15.922 1 89.5 8 ALA B O 1
ATOM 1673 N N . PRO B 1 9 ? 19.688 4.344 14.094 1 89.62 9 PRO B N 1
ATOM 1674 C CA . PRO B 1 9 ? 21.141 4.508 14.164 1 89.62 9 PRO B CA 1
ATOM 1675 C C . PRO B 1 9 ? 21.594 5.902 13.742 1 89.62 9 PRO B C 1
ATOM 1677 O O . PRO B 1 9 ? 20.781 6.723 13.312 1 89.62 9 PRO B O 1
ATOM 1680 N N . ASP B 1 10 ? 22.844 6.191 13.875 1 88.19 10 ASP B N 1
ATOM 1681 C CA . ASP B 1 10 ? 23.391 7.512 13.578 1 88.19 10 ASP B CA 1
ATOM 1682 C C . ASP B 1 10 ? 23.188 7.867 12.109 1 88.19 10 ASP B C 1
ATOM 1684 O O . ASP B 1 10 ? 22.906 9.023 11.773 1 88.19 10 ASP B O 1
ATOM 1688 N N . ARG B 1 11 ? 23.375 6.832 11.312 1 92.25 11 ARG B N 1
ATOM 1689 C CA . ARG B 1 11 ? 23.25 7.059 9.875 1 92.25 11 ARG B CA 1
ATOM 1690 C C . ARG B 1 11 ? 22.406 5.969 9.227 1 92.25 11 ARG B C 1
ATOM 1692 O O . ARG B 1 11 ? 22.922 5.113 8.508 1 92.25 11 ARG B O 1
ATOM 1699 N N . PRO B 1 12 ? 21.078 6.141 9.469 1 95.62 12 PRO B N 1
ATOM 1700 C CA . PRO B 1 12 ? 20.25 5.129 8.82 1 95.62 12 PRO B CA 1
ATOM 1701 C C . PRO B 1 12 ? 20.312 5.199 7.293 1 95.62 12 PRO B C 1
ATOM 1703 O O . PRO B 1 12 ? 20.375 6.293 6.727 1 95.62 12 PRO B O 1
ATOM 1706 N N . ASP B 1 13 ? 20.328 4.09 6.625 1 95.44 13 ASP B N 1
ATOM 1707 C CA . ASP B 1 13 ? 20.438 4.004 5.172 1 95.44 13 ASP B CA 1
ATOM 1708 C C . ASP B 1 13 ? 19.062 4.012 4.512 1 95.44 13 ASP B C 1
ATOM 1710 O O . ASP B 1 13 ? 18.625 2.996 3.965 1 95.44 13 ASP B O 1
ATOM 1714 N N . PHE B 1 14 ? 18.516 5.18 4.441 1 97.56 14 PHE B N 1
ATOM 1715 C CA . PHE B 1 14 ? 17.172 5.336 3.869 1 97.56 14 PHE B CA 1
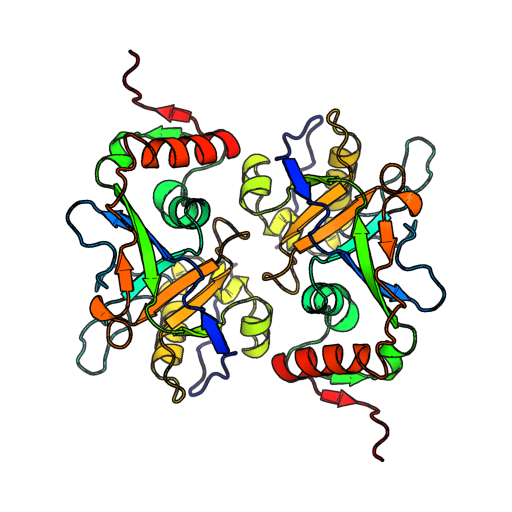ATOM 1716 C C . PHE B 1 14 ? 17.203 5.086 2.365 1 97.56 14 PHE B C 1
ATOM 1718 O O . PHE B 1 14 ? 18.141 5.5 1.678 1 97.56 14 PHE B O 1
ATOM 1725 N N . GLU B 1 15 ? 16.234 4.352 1.92 1 96.81 15 GLU B N 1
ATOM 1726 C CA . GLU B 1 15 ? 15.977 4.398 0.484 1 96.81 15 GLU B CA 1
ATOM 1727 C C . GLU B 1 15 ? 15.398 5.75 0.07 1 96.81 15 GLU B C 1
ATOM 1729 O O . GLU B 1 15 ? 14.602 6.34 0.799 1 96.81 15 GLU B O 1
ATOM 1734 N N . GLU B 1 16 ? 15.859 6.262 -1.092 1 97.44 16 GLU B N 1
ATOM 1735 C CA . GLU B 1 16 ? 15.352 7.531 -1.605 1 97.44 16 GLU B CA 1
ATOM 1736 C C . GLU B 1 16 ? 14.234 7.309 -2.619 1 97.44 16 GLU B C 1
ATOM 1738 O O . GLU B 1 16 ? 14.312 6.402 -3.453 1 97.44 16 GLU B O 1
ATOM 1743 N N . GLU B 1 17 ? 13.211 8.078 -2.486 1 97.19 17 GLU B N 1
ATOM 1744 C CA . GLU B 1 17 ? 12.18 8.141 -3.516 1 97.19 17 GLU B CA 1
ATOM 1745 C C . GLU B 1 17 ? 11.945 9.578 -3.971 1 97.19 17 GLU B C 1
ATOM 1747 O O . GLU B 1 17 ? 11.992 10.508 -3.162 1 97.19 17 GLU B O 1
ATOM 1752 N N . VAL B 1 18 ? 11.664 9.719 -5.254 1 97.88 18 VAL B N 1
ATOM 1753 C CA . VAL B 1 18 ? 11.43 11.039 -5.824 1 97.88 18 VAL B CA 1
ATOM 1754 C C . VAL B 1 18 ? 9.93 11.258 -6.027 1 97.88 18 VAL B C 1
ATOM 1756 O O . VAL B 1 18 ? 9.266 10.461 -6.691 1 97.88 18 VAL B O 1
ATOM 1759 N N . TRP B 1 19 ? 9.43 12.273 -5.379 1 98.06 19 TRP B N 1
ATOM 1760 C CA . TRP B 1 19 ? 8.055 12.711 -5.609 1 98.06 19 TRP B CA 1
ATOM 1761 C C . TRP B 1 19 ? 7.984 13.688 -6.781 1 98.06 19 TRP B C 1
ATOM 1763 O O . TRP B 1 19 ? 8.32 14.867 -6.641 1 98.06 19 TRP B O 1
ATOM 1773 N N . ARG B 1 20 ? 7.52 13.195 -7.836 1 96 20 ARG B N 1
ATOM 1774 C CA . ARG B 1 20 ? 7.527 13.992 -9.062 1 96 20 ARG B CA 1
ATOM 1775 C C . ARG B 1 20 ? 6.508 15.125 -8.984 1 96 20 ARG B C 1
ATOM 1777 O O . ARG B 1 20 ? 5.469 14.984 -8.336 1 96 20 ARG B O 1
ATOM 1784 N N . ALA B 1 21 ? 6.789 16.172 -9.727 1 90.88 21 ALA B N 1
ATOM 1785 C CA . ALA B 1 21 ? 5.996 17.391 -9.656 1 90.88 21 ALA B CA 1
ATOM 1786 C C . ALA B 1 21 ? 4.562 17.141 -10.125 1 90.88 21 ALA B C 1
ATOM 1788 O O . ALA B 1 21 ? 3.641 17.859 -9.742 1 90.88 21 ALA B O 1
ATOM 1789 N N . GLU B 1 22 ? 4.355 16.141 -10.859 1 90.88 22 GLU B N 1
ATOM 1790 C CA . GLU B 1 22 ? 3.037 15.875 -11.43 1 90.88 22 GLU B CA 1
ATOM 1791 C C . GLU B 1 22 ? 2.16 15.094 -10.461 1 90.88 22 GLU B C 1
ATOM 1793 O O . GLU B 1 22 ? 0.943 15.008 -10.648 1 90.88 22 GLU B O 1
ATOM 1798 N N . VAL B 1 23 ? 2.803 14.508 -9.461 1 92.88 23 VAL B N 1
ATOM 1799 C CA . VAL B 1 23 ? 2.029 13.758 -8.484 1 92.88 23 VAL B CA 1
ATOM 1800 C C . VAL B 1 23 ? 1.358 14.719 -7.504 1 92.88 23 VAL B C 1
ATOM 1802 O O . VAL B 1 23 ? 2.018 15.586 -6.926 1 92.88 23 VAL B O 1
ATOM 1805 N N . PRO B 1 24 ? 0.09 14.57 -7.34 1 96.12 24 PRO B N 1
ATOM 1806 C CA . PRO B 1 24 ? -0.631 15.508 -6.477 1 96.12 24 PRO B CA 1
ATOM 1807 C C . PRO B 1 24 ? -0.263 15.359 -5.004 1 96.12 24 PRO B C 1
ATOM 1809 O O . PRO B 1 24 ? 0.172 14.281 -4.578 1 96.12 24 PRO B O 1
ATOM 1812 N N . LEU B 1 25 ? -0.35 16.469 -4.312 1 98.44 25 LEU B N 1
ATOM 1813 C CA . LEU B 1 25 ? -0.398 16.531 -2.857 1 98.44 25 LEU B CA 1
ATOM 1814 C C . LEU B 1 25 ? -1.75 17.047 -2.381 1 98.44 25 LEU B C 1
ATOM 1816 O O . LEU B 1 25 ? -2.195 18.109 -2.805 1 98.44 25 LEU B O 1
ATOM 1820 N N . VAL B 1 26 ? -2.367 16.266 -1.555 1 98.56 26 VAL B N 1
ATOM 1821 C CA . VAL B 1 26 ? -3.682 16.641 -1.049 1 98.56 26 VAL B CA 1
ATOM 1822 C C . VAL B 1 26 ? -3.635 16.766 0.473 1 98.56 26 VAL B C 1
ATOM 1824 O O . VAL B 1 26 ? -3.135 15.859 1.154 1 98.56 26 VAL B O 1
ATOM 1827 N N . ARG B 1 27 ? -4.156 17.828 0.969 1 98 27 ARG B N 1
ATOM 1828 C CA . ARG B 1 27 ? -4.148 18.078 2.408 1 98 27 ARG B CA 1
ATOM 1829 C C . ARG B 1 27 ? -5.551 18.391 2.918 1 98 27 ARG B C 1
ATOM 1831 O O . ARG B 1 27 ? -6.289 19.156 2.295 1 98 27 ARG B O 1
ATOM 1838 N N . CYS B 1 28 ? -5.934 17.672 3.969 1 97.06 28 CYS B N 1
ATOM 1839 C CA . CYS B 1 28 ? -7.113 18.031 4.746 1 97.06 28 CYS B CA 1
ATOM 1840 C C . CYS B 1 28 ? -6.73 18.844 5.98 1 97.06 28 CYS B C 1
ATOM 1842 O O . CYS B 1 28 ? -6.227 18.281 6.957 1 97.06 28 CYS B O 1
ATOM 1844 N N . GLY B 1 29 ? -6.934 20.109 5.887 1 95.38 29 GLY B N 1
ATOM 1845 C CA . GLY B 1 29 ? -6.559 21.031 6.953 1 95.38 29 GLY B CA 1
ATOM 1846 C C . GLY B 1 29 ? -7.734 21.797 7.527 1 95.38 29 GLY B C 1
ATOM 1847 O O . GLY B 1 29 ? -8.883 21.375 7.383 1 95.38 29 GLY B O 1
ATOM 1848 N N . HIS B 1 30 ? -7.398 22.75 8.312 1 93.25 30 HIS B N 1
ATOM 1849 C CA . HIS B 1 30 ? -8.414 23.562 8.961 1 93.25 30 HIS B CA 1
ATOM 1850 C C . HIS B 1 30 ? -8.695 24.828 8.156 1 93.25 30 HIS B C 1
ATOM 1852 O O . HIS B 1 30 ? -7.777 25.422 7.574 1 93.25 30 HIS B O 1
ATOM 1858 N N . ARG B 1 31 ? -9.945 25.188 8.297 1 91.5 31 ARG B N 1
ATOM 1859 C CA . ARG B 1 31 ? -10.336 26.453 7.688 1 91.5 31 ARG B CA 1
ATOM 1860 C C . ARG B 1 31 ? -9.523 27.609 8.273 1 91.5 31 ARG B C 1
ATOM 1862 O O . ARG B 1 31 ? -9.258 27.641 9.477 1 91.5 31 ARG B O 1
ATOM 1869 N N . GLY B 1 32 ? -9.078 28.547 7.441 1 86.69 32 GLY B N 1
ATOM 1870 C CA . GLY B 1 32 ? -8.352 29.719 7.906 1 86.69 32 GLY B CA 1
ATOM 1871 C C . GLY B 1 32 ? -6.844 29.578 7.773 1 86.69 32 GLY B C 1
ATOM 1872 O O . GLY B 1 32 ? -6.105 30.547 7.949 1 86.69 32 GLY B O 1
ATOM 1873 N N . TYR B 1 33 ? -6.426 28.375 7.66 1 89.25 33 TYR B N 1
ATOM 1874 C CA . TYR B 1 33 ? -5.004 28.156 7.418 1 89.25 33 TYR B CA 1
ATOM 1875 C C . TYR B 1 33 ? -4.734 27.875 5.945 1 89.25 33 TYR B C 1
ATOM 1877 O O . TYR B 1 33 ? -5.516 27.188 5.289 1 89.25 33 TYR B O 1
ATOM 1885 N N . ALA B 1 34 ? -3.648 28.438 5.5 1 92.81 34 ALA B N 1
ATOM 1886 C CA . ALA B 1 34 ? -3.283 28.156 4.113 1 92.81 34 ALA B CA 1
ATOM 1887 C C . ALA B 1 34 ? -2.883 26.688 3.938 1 92.81 34 ALA B C 1
ATOM 1889 O O . ALA B 1 34 ? -2.084 26.156 4.711 1 92.81 34 ALA B O 1
ATOM 1890 N N . GLY B 1 35 ? -3.432 26.078 2.91 1 96.06 35 GLY B N 1
ATOM 1891 C CA . GLY B 1 35 ? -3.229 24.656 2.682 1 96.06 35 GLY B CA 1
ATOM 1892 C C . GLY B 1 35 ? -1.785 24.297 2.385 1 96.06 35 GLY B C 1
ATOM 1893 O O . GLY B 1 35 ? -1.378 23.156 2.549 1 96.06 35 GLY B O 1
ATOM 1894 N N . ASN B 1 36 ? -0.986 25.281 1.921 1 97.44 36 ASN B N 1
ATOM 1895 C CA . ASN B 1 36 ? 0.383 24.984 1.518 1 97.44 36 ASN B CA 1
ATOM 1896 C C . ASN B 1 36 ? 1.395 25.469 2.547 1 97.44 36 ASN B C 1
ATOM 1898 O O . ASN B 1 36 ? 2.586 25.578 2.252 1 97.44 36 ASN B O 1
ATOM 1902 N N . GLU B 1 37 ? 0.957 25.797 3.73 1 95.69 37 GLU B N 1
ATOM 1903 C CA . GLU B 1 37 ? 1.845 26.312 4.77 1 95.69 37 GLU B CA 1
ATOM 1904 C C . GLU B 1 37 ? 2.188 25.219 5.785 1 95.69 37 GLU B C 1
ATOM 1906 O O . GLU B 1 37 ? 1.297 24.672 6.445 1 95.69 37 GLU B O 1
ATOM 1911 N N . PRO B 1 38 ? 3.477 24.922 5.863 1 96.62 38 PRO B N 1
ATOM 1912 C CA . PRO B 1 38 ? 3.854 24.031 6.965 1 96.62 38 PRO B CA 1
ATOM 1913 C C . PRO B 1 38 ? 3.518 24.625 8.336 1 96.62 38 PRO B C 1
ATOM 1915 O O . PRO B 1 38 ? 3.398 25.844 8.484 1 96.62 38 PRO B O 1
ATOM 1918 N N . PHE B 1 39 ? 3.338 23.734 9.281 1 94.06 39 PHE B N 1
ATOM 1919 C CA . PHE B 1 39 ? 2.895 24.141 10.609 1 94.06 39 PHE B CA 1
ATOM 1920 C C . PHE B 1 39 ? 3.664 23.391 11.688 1 94.06 39 PHE B C 1
ATOM 1922 O O . PHE B 1 39 ? 3.938 22.188 11.555 1 94.06 39 PHE B O 1
ATOM 1929 N N . ALA B 1 40 ? 4.031 24.078 12.727 1 93.5 40 ALA B N 1
ATOM 1930 C CA . ALA B 1 40 ? 4.707 23.484 13.883 1 93.5 40 ALA B CA 1
ATOM 1931 C C . ALA B 1 40 ? 3.711 23.156 14.992 1 93.5 40 ALA B C 1
ATOM 1933 O O . ALA B 1 40 ? 3.459 23.984 15.867 1 93.5 40 ALA B O 1
ATOM 1934 N N . SER B 1 41 ? 3.215 21.984 14.961 1 88.25 41 SER B N 1
ATOM 1935 C CA . SER B 1 41 ? 2.285 21.547 16 1 88.25 41 SER B CA 1
ATOM 1936 C C . SER B 1 41 ? 3.027 21.031 17.234 1 88.25 41 SER B C 1
ATOM 1938 O O . SER B 1 41 ? 4.039 20.344 17.109 1 88.25 41 SER B O 1
ATOM 1940 N N . PRO B 1 42 ? 2.52 21.312 18.422 1 87.5 42 PRO B N 1
ATOM 1941 C CA . PRO B 1 42 ? 3.109 20.719 19.625 1 87.5 42 PRO B CA 1
ATOM 1942 C C . PRO B 1 42 ? 2.613 19.312 19.891 1 87.5 42 PRO B C 1
ATOM 1944 O O . PRO B 1 42 ? 3.164 18.609 20.75 1 87.5 42 PRO B O 1
ATOM 1947 N N . ALA B 1 43 ? 1.592 18.938 19.25 1 87.94 43 ALA B N 1
ATOM 1948 C CA . ALA B 1 43 ? 1.01 17.625 19.469 1 87.94 43 ALA B CA 1
ATOM 1949 C C . ALA B 1 43 ? 1.961 16.516 19.016 1 87.94 43 ALA B C 1
ATOM 1951 O O . ALA B 1 43 ? 2.619 16.641 17.984 1 87.94 43 ALA B O 1
ATOM 1952 N N . LEU B 1 44 ? 1.991 15.492 19.891 1 90 44 LEU B N 1
ATOM 1953 C CA . LEU B 1 44 ? 2.822 14.344 19.547 1 90 44 LEU B CA 1
ATOM 1954 C C . LEU B 1 44 ? 2.174 13.516 18.453 1 90 44 LEU B C 1
ATOM 1956 O O . LEU B 1 44 ? 0.999 13.148 18.547 1 90 44 LEU B O 1
ATOM 1960 N N . GLY B 1 45 ? 2.889 13.328 17.422 1 92.56 45 GLY B N 1
ATOM 1961 C CA . GLY B 1 45 ? 2.488 12.445 16.344 1 92.56 45 GLY B CA 1
ATOM 1962 C C . GLY B 1 45 ? 3.535 11.398 16 1 92.56 45 GLY B C 1
ATOM 1963 O O . GLY B 1 45 ? 4.551 11.289 16.688 1 92.56 45 GLY B O 1
ATOM 1964 N N . ARG B 1 46 ? 3.281 10.617 15.047 1 94.44 46 ARG B N 1
ATOM 1965 C CA . ARG B 1 46 ? 4.145 9.5 14.68 1 94.44 46 ARG B CA 1
ATOM 1966 C C . ARG B 1 46 ? 5.512 9.992 14.219 1 94.44 46 ARG B C 1
ATOM 1968 O O . ARG B 1 46 ? 6.539 9.406 14.57 1 94.44 46 ARG B O 1
ATOM 1975 N N . PHE B 1 47 ? 5.508 11.125 13.383 1 97 47 PHE B N 1
ATOM 1976 C CA . PHE B 1 47 ? 6.777 11.57 12.82 1 97 47 PHE B CA 1
ATOM 1977 C C . PHE B 1 47 ? 7.055 13.023 13.18 1 97 47 PHE B C 1
ATOM 1979 O O . PHE B 1 47 ? 7.867 13.688 12.531 1 97 47 PHE B O 1
ATOM 1986 N N . SER B 1 48 ? 6.293 13.562 14.148 1 92.94 48 SER B N 1
ATOM 1987 C CA . SER B 1 48 ? 6.461 14.93 14.625 1 92.94 48 SER B CA 1
ATOM 1988 C C . SER B 1 48 ? 6.184 15.031 16.125 1 92.94 48 SER B C 1
ATOM 1990 O O . SER B 1 48 ? 5.543 14.148 16.703 1 92.94 48 SER B O 1
ATOM 1992 N N . PRO B 1 49 ? 6.719 15.984 16.828 1 94.06 49 PRO B N 1
ATOM 1993 C CA . PRO B 1 49 ? 7.52 17.094 16.312 1 94.06 49 PRO B CA 1
ATOM 1994 C C . PRO B 1 49 ? 8.984 16.719 16.109 1 94.06 49 PRO B C 1
ATOM 1996 O O . PRO B 1 49 ? 9.477 15.773 16.719 1 94.06 49 PRO B O 1
ATOM 1999 N N . ILE B 1 50 ? 9.547 17.406 15.164 1 93.5 50 ILE B N 1
ATOM 2000 C CA . ILE B 1 50 ? 11 17.469 15.055 1 93.5 50 ILE B CA 1
ATOM 2001 C C . ILE B 1 50 ? 11.523 18.719 15.75 1 93.5 50 ILE B C 1
ATOM 2003 O O . ILE B 1 50 ? 11.156 19.828 15.398 1 93.5 50 ILE B O 1
ATOM 2007 N N . VAL B 1 51 ? 12.375 18.469 16.672 1 92.12 51 VAL B N 1
ATOM 2008 C CA . VAL B 1 51 ? 12.859 19.578 17.5 1 92.12 51 VAL B CA 1
ATOM 2009 C C . VAL B 1 51 ? 14.336 19.828 17.203 1 92.12 51 VAL B C 1
ATOM 2011 O O . VAL B 1 51 ? 15.156 18.922 17.297 1 92.12 51 VAL B O 1
ATOM 2014 N N . GLY B 1 52 ? 14.602 21.078 16.828 1 87.81 52 GLY B N 1
ATOM 2015 C CA . GLY B 1 52 ? 15.969 21.453 16.531 1 87.81 52 GLY B CA 1
ATOM 2016 C C . GLY B 1 52 ? 16.828 21.609 17.766 1 87.81 52 GLY B C 1
ATOM 2017 O O . GLY B 1 52 ? 16.328 21.547 18.891 1 87.81 52 GLY B O 1
ATOM 2018 N N . ALA B 1 53 ? 18.125 21.828 17.469 1 86.62 53 ALA B N 1
ATOM 2019 C CA . ALA B 1 53 ? 19.094 21.984 18.547 1 86.62 53 ALA B CA 1
ATOM 2020 C C . ALA B 1 53 ? 18.734 23.188 19.422 1 86.62 53 ALA B C 1
ATOM 2022 O O . ALA B 1 53 ? 19.016 23.188 20.625 1 86.62 53 ALA B O 1
ATOM 2023 N N . ASP B 1 54 ? 18.062 24.141 18.938 1 90.5 54 ASP B N 1
ATOM 2024 C CA . ASP B 1 54 ? 17.688 25.359 19.656 1 90.5 54 ASP B CA 1
ATOM 2025 C C . ASP B 1 54 ? 16.375 25.172 20.406 1 90.5 54 ASP B C 1
ATOM 2027 O O . ASP B 1 54 ? 15.875 26.109 21.047 1 90.5 54 ASP B O 1
ATOM 2031 N N . GLY B 1 55 ? 15.805 24.062 20.234 1 90.5 55 GLY B N 1
ATOM 2032 C CA . GLY B 1 55 ? 14.555 23.766 20.922 1 90.5 55 GLY B CA 1
ATOM 2033 C C . GLY B 1 55 ? 13.328 24.125 20.125 1 90.5 55 GLY B C 1
ATOM 2034 O O . GLY B 1 55 ? 12.203 23.828 20.516 1 90.5 55 GLY B O 1
ATOM 2035 N N . ALA B 1 56 ? 13.562 24.719 19.016 1 93.94 56 ALA B N 1
ATOM 2036 C CA . ALA B 1 56 ? 12.43 25.125 18.188 1 93.94 56 ALA B CA 1
ATOM 2037 C C . ALA B 1 56 ? 11.867 23.922 17.422 1 93.94 56 ALA B C 1
ATOM 2039 O O . ALA B 1 56 ? 12.617 23.047 17 1 93.94 56 ALA B O 1
ATOM 2040 N N . ARG B 1 57 ? 10.578 23.938 17.328 1 95.94 57 ARG B N 1
ATOM 2041 C CA . ARG B 1 57 ? 9.922 22.875 16.562 1 95.94 57 ARG B CA 1
ATOM 2042 C C . ARG B 1 57 ? 9.938 23.203 15.062 1 95.94 57 ARG B C 1
ATOM 2044 O O . ARG B 1 57 ? 9.625 24.328 14.664 1 95.94 57 ARG B O 1
ATOM 2051 N N . LEU B 1 58 ? 10.352 22.25 14.336 1 96.5 58 LEU B N 1
ATOM 2052 C CA . LEU B 1 58 ? 10.352 22.391 12.883 1 96.5 58 LEU B CA 1
ATOM 2053 C C . LEU B 1 58 ? 8.93 22.328 12.336 1 96.5 58 LEU B C 1
ATOM 2055 O O . LEU B 1 58 ? 8.195 21.375 12.602 1 96.5 58 LEU B O 1
ATOM 2059 N N . PRO B 1 59 ? 8.477 23.359 11.609 1 96.69 59 PRO B N 1
ATOM 2060 C CA . PRO B 1 59 ? 7.199 23.188 10.914 1 96.69 59 PRO B CA 1
ATOM 2061 C C . PRO B 1 59 ? 7.223 22.031 9.914 1 96.69 59 PRO B C 1
ATOM 2063 O O . PRO B 1 59 ? 8.242 21.797 9.266 1 96.69 59 PRO B O 1
ATOM 2066 N N . VAL B 1 60 ? 6.094 21.312 9.859 1 97.38 60 VAL B N 1
ATOM 2067 C CA . VAL B 1 60 ? 5.973 20.234 8.891 1 97.38 60 VAL B CA 1
ATOM 2068 C C . VAL B 1 60 ? 4.633 20.328 8.164 1 97.38 60 VAL B C 1
ATOM 2070 O O . VAL B 1 60 ? 3.725 21.031 8.617 1 97.38 60 VAL B O 1
ATOM 2073 N N . LEU B 1 61 ? 4.547 19.75 7.047 1 97.31 61 LEU B N 1
ATOM 2074 C CA . LEU B 1 61 ? 3.309 19.656 6.285 1 97.31 61 LEU B CA 1
ATOM 2075 C C . LEU B 1 61 ? 3.01 18.203 5.906 1 97.31 61 LEU B C 1
ATOM 2077 O O . LEU B 1 61 ? 3.805 17.562 5.219 1 97.31 61 LEU B O 1
ATOM 2081 N N . TYR B 1 62 ? 1.896 17.703 6.402 1 97.38 62 TYR B N 1
ATOM 2082 C CA . TYR B 1 62 ? 1.404 16.375 6.027 1 97.38 62 TYR B CA 1
ATOM 2083 C C . TYR B 1 62 ? 0.464 16.469 4.832 1 97.38 62 TYR B C 1
ATOM 2085 O O . TYR B 1 62 ? -0.342 17.391 4.734 1 97.38 62 TYR B O 1
ATOM 2093 N N . ALA B 1 63 ? 0.577 15.508 3.986 1 98.25 63 ALA B N 1
ATOM 2094 C CA . ALA B 1 63 ? -0.299 15.398 2.822 1 98.25 63 ALA B CA 1
ATOM 2095 C C . ALA B 1 63 ? -0.407 13.953 2.348 1 98.25 63 ALA B C 1
ATOM 2097 O O . ALA B 1 63 ? 0.267 13.07 2.877 1 98.25 63 ALA B O 1
ATOM 2098 N N . ALA B 1 64 ? -1.312 13.727 1.467 1 98.5 64 ALA B N 1
ATOM 2099 C CA . ALA B 1 64 ? -1.483 12.43 0.822 1 98.5 64 ALA B CA 1
ATOM 2100 C C . ALA B 1 64 ? -1.493 12.57 -0.698 1 98.5 64 ALA B C 1
ATOM 2102 O O . ALA B 1 64 ? -1.617 13.672 -1.226 1 98.5 64 ALA B O 1
ATOM 2103 N N . SER B 1 65 ? -1.349 11.453 -1.399 1 98.38 65 SER B N 1
ATOM 2104 C CA . SER B 1 65 ? -1.273 11.461 -2.857 1 98.38 65 SER B CA 1
ATOM 2105 C C . SER B 1 65 ? -2.664 11.5 -3.482 1 98.38 65 SER B C 1
ATOM 2107 O O . SER B 1 65 ? -2.797 11.547 -4.707 1 98.38 65 SER B O 1
ATOM 2109 N N . SER B 1 66 ? -3.734 11.453 -2.658 1 97.81 66 SER B N 1
ATOM 2110 C CA . SER B 1 66 ? -5.098 11.469 -3.18 1 97.81 66 SER B CA 1
ATOM 2111 C C . SER B 1 66 ? -6.07 12.062 -2.166 1 97.81 66 SER B C 1
ATOM 2113 O O . SER B 1 66 ? -5.777 12.109 -0.97 1 97.81 66 SER B O 1
ATOM 2115 N N . VAL B 1 67 ? -7.227 12.453 -2.648 1 98 67 VAL B N 1
ATOM 2116 C CA . VAL B 1 67 ? -8.297 12.984 -1.806 1 98 67 VAL B CA 1
ATOM 2117 C C . VAL B 1 67 ? -8.758 11.906 -0.824 1 98 67 VAL B C 1
ATOM 2119 O O . VAL B 1 67 ? -8.852 12.156 0.381 1 98 67 VAL B O 1
ATOM 2122 N N . ARG B 1 68 ? -8.984 10.703 -1.312 1 97.69 68 ARG B N 1
ATOM 2123 C CA . ARG B 1 68 ? -9.43 9.602 -0.464 1 97.69 68 ARG B CA 1
ATOM 2124 C C . ARG B 1 68 ? -8.406 9.305 0.627 1 97.69 68 ARG B C 1
ATOM 2126 O O . ARG B 1 68 ? -8.773 9.078 1.784 1 97.69 68 ARG B O 1
ATOM 2133 N N . GLY B 1 69 ? -7.172 9.32 0.251 1 98.06 69 GLY B N 1
ATOM 2134 C CA . GLY B 1 69 ? -6.121 9.117 1.232 1 98.06 69 GLY B CA 1
ATOM 2135 C C . GLY B 1 69 ? -6.094 10.18 2.314 1 98.06 69 GLY B C 1
ATOM 2136 O O . GLY B 1 69 ? -6.02 9.859 3.502 1 98.06 69 GLY B O 1
ATOM 2137 N N . ALA B 1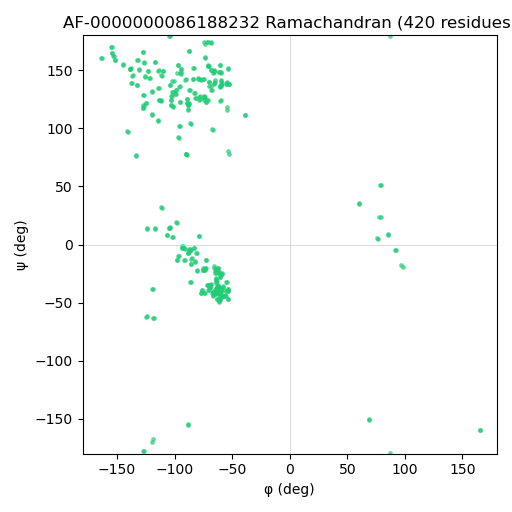 70 ? -6.137 11.445 1.896 1 98.38 70 ALA B N 1
ATOM 2138 C CA . ALA B 1 70 ? -6.102 12.562 2.842 1 98.38 70 ALA B CA 1
ATOM 2139 C C . ALA B 1 70 ? -7.277 12.492 3.812 1 98.38 70 ALA B C 1
ATOM 2141 O O . ALA B 1 70 ? -7.102 12.656 5.023 1 98.38 70 ALA B O 1
ATOM 2142 N N . LEU B 1 71 ? -8.469 12.203 3.305 1 98.12 71 LEU B N 1
ATOM 2143 C CA . LEU B 1 71 ? -9.664 12.133 4.133 1 98.12 71 LEU B CA 1
ATOM 2144 C C . LEU B 1 71 ? -9.617 10.914 5.051 1 98.12 71 LEU B C 1
ATOM 2146 O O . LEU B 1 71 ? -10.094 10.969 6.188 1 98.12 71 LEU B O 1
ATOM 2150 N N . SER B 1 72 ? -9.062 9.828 4.527 1 97.25 72 SER B N 1
ATOM 2151 C CA . SER B 1 72 ? -8.922 8.633 5.359 1 97.25 72 SER B CA 1
ATOM 2152 C C . SER B 1 72 ? -8.008 8.898 6.551 1 97.25 72 SER B C 1
ATOM 2154 O O . SER B 1 72 ? -8.273 8.422 7.656 1 97.25 72 SER B O 1
ATOM 2156 N N . GLU B 1 73 ? -6.965 9.688 6.367 1 95.94 73 GLU B N 1
ATOM 2157 C CA . GLU B 1 73 ? -5.992 10 7.41 1 95.94 73 GLU B CA 1
ATOM 2158 C C . GLU B 1 73 ? -6.566 10.992 8.422 1 95.94 73 GLU B C 1
ATOM 2160 O O . GLU B 1 73 ? -6.09 11.07 9.555 1 95.94 73 GLU B O 1
ATOM 2165 N N . THR B 1 74 ? -7.531 11.727 8.094 1 95.12 74 THR B N 1
ATOM 2166 C CA . THR B 1 74 ? -7.965 12.836 8.93 1 95.12 74 THR B CA 1
ATOM 2167 C C . THR B 1 74 ? -9.406 12.633 9.398 1 95.12 74 THR B C 1
ATOM 2169 O O . THR B 1 74 ? -9.641 12.242 10.547 1 95.12 74 THR B O 1
ATOM 2172 N N . VAL B 1 75 ? -10.352 12.602 8.453 1 95.94 75 VAL B N 1
ATOM 2173 C CA . VAL B 1 75 ? -11.781 12.578 8.742 1 95.94 75 VAL B CA 1
ATOM 2174 C C . VAL B 1 75 ? -12.18 11.195 9.25 1 95.94 75 VAL B C 1
ATOM 2176 O O . VAL B 1 75 ? -12.938 11.078 10.219 1 95.94 75 VAL B O 1
ATOM 2179 N N . PHE B 1 76 ? -11.625 10.164 8.617 1 95.81 76 PHE B N 1
ATOM 2180 C CA . PHE B 1 76 ? -12.125 8.82 8.891 1 95.81 76 PHE B CA 1
ATOM 2181 C C . PHE B 1 76 ? -11.133 8.031 9.734 1 95.81 76 PHE B C 1
ATOM 2183 O O . PHE B 1 76 ? -11.297 6.828 9.93 1 95.81 76 PHE B O 1
ATOM 2190 N N . HIS B 1 77 ? -10.141 8.672 10.188 1 91.75 77 HIS B N 1
ATOM 2191 C CA . HIS B 1 77 ? -9.047 8.031 10.906 1 91.75 77 HIS B CA 1
ATOM 2192 C C . HIS B 1 77 ? -9.562 7.199 12.078 1 91.75 77 HIS B C 1
ATOM 2194 O O . HIS B 1 77 ? -9.102 6.082 12.305 1 91.75 77 HIS B O 1
ATOM 2200 N N . ASP B 1 78 ? -10.508 7.652 12.766 1 89.25 78 ASP B N 1
ATOM 2201 C CA . ASP B 1 78 ? -10.977 6.973 13.969 1 89.25 78 ASP B CA 1
ATOM 2202 C C . ASP B 1 78 ? -12.43 6.52 13.812 1 89.25 78 ASP B C 1
ATOM 2204 O O . ASP B 1 78 ? -13.086 6.164 14.789 1 89.25 78 ASP B O 1
ATOM 2208 N N . VAL B 1 79 ? -12.883 6.555 12.648 1 91.75 79 VAL B N 1
ATOM 2209 C CA . VAL B 1 79 ? -14.258 6.148 12.406 1 91.75 79 VAL B CA 1
ATOM 2210 C C . VAL B 1 79 ? -14.312 4.648 12.133 1 91.75 79 VAL B C 1
ATOM 2212 O O . VAL B 1 79 ? -13.625 4.148 11.242 1 91.75 79 VAL B O 1
ATOM 2215 N N . LEU B 1 80 ? -15.117 3.955 12.891 1 87.81 80 LEU B N 1
ATOM 2216 C CA . LEU B 1 80 ? -15.266 2.514 12.719 1 87.81 80 LEU B CA 1
ATOM 2217 C C . LEU B 1 80 ? -16.188 2.195 11.555 1 87.81 80 LEU B C 1
ATOM 2219 O O . LEU B 1 80 ? -17.141 2.934 11.281 1 87.81 80 LEU B O 1
ATOM 2223 N N . PRO B 1 81 ? -15.836 1.128 10.836 1 87.25 81 PRO B N 1
ATOM 2224 C CA . PRO B 1 81 ? -16.828 0.696 9.836 1 87.25 81 PRO B CA 1
ATOM 2225 C C . PRO B 1 81 ? -18.219 0.492 10.43 1 87.25 81 PRO B C 1
ATOM 2227 O O . PRO B 1 81 ? -18.344 -0.034 11.539 1 87.25 81 PRO B O 1
ATOM 2230 N N . GLY B 1 82 ? -19.203 0.935 9.727 1 90.5 82 GLY B N 1
ATOM 2231 C CA . GLY B 1 82 ? -20.562 0.825 10.227 1 90.5 82 GLY B CA 1
ATOM 2232 C C . GLY B 1 82 ? -20.891 1.848 11.297 1 90.5 82 GLY B C 1
ATOM 2233 O O . GLY B 1 82 ? -21.984 1.843 11.844 1 90.5 82 GLY B O 1
ATOM 2234 N N . GLY B 1 83 ? -19.984 2.715 11.539 1 94.88 83 GLY B N 1
ATOM 2235 C CA . GLY B 1 83 ? -20.172 3.721 12.57 1 94.88 83 GLY B CA 1
ATOM 2236 C C . GLY B 1 83 ? -20.859 4.973 12.055 1 94.88 83 GLY B C 1
ATOM 2237 O O . GLY B 1 83 ? -21.672 4.91 11.133 1 94.88 83 GLY B O 1
ATOM 2238 N N . THR B 1 84 ? -20.578 6.094 12.789 1 96.31 84 THR B N 1
ATOM 2239 C CA . THR B 1 84 ? -21.219 7.359 12.445 1 96.31 84 THR B CA 1
ATOM 2240 C C . THR B 1 84 ? -20.172 8.477 12.352 1 96.31 84 THR B C 1
ATOM 2242 O O . THR B 1 84 ? -19.109 8.383 12.953 1 96.31 84 THR B O 1
ATOM 2245 N N . LEU B 1 85 ? -20.484 9.398 11.523 1 96.56 85 LEU B N 1
ATOM 2246 C CA . LEU B 1 85 ? -19.719 10.633 11.383 1 96.56 85 LEU B CA 1
ATOM 2247 C C . LEU B 1 85 ? -20.625 11.852 11.508 1 96.56 85 LEU B C 1
ATOM 2249 O O . LEU B 1 85 ? -21.578 12.008 10.734 1 96.56 85 LEU B O 1
ATOM 2253 N N . ASP B 1 86 ? -20.359 12.695 12.492 1 95.06 86 ASP B N 1
ATOM 2254 C CA . ASP B 1 86 ? -21.125 13.922 12.68 1 95.06 86 ASP B CA 1
ATOM 2255 C C . ASP B 1 86 ? -20.625 15.031 11.758 1 95.06 86 ASP B C 1
ATOM 2257 O O . ASP B 1 86 ? -19.453 15.398 11.812 1 95.06 86 ASP B O 1
ATOM 2261 N N . VAL B 1 87 ? -21.5 15.602 10.992 1 93.56 87 VAL B N 1
ATOM 2262 C CA . VAL B 1 87 ? -21.156 16.625 10.008 1 93.56 87 VAL B CA 1
ATOM 2263 C C . VAL B 1 87 ? -20.531 17.828 10.711 1 93.56 87 VAL B C 1
ATOM 2265 O O . VAL B 1 87 ? -19.734 18.562 10.117 1 93.56 87 VAL B O 1
ATOM 2268 N N . THR B 1 88 ? -20.844 18.078 11.93 1 93.12 88 THR B N 1
ATOM 2269 C CA . THR B 1 88 ? -20.297 19.219 12.664 1 93.12 88 THR B CA 1
ATOM 2270 C C . THR B 1 88 ? -18.781 19.109 12.773 1 93.12 88 THR B C 1
ATOM 2272 O O . THR B 1 88 ? -18.094 20.125 12.898 1 93.12 88 THR B O 1
ATOM 2275 N N . ARG B 1 89 ? -18.266 17.875 12.688 1 92.38 89 ARG B N 1
ATOM 2276 C CA . ARG B 1 89 ? -16.828 17.641 12.75 1 92.38 89 ARG B CA 1
ATOM 2277 C C . ARG B 1 89 ? -16.156 18.094 11.469 1 92.38 89 ARG B C 1
ATOM 2279 O O . ARG B 1 89 ? -14.922 18.234 11.422 1 92.38 89 ARG B O 1
ATOM 2286 N N . LEU B 1 90 ? -16.938 18.344 10.445 1 95.69 90 LEU B N 1
ATOM 2287 C CA . LEU B 1 90 ? -16.406 18.672 9.125 1 95.69 90 LEU B CA 1
ATOM 2288 C C . LEU B 1 90 ? -16.406 20.188 8.906 1 95.69 90 LEU B C 1
ATOM 2290 O O . LEU B 1 90 ? -15.766 20.672 7.973 1 95.69 90 LEU B O 1
ATOM 2294 N N . ARG B 1 91 ? -17.094 21 9.734 1 93.38 91 ARG B N 1
ATOM 2295 C CA . ARG B 1 91 ? -17.359 22.406 9.492 1 93.38 91 ARG B CA 1
ATOM 2296 C C . ARG B 1 91 ? -16.062 23.219 9.461 1 93.38 91 ARG B C 1
ATOM 2298 O O . ARG B 1 91 ? -15.945 24.188 8.719 1 93.38 91 ARG B O 1
ATOM 2305 N N . ASP B 1 92 ? -15.094 22.797 10.156 1 93.44 92 ASP B N 1
ATOM 2306 C CA . ASP B 1 92 ? -13.867 23.578 10.211 1 93.44 92 ASP B CA 1
ATOM 2307 C C . ASP B 1 92 ? -12.766 22.938 9.359 1 93.44 92 ASP B C 1
ATOM 2309 O O . ASP B 1 92 ? -11.586 23.266 9.516 1 93.44 92 ASP B O 1
ATOM 2313 N N . ARG B 1 93 ? -13.141 22 8.5 1 96 93 ARG B N 1
ATOM 2314 C CA . ARG B 1 93 ? -12.148 21.281 7.719 1 96 93 ARG B CA 1
ATOM 2315 C C . ARG B 1 93 ? -12.242 21.641 6.242 1 96 93 ARG B C 1
ATOM 2317 O O . ARG B 1 93 ? -13.328 21.922 5.73 1 96 93 ARG B O 1
ATOM 2324 N N . GLN B 1 94 ? -11.117 21.672 5.582 1 97.12 94 GLN B N 1
ATOM 2325 C CA . GLN B 1 94 ? -11.039 21.938 4.148 1 97.12 94 GLN B CA 1
ATOM 2326 C C . GLN B 1 94 ? -10.023 21.016 3.479 1 97.12 94 GLN B C 1
ATOM 2328 O O . GLN B 1 94 ? -9.078 20.562 4.125 1 97.12 94 GLN B O 1
ATOM 2333 N N . LEU B 1 95 ? -10.328 20.781 2.219 1 97.5 95 LEU B N 1
ATOM 2334 C CA . LEU B 1 95 ? -9.43 20.016 1.364 1 97.5 95 LEU B CA 1
ATOM 2335 C C . LEU B 1 95 ? -8.664 20.938 0.422 1 97.5 95 LEU B C 1
ATOM 2337 O O . LEU B 1 95 ? -9.258 21.734 -0.305 1 97.5 95 LEU B O 1
ATOM 2341 N N . SER B 1 96 ? -7.328 20.859 0.453 1 97.94 96 SER B N 1
ATOM 2342 C CA . SER B 1 96 ? -6.469 21.594 -0.469 1 97.94 96 SER B CA 1
ATOM 2343 C C . SER B 1 96 ? -5.711 20.641 -1.39 1 97.94 96 SER B C 1
ATOM 2345 O O . SER B 1 96 ? -5.219 19.594 -0.95 1 97.94 96 SER B O 1
ATOM 2347 N N . ARG B 1 97 ? -5.719 20.984 -2.602 1 97.44 97 ARG B N 1
ATOM 2348 C CA . ARG B 1 97 ? -4.91 20.297 -3.596 1 97.44 97 ARG B CA 1
ATOM 2349 C C . ARG B 1 97 ? -3.668 21.094 -3.957 1 97.44 97 ARG B C 1
ATOM 2351 O O . ARG B 1 97 ? -3.764 22.297 -4.262 1 97.44 97 ARG B O 1
ATOM 2358 N N . LEU B 1 98 ? -2.494 20.406 -3.861 1 97.88 98 LEU B N 1
ATOM 2359 C CA . LEU B 1 98 ? -1.209 21.062 -4.059 1 97.88 98 LEU B CA 1
ATOM 2360 C C . LEU B 1 98 ? -0.379 20.328 -5.109 1 97.88 98 LEU B C 1
ATOM 2362 O O . LEU B 1 98 ? -0.613 19.156 -5.383 1 97.88 98 LEU B O 1
ATOM 2366 N N . ARG B 1 99 ? 0.493 21.078 -5.652 1 96.94 99 ARG B N 1
ATOM 2367 C CA . ARG B 1 99 ? 1.547 20.516 -6.492 1 96.94 99 ARG B CA 1
ATOM 2368 C C . ARG B 1 99 ? 2.91 21.078 -6.109 1 96.94 99 ARG B C 1
ATOM 2370 O O . ARG B 1 99 ? 3.037 22.281 -5.824 1 96.94 99 ARG B O 1
ATOM 2377 N N . ALA B 1 100 ? 3.889 20.188 -6.062 1 97.94 100 ALA B N 1
ATOM 2378 C CA . ALA B 1 100 ? 5.254 20.656 -5.832 1 97.94 100 ALA B CA 1
ATOM 2379 C C . ALA B 1 100 ? 5.824 21.312 -7.09 1 97.94 100 ALA B C 1
ATOM 2381 O O . ALA B 1 100 ? 5.602 20.844 -8.203 1 97.94 100 ALA B O 1
ATOM 2382 N N . MET B 1 101 ? 6.574 22.328 -6.969 1 97.31 101 MET B N 1
ATOM 2383 C CA . MET B 1 101 ? 7.141 23.078 -8.094 1 97.31 101 MET B CA 1
ATOM 2384 C C . MET B 1 101 ? 8.453 22.453 -8.555 1 97.31 101 MET B C 1
ATOM 2386 O O . MET B 1 101 ? 9.039 22.891 -9.539 1 97.31 101 MET B O 1
ATOM 2390 N N . ARG B 1 102 ? 8.898 21.516 -7.926 1 97.06 102 ARG B N 1
ATOM 2391 C CA . ARG B 1 102 ? 10.094 20.734 -8.234 1 97.06 102 ARG B CA 1
ATOM 2392 C C . ARG B 1 102 ? 9.977 19.312 -7.699 1 97.06 102 ARG B C 1
ATOM 2394 O O . ARG B 1 102 ? 9.172 19.047 -6.801 1 97.06 102 ARG B O 1
ATOM 2401 N N . PRO B 1 103 ? 10.773 18.406 -8.289 1 97.88 103 PRO B N 1
ATOM 2402 C CA . PRO B 1 103 ? 10.805 17.078 -7.664 1 97.88 103 PRO B CA 1
ATOM 2403 C C . PRO B 1 103 ? 11.297 17.109 -6.223 1 97.88 103 PRO B C 1
ATOM 2405 O O . PRO B 1 103 ? 12.234 17.859 -5.906 1 97.88 103 PRO B O 1
ATOM 2408 N N . LEU B 1 104 ? 10.648 16.422 -5.359 1 98.62 104 LEU B N 1
ATOM 2409 C CA . LEU B 1 104 ? 11.047 16.344 -3.957 1 98.62 104 LEU B CA 1
ATOM 2410 C C . LEU B 1 104 ? 11.773 15.031 -3.664 1 98.62 104 LEU B C 1
ATOM 2412 O O . LEU B 1 104 ? 11.312 13.961 -4.07 1 98.62 104 LEU B O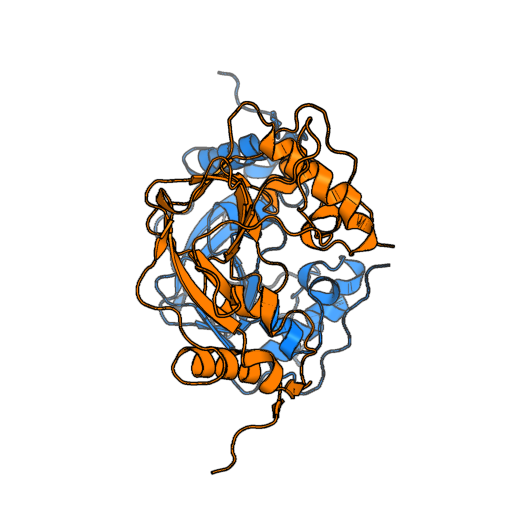 1
ATOM 2416 N N . ARG B 1 105 ? 12.852 15.094 -3.045 1 98.62 105 ARG B N 1
ATOM 2417 C CA . ARG B 1 105 ? 13.586 13.922 -2.582 1 98.62 105 ARG B CA 1
ATOM 2418 C C . ARG B 1 105 ? 13.125 13.5 -1.19 1 98.62 105 ARG B C 1
ATOM 2420 O O . ARG B 1 105 ? 13.328 14.227 -0.217 1 98.62 105 ARG B O 1
ATOM 2427 N N . LEU B 1 106 ? 12.57 12.312 -1.072 1 98.81 106 LEU B N 1
ATOM 2428 C CA . LEU B 1 106 ? 11.953 11.867 0.175 1 98.81 106 LEU B CA 1
ATOM 2429 C C . LEU B 1 106 ? 12.602 10.578 0.672 1 98.81 106 LEU B C 1
ATOM 2431 O O . LEU B 1 106 ? 13.016 9.742 -0.129 1 98.81 106 LEU B O 1
ATOM 2435 N N . ALA B 1 107 ? 12.75 10.453 1.985 1 98.75 107 ALA B N 1
ATOM 2436 C CA . ALA B 1 107 ? 13.086 9.164 2.578 1 98.75 107 ALA B CA 1
ATOM 2437 C C . ALA B 1 107 ? 11.898 8.203 2.51 1 98.75 107 ALA B C 1
ATOM 2439 O O . ALA B 1 107 ? 10.812 8.516 2.998 1 98.75 107 ALA B O 1
ATOM 2440 N N . SER B 1 108 ? 12.164 7.062 1.914 1 98.5 108 SER B N 1
ATOM 2441 C CA . SER B 1 108 ? 11.086 6.117 1.66 1 98.5 108 SER B CA 1
ATOM 2442 C C . SER B 1 108 ? 10.875 5.184 2.85 1 98.5 108 SER B C 1
ATOM 2444 O O . SER B 1 108 ? 11.789 4.465 3.25 1 98.5 108 SER B O 1
ATOM 2446 N N . LEU B 1 109 ? 9.703 5.219 3.363 1 98.44 109 LEU B N 1
ATOM 2447 C CA . LEU B 1 109 ? 9.312 4.32 4.445 1 98.44 109 LEU B CA 1
ATOM 2448 C C . LEU B 1 109 ? 8.281 3.305 3.963 1 98.44 109 LEU B C 1
ATOM 2450 O O . LEU B 1 109 ? 7.348 2.963 4.695 1 98.44 109 LEU B O 1
ATOM 2454 N N . THR B 1 110 ? 8.359 2.924 2.709 1 98 110 THR B N 1
ATOM 2455 C CA . THR B 1 110 ? 7.609 1.801 2.158 1 98 110 THR B CA 1
ATOM 2456 C C . THR B 1 110 ? 8.109 0.48 2.736 1 98 110 THR B C 1
ATOM 2458 O O . THR B 1 110 ? 9.109 0.452 3.459 1 98 110 THR B O 1
ATOM 2461 N N . SER B 1 111 ? 7.418 -0.65 2.41 1 96.31 111 SER B N 1
ATOM 2462 C CA . SER B 1 111 ? 7.812 -1.966 2.9 1 96.31 111 SER B CA 1
ATOM 2463 C C . SER B 1 111 ? 9.273 -2.262 2.57 1 96.31 111 SER B C 1
ATOM 2465 O O . SER B 1 111 ? 10.039 -2.684 3.439 1 96.31 111 SER B O 1
ATOM 2467 N N . LEU B 1 112 ? 9.688 -2.02 1.34 1 96.19 112 LEU B N 1
ATOM 2468 C CA . LEU B 1 112 ? 11.07 -2.297 0.947 1 96.19 112 LEU B CA 1
ATOM 2469 C C . LEU B 1 112 ? 12.031 -1.312 1.604 1 96.19 112 LEU B C 1
ATOM 2471 O O . LEU B 1 112 ? 13.141 -1.683 1.979 1 96.19 112 LEU B O 1
ATOM 2475 N N . GLY B 1 113 ? 11.602 -0.02 1.69 1 96.94 113 GLY B N 1
ATOM 2476 C CA . GLY B 1 113 ? 12.414 0.951 2.404 1 96.94 113 GLY B CA 1
ATOM 2477 C C . GLY B 1 113 ? 12.641 0.585 3.859 1 96.94 113 GLY B C 1
ATOM 2478 O O . GLY B 1 113 ? 13.758 0.728 4.375 1 96.94 113 GLY B O 1
ATOM 2479 N N . LEU B 1 114 ? 11.617 0.156 4.516 1 96.5 114 LEU B N 1
ATOM 2480 C CA . LEU B 1 114 ? 11.719 -0.259 5.91 1 96.5 114 LEU B CA 1
ATOM 2481 C C . LEU B 1 114 ? 12.602 -1.496 6.047 1 96.5 114 LEU B C 1
ATOM 2483 O O . LEU B 1 114 ? 13.414 -1.585 6.973 1 96.5 114 LEU B O 1
ATOM 2487 N N . LYS B 1 115 ? 12.414 -2.451 5.121 1 94.88 115 LYS B N 1
ATOM 2488 C CA . LYS B 1 115 ? 13.266 -3.635 5.129 1 94.88 115 LYS B CA 1
ATOM 2489 C C . LYS B 1 115 ? 14.742 -3.248 5.02 1 94.88 115 LYS B C 1
ATOM 2491 O O . LYS B 1 115 ? 15.594 -3.818 5.711 1 94.88 115 LYS B O 1
ATOM 2496 N N . ARG B 1 116 ? 15.016 -2.33 4.133 1 95.19 116 ARG B N 1
ATOM 2497 C CA . ARG B 1 116 ? 16.375 -1.83 3.98 1 95.19 116 ARG B CA 1
ATOM 2498 C C . ARG B 1 116 ? 16.922 -1.317 5.309 1 95.19 116 ARG B C 1
ATOM 2500 O O . ARG B 1 116 ? 18.125 -1.443 5.578 1 95.19 116 ARG B O 1
ATOM 2507 N N . LEU B 1 117 ? 16.094 -0.772 6.18 1 95.25 117 LEU B N 1
ATOM 2508 C CA . LEU B 1 117 ? 16.469 -0.209 7.469 1 95.25 117 LEU B CA 1
ATOM 2509 C C . LEU B 1 117 ? 16.469 -1.283 8.555 1 95.25 117 LEU B C 1
ATOM 2511 O O . LEU B 1 117 ? 16.766 -0.999 9.711 1 95.25 117 LEU B O 1
ATOM 2515 N N . GLY B 1 118 ? 16.016 -2.508 8.18 1 91.94 118 GLY B N 1
ATOM 2516 C CA . GLY B 1 118 ? 15.875 -3.58 9.148 1 91.94 118 GLY B CA 1
ATOM 2517 C C . GLY B 1 118 ? 14.633 -3.451 10.016 1 91.94 118 GLY B C 1
ATOM 2518 O O . GLY B 1 118 ? 14.602 -3.928 11.148 1 91.94 118 GLY B O 1
ATOM 2519 N N . LEU B 1 119 ? 13.656 -2.762 9.516 1 94 119 LEU B N 1
ATOM 2520 C CA . LEU B 1 119 ? 12.43 -2.52 10.273 1 94 119 LEU B CA 1
ATOM 2521 C C . LEU B 1 119 ? 11.242 -3.217 9.617 1 94 119 LEU B C 1
ATOM 2523 O O . LEU B 1 119 ? 11.219 -3.408 8.398 1 94 119 LEU B O 1
ATOM 2527 N N . ARG B 1 120 ? 10.312 -3.6 10.43 1 92.31 120 ARG B N 1
ATOM 2528 C CA . ARG B 1 120 ? 9.008 -4.039 9.961 1 92.31 120 ARG B CA 1
ATOM 2529 C C . ARG B 1 120 ? 8.008 -2.885 9.969 1 92.31 120 ARG B C 1
ATOM 2531 O O . ARG B 1 120 ? 8.133 -1.951 10.758 1 92.31 120 ARG B O 1
ATOM 2538 N N . ARG B 1 121 ? 7.051 -2.984 9.062 1 94.31 121 ARG B N 1
ATOM 2539 C CA . ARG B 1 121 ? 6.035 -1.942 8.938 1 94.31 121 ARG B CA 1
ATOM 2540 C C . ARG B 1 121 ? 5.359 -1.679 10.281 1 94.31 121 ARG B C 1
ATOM 2542 O O . ARG B 1 121 ? 5.062 -0.53 10.617 1 94.31 121 ARG B O 1
ATOM 2549 N N . GLN B 1 122 ? 5.094 -2.707 11.094 1 92 122 GLN B N 1
ATOM 2550 C CA . GLN B 1 122 ? 4.379 -2.627 12.359 1 92 122 GLN B CA 1
ATOM 2551 C C . GLN B 1 122 ? 5.156 -1.791 13.375 1 92 122 GLN B C 1
ATOM 2553 O O . GLN B 1 122 ? 4.562 -1.198 14.281 1 92 122 GLN B O 1
ATOM 2558 N N . GLN B 1 123 ? 6.441 -1.698 13.219 1 94.31 123 GLN B N 1
ATOM 2559 C CA . GLN B 1 123 ? 7.297 -1.01 14.18 1 94.31 123 GLN B CA 1
ATOM 2560 C C . GLN B 1 123 ? 7.262 0.5 13.961 1 94.31 123 GLN B C 1
ATOM 2562 O O . GLN B 1 123 ? 7.613 1.27 14.859 1 94.31 123 GLN B O 1
ATOM 2567 N N . LEU B 1 124 ? 6.883 0.898 12.766 1 95.56 124 LEU B N 1
ATOM 2568 C CA . LEU B 1 124 ? 6.938 2.324 12.453 1 95.56 124 LEU B CA 1
ATOM 2569 C C . LEU B 1 124 ? 5.578 2.828 11.984 1 95.56 124 LEU B C 1
ATOM 2571 O O . LEU B 1 124 ? 4.836 3.439 12.75 1 95.56 124 LEU B O 1
ATOM 2575 N N . ILE B 1 125 ? 5.098 2.303 10.891 1 95.94 125 ILE B N 1
ATOM 2576 C CA . ILE B 1 125 ? 3.922 2.852 10.227 1 95.94 125 ILE B CA 1
ATOM 2577 C C . ILE B 1 125 ? 2.662 2.439 10.984 1 95.94 125 ILE B C 1
ATOM 2579 O O . ILE B 1 125 ? 1.749 3.248 11.172 1 95.94 125 ILE B O 1
ATOM 2583 N N . ASP B 1 126 ? 2.584 1.179 11.445 1 93.25 126 ASP B N 1
ATOM 2584 C CA . ASP B 1 126 ? 1.376 0.675 12.086 1 93.25 126 ASP B CA 1
ATOM 2585 C C . ASP B 1 126 ? 1.507 0.722 13.609 1 93.25 126 ASP B C 1
ATOM 2587 O O . ASP B 1 126 ? 0.786 0.02 14.32 1 93.25 126 ASP B O 1
ATOM 2591 N N . SER B 1 127 ? 2.395 1.489 14.156 1 92.12 127 SER B N 1
ATOM 2592 C CA . SER B 1 127 ? 2.666 1.553 15.594 1 92.12 127 SER B CA 1
ATOM 2593 C C . SER B 1 127 ? 1.553 2.289 16.328 1 92.12 127 SER B C 1
ATOM 2595 O O . SER B 1 127 ? 0.805 3.061 15.727 1 92.12 127 SER B O 1
ATOM 2597 N N . SER B 1 128 ? 1.484 2.074 17.609 1 91.5 128 SER B N 1
ATOM 2598 C CA . SER B 1 128 ? 0.552 2.791 18.469 1 91.5 128 SER B CA 1
ATOM 2599 C C . SER B 1 128 ? 1.155 4.102 18.969 1 91.5 128 SER B C 1
ATOM 2601 O O . SER B 1 128 ? 2.371 4.293 18.906 1 91.5 128 SER B O 1
ATOM 2603 N N . PRO B 1 129 ? 0.271 4.938 19.516 1 91.62 129 PRO B N 1
ATOM 2604 C CA . PRO B 1 129 ? 0.752 6.227 20.016 1 91.62 129 PRO B CA 1
ATOM 2605 C C . PRO B 1 129 ? 1.832 6.078 21.094 1 91.62 129 PRO B C 1
ATOM 2607 O O . PRO B 1 129 ? 2.67 6.969 21.25 1 91.62 129 PRO B O 1
ATOM 2610 N N . ALA B 1 130 ? 1.882 5.027 21.766 1 92.38 130 ALA B N 1
ATOM 2611 C CA . ALA B 1 130 ? 2.889 4.793 22.797 1 92.38 130 ALA B CA 1
ATOM 2612 C C . ALA B 1 130 ? 4.293 4.777 22.203 1 92.38 130 ALA B C 1
ATOM 2614 O O . ALA B 1 130 ? 5.273 5.07 22.906 1 92.38 130 ALA B O 1
ATOM 2615 N N . ALA B 1 131 ? 4.398 4.504 20.953 1 93.75 131 ALA B N 1
ATOM 2616 C CA . ALA B 1 131 ? 5.695 4.387 20.281 1 93.75 131 ALA B CA 1
ATOM 2617 C C . ALA B 1 131 ? 6.109 5.711 19.656 1 93.75 131 ALA B C 1
ATOM 2619 O O . ALA B 1 131 ? 7.223 5.84 19.141 1 93.75 131 ALA B O 1
ATOM 2620 N N . TYR B 1 132 ? 5.34 6.77 19.719 1 93.31 132 TYR B N 1
ATOM 2621 C CA . TYR B 1 132 ? 5.512 7.98 18.922 1 93.31 132 TYR B CA 1
ATOM 2622 C C . TYR B 1 132 ? 6.84 8.656 19.234 1 93.31 132 TYR B C 1
ATOM 2624 O O . TYR B 1 132 ? 7.508 9.172 18.328 1 93.31 132 TYR B O 1
ATOM 2632 N N . PRO B 1 133 ? 7.316 8.617 20.5 1 91.25 133 PRO B N 1
ATOM 2633 C CA . PRO B 1 133 ? 8.633 9.219 20.734 1 91.25 133 PRO B CA 1
ATOM 2634 C C . PRO B 1 133 ? 9.742 8.531 19.938 1 91.25 133 PRO B C 1
ATOM 2636 O O . PRO B 1 133 ? 10.633 9.195 19.406 1 91.25 133 PRO B O 1
ATOM 2639 N N . LEU B 1 134 ? 9.633 7.25 19.812 1 93.19 134 LEU B N 1
ATOM 2640 C CA . LEU B 1 134 ? 10.641 6.48 19.094 1 93.19 134 LEU B CA 1
ATOM 2641 C C . LEU B 1 134 ? 10.484 6.652 17.594 1 93.19 134 LEU B C 1
ATOM 2643 O O . LEU B 1 134 ? 11.477 6.738 16.859 1 93.19 134 LEU B O 1
ATOM 2647 N N . THR B 1 135 ? 9.234 6.703 17.094 1 95.56 135 THR B N 1
ATOM 2648 C CA . THR B 1 135 ? 9.031 6.852 15.656 1 95.56 135 THR B CA 1
ATOM 2649 C C . THR B 1 135 ? 9.414 8.258 15.195 1 95.56 135 THR B C 1
ATOM 2651 O O . THR B 1 135 ? 9.945 8.43 14.094 1 95.56 135 THR B O 1
ATOM 2654 N N . ALA B 1 136 ? 9.172 9.258 16.031 1 94 136 ALA B N 1
ATOM 2655 C CA . ALA B 1 136 ? 9.555 10.633 15.719 1 94 136 ALA B CA 1
ATOM 2656 C C . ALA B 1 136 ? 11.07 10.758 15.594 1 94 136 ALA B C 1
ATOM 2658 O O . ALA B 1 136 ? 11.57 11.539 14.781 1 94 136 ALA B O 1
ATOM 2659 N N . ALA B 1 137 ? 11.781 9.961 16.328 1 93.69 137 ALA B N 1
ATOM 2660 C CA . ALA B 1 137 ? 13.234 9.969 16.266 1 93.69 137 ALA B CA 1
ATOM 2661 C C . ALA B 1 137 ? 13.719 9.539 14.883 1 93.69 137 ALA B C 1
ATOM 2663 O O . ALA B 1 137 ? 14.75 10.016 14.398 1 93.69 137 ALA B O 1
ATOM 2664 N N . TRP B 1 138 ? 12.992 8.648 14.227 1 96.69 138 TRP B N 1
ATOM 2665 C CA . TRP B 1 138 ? 13.328 8.227 12.867 1 96.69 138 TRP B CA 1
ATOM 2666 C C . TRP B 1 138 ? 13.117 9.359 11.875 1 96.69 138 TRP B C 1
ATOM 2668 O O . TRP B 1 138 ? 13.867 9.5 10.906 1 96.69 138 TRP B O 1
ATOM 2678 N N . ALA B 1 139 ? 12.102 10.203 12.102 1 96.69 139 ALA B N 1
ATOM 2679 C CA . ALA B 1 139 ? 11.898 11.391 11.281 1 96.69 139 ALA B CA 1
ATOM 2680 C C . ALA B 1 139 ? 13.039 12.391 11.461 1 96.69 139 ALA B C 1
ATOM 2682 O O . ALA B 1 139 ? 13.508 12.992 10.484 1 96.69 139 ALA B O 1
ATOM 2683 N N . HIS B 1 140 ? 13.469 12.523 12.68 1 95.44 140 HIS B N 1
ATOM 2684 C CA . HIS B 1 140 ? 14.617 13.383 12.953 1 95.44 140 HIS B CA 1
ATOM 2685 C C . HIS B 1 140 ? 15.859 12.906 12.203 1 95.44 140 HIS B C 1
ATOM 2687 O O . HIS B 1 140 ? 16.578 13.711 11.609 1 95.44 140 HIS B O 1
ATOM 2693 N N . ALA B 1 141 ? 16.031 11.617 12.258 1 96.81 141 ALA B N 1
ATOM 2694 C CA . ALA B 1 141 ? 17.188 11.031 11.586 1 96.81 141 ALA B CA 1
ATOM 2695 C C . ALA B 1 141 ? 17.125 11.266 10.078 1 96.81 141 ALA B C 1
ATOM 2697 O O . ALA B 1 141 ? 18.156 11.523 9.438 1 96.81 141 ALA B O 1
ATOM 2698 N N . ALA B 1 142 ? 15.984 11.195 9.508 1 97.75 142 ALA B N 1
ATOM 2699 C CA . ALA B 1 142 ? 15.82 11.461 8.078 1 97.75 142 ALA B CA 1
ATOM 2700 C C . ALA B 1 142 ? 16.109 12.922 7.762 1 97.75 142 ALA B C 1
ATOM 2702 O O . ALA B 1 142 ? 16.75 13.227 6.746 1 97.75 142 ALA B O 1
ATOM 2703 N N . HIS B 1 143 ? 15.586 13.797 8.609 1 97.5 143 HIS B N 1
ATOM 2704 C CA . HIS B 1 143 ? 15.867 15.219 8.43 1 97.5 143 HIS B CA 1
ATOM 2705 C C . HIS B 1 143 ? 17.359 15.5 8.461 1 97.5 143 HIS B C 1
ATOM 2707 O O . HIS B 1 143 ? 17.859 16.312 7.684 1 97.5 143 HIS B O 1
ATOM 2713 N N . ASP B 1 144 ? 18.047 14.797 9.273 1 95.88 144 ASP B N 1
ATOM 2714 C CA . ASP B 1 144 ? 19.453 15.07 9.516 1 95.88 144 ASP B CA 1
ATOM 2715 C C . ASP B 1 144 ? 20.344 14.32 8.516 1 95.88 144 ASP B C 1
ATOM 2717 O O . ASP B 1 144 ? 21.562 14.492 8.508 1 95.88 144 ASP B O 1
ATOM 2721 N N . ASP B 1 145 ? 19.75 13.469 7.734 1 97 145 ASP B N 1
ATOM 2722 C CA . ASP B 1 145 ? 20.5 12.703 6.734 1 97 145 ASP B CA 1
ATOM 2723 C C . ASP B 1 145 ? 21.281 13.625 5.812 1 97 145 ASP B C 1
ATOM 2725 O O . ASP B 1 145 ? 20.766 14.648 5.355 1 97 145 ASP B O 1
ATOM 2729 N N . GLU B 1 146 ? 22.484 13.281 5.508 1 95.88 146 GLU B N 1
ATOM 2730 C CA . GLU B 1 146 ? 23.406 14.125 4.754 1 95.88 146 GLU B CA 1
ATOM 2731 C C . GLU B 1 146 ? 22.922 14.328 3.322 1 95.88 146 GLU B C 1
ATOM 2733 O O . GLU B 1 146 ? 23.328 15.289 2.656 1 95.88 146 GLU B O 1
ATOM 2738 N N . ARG B 1 147 ? 22.078 13.516 2.881 1 96.38 147 ARG B N 1
ATOM 2739 C CA . ARG B 1 147 ? 21.562 13.633 1.524 1 96.38 147 ARG B CA 1
ATOM 2740 C C . ARG B 1 147 ? 20.562 14.781 1.418 1 96.38 147 ARG B C 1
ATOM 2742 O O . ARG B 1 147 ? 20.234 15.227 0.316 1 96.38 147 ARG B O 1
ATOM 2749 N N . GLY B 1 148 ? 20.047 15.164 2.518 1 97.62 148 GLY B N 1
ATOM 2750 C CA . GLY B 1 148 ? 19.203 16.344 2.527 1 97.62 148 GLY B CA 1
ATOM 2751 C C . GLY B 1 148 ? 17.797 16.062 2.033 1 97.62 148 GLY B C 1
ATOM 2752 O O . GLY B 1 148 ? 17.266 16.781 1.176 1 97.62 148 GLY B O 1
ATOM 2753 N N . PHE B 1 149 ? 17.156 15.109 2.537 1 98.62 149 PHE B N 1
ATOM 2754 C CA . PHE B 1 149 ? 15.797 14.781 2.146 1 98.62 149 PHE B CA 1
ATOM 2755 C C . PHE B 1 149 ? 14.852 15.953 2.408 1 98.62 149 PHE B C 1
ATOM 2757 O O . PHE B 1 149 ? 15.031 16.688 3.381 1 98.62 149 PHE B O 1
ATOM 2764 N N . ASP B 1 150 ? 13.859 16.047 1.573 1 98.75 150 ASP B N 1
ATOM 2765 C CA . ASP B 1 150 ? 12.82 17.062 1.697 1 98.75 150 ASP B CA 1
ATOM 2766 C C . ASP B 1 150 ? 11.711 16.609 2.641 1 98.75 150 ASP B C 1
ATOM 2768 O O . ASP B 1 150 ? 10.859 17.406 3.043 1 98.75 150 ASP B O 1
ATOM 2772 N N . GLY B 1 151 ? 11.648 15.406 3.021 1 98.62 151 GLY B N 1
ATOM 2773 C CA . GLY B 1 151 ? 10.617 14.82 3.861 1 98.62 151 GLY B CA 1
ATOM 2774 C C . GLY B 1 151 ? 10.625 13.305 3.855 1 98.62 151 GLY B C 1
ATOM 2775 O O . GLY B 1 151 ? 11.656 12.688 3.58 1 98.62 151 GLY B O 1
ATOM 2776 N N . LEU B 1 152 ? 9.484 12.719 4.25 1 98.69 152 LEU B N 1
ATOM 2777 C CA . LEU B 1 152 ? 9.234 11.289 4.309 1 98.69 152 LEU B CA 1
ATOM 2778 C C . LEU B 1 152 ? 8.023 10.914 3.459 1 98.69 152 LEU B C 1
ATOM 2780 O O . LEU B 1 152 ? 7.094 11.711 3.305 1 98.69 152 LEU B O 1
ATOM 2784 N N . ALA B 1 153 ? 8.078 9.742 2.951 1 98.81 153 ALA B N 1
ATOM 2785 C CA . ALA B 1 153 ? 6.902 9.188 2.289 1 98.81 153 ALA B CA 1
ATOM 2786 C C . ALA B 1 153 ? 6.684 7.73 2.688 1 98.81 153 ALA B C 1
ATOM 2788 O O . ALA B 1 153 ? 7.648 6.984 2.877 1 98.81 153 ALA B O 1
ATOM 2789 N N . TRP B 1 154 ? 5.465 7.328 2.775 1 98.62 154 TRP B N 1
ATOM 2790 C CA . TRP B 1 154 ? 5.105 5.945 3.082 1 98.62 154 TRP B CA 1
ATOM 2791 C C . TRP B 1 154 ? 3.727 5.605 2.527 1 98.62 154 TRP B C 1
ATOM 2793 O O . TRP B 1 154 ? 3.004 6.484 2.057 1 98.62 154 TRP B O 1
ATOM 2803 N N . VAL B 1 155 ? 3.436 4.305 2.461 1 98.62 155 VAL B N 1
ATOM 2804 C CA . VAL B 1 155 ? 2.084 3.869 2.123 1 98.62 155 VAL B CA 1
ATOM 2805 C C . VAL B 1 155 ? 1.154 4.102 3.312 1 98.62 155 VAL B C 1
ATOM 2807 O O . VAL B 1 155 ? 1.438 3.658 4.426 1 98.62 155 VAL B O 1
ATOM 2810 N N . SER B 1 156 ? 0.055 4.789 3.055 1 98.25 156 SER B N 1
ATOM 2811 C CA . SER B 1 156 ? -0.855 5.23 4.109 1 98.25 156 SER B CA 1
ATOM 2812 C C . SER B 1 156 ? -1.4 4.043 4.895 1 98.25 156 SER B C 1
ATOM 2814 O O . SER B 1 156 ? -1.778 3.025 4.312 1 98.25 156 SER B O 1
ATOM 2816 N N . ARG B 1 157 ? -1.43 4.242 6.18 1 94.81 157 ARG B N 1
ATOM 2817 C CA . ARG B 1 157 ? -2.01 3.24 7.07 1 94.81 157 ARG B CA 1
ATOM 2818 C C . ARG B 1 157 ? -3.523 3.164 6.895 1 94.81 157 ARG B C 1
ATOM 2820 O O . ARG B 1 157 ? -4.109 2.084 6.973 1 94.81 157 ARG B O 1
ATOM 2827 N N . MET B 1 158 ? -4.148 4.242 6.672 1 95.75 158 MET B N 1
ATOM 2828 C CA . MET B 1 158 ? -5.605 4.352 6.688 1 95.75 158 MET B CA 1
ATOM 2829 C C . MET B 1 158 ? -6.195 3.988 5.328 1 95.75 158 MET B C 1
ATOM 2831 O O . MET B 1 158 ? -7.309 3.471 5.25 1 95.75 158 MET B O 1
ATOM 2835 N N . ASP B 1 159 ? -5.516 4.246 4.316 1 97.75 159 ASP B N 1
ATOM 2836 C CA . ASP B 1 159 ? -5.855 3.896 2.939 1 97.75 159 ASP B CA 1
ATOM 2837 C C . ASP B 1 159 ? -4.613 3.467 2.16 1 97.75 159 ASP B C 1
ATOM 2839 O O . ASP B 1 159 ? -3.957 4.293 1.524 1 97.75 159 ASP B O 1
ATOM 2843 N N . ASP B 1 160 ? -4.395 2.152 2.064 1 98.38 160 ASP B N 1
ATOM 2844 C CA . ASP B 1 160 ? -3.117 1.651 1.559 1 98.38 160 ASP B CA 1
ATOM 2845 C C . ASP B 1 160 ? -3.059 1.736 0.035 1 98.38 160 ASP B C 1
ATOM 2847 O O . ASP B 1 160 ? -2.098 1.27 -0.581 1 98.38 160 ASP B O 1
ATOM 2851 N N . THR B 1 161 ? -4.02 2.34 -0.622 1 97.62 161 THR B N 1
ATOM 2852 C CA . THR B 1 161 ? -3.924 2.65 -2.043 1 97.62 161 THR B CA 1
ATOM 2853 C C . THR B 1 161 ? -3.34 4.043 -2.254 1 97.62 161 THR B C 1
ATOM 2855 O O . THR B 1 161 ? -3.07 4.445 -3.389 1 97.62 161 THR B O 1
ATOM 2858 N N . ALA B 1 162 ? -3.094 4.75 -1.189 1 97.94 162 ALA B N 1
ATOM 2859 C CA . ALA B 1 162 ? -2.525 6.098 -1.228 1 97.94 162 ALA B CA 1
ATOM 2860 C C . ALA B 1 162 ? -1.166 6.137 -0.534 1 97.94 162 ALA B C 1
ATOM 2862 O O . ALA B 1 162 ? -0.857 5.273 0.291 1 97.94 162 ALA B O 1
ATOM 2863 N N . ARG B 1 163 ? -0.41 7.16 -0.94 1 98.19 163 ARG B N 1
ATOM 2864 C CA . ARG B 1 163 ? 0.792 7.527 -0.197 1 98.19 163 ARG B CA 1
ATOM 2865 C C . ARG B 1 163 ? 0.501 8.641 0.8 1 98.19 163 ARG B C 1
ATOM 2867 O O . ARG B 1 163 ? -0.334 9.508 0.541 1 98.19 163 ARG B O 1
ATOM 2874 N N . ALA B 1 164 ? 1.178 8.609 1.871 1 98.38 164 ALA B N 1
ATOM 2875 C CA . ALA B 1 164 ? 1.276 9.719 2.811 1 98.38 164 ALA B CA 1
ATOM 2876 C C . ALA B 1 164 ? 2.676 10.328 2.793 1 98.38 164 ALA B C 1
ATOM 2878 O O . ALA B 1 164 ? 3.66 9.633 2.543 1 98.38 164 ALA B O 1
ATOM 2879 N N . VAL B 1 165 ? 2.742 11.625 3.057 1 98.31 165 VAL B N 1
ATOM 2880 C CA . VAL B 1 165 ? 4.035 12.305 3.09 1 98.31 165 VAL B CA 1
ATOM 2881 C C . VAL B 1 165 ? 4.074 13.281 4.262 1 98.31 165 VAL B C 1
ATOM 2883 O O . VAL B 1 165 ? 3.031 13.742 4.73 1 98.31 165 VAL B O 1
ATOM 2886 N N . MET B 1 166 ? 5.148 13.508 4.762 1 98.38 166 MET B N 1
ATOM 2887 C CA . MET B 1 166 ? 5.477 14.625 5.652 1 98.38 166 MET B CA 1
ATOM 2888 C C . MET B 1 166 ? 6.66 15.422 5.109 1 98.38 166 MET B C 1
ATOM 2890 O O . MET B 1 166 ? 7.734 14.867 4.879 1 98.38 166 MET B O 1
ATOM 2894 N N . LEU B 1 167 ? 6.465 16.672 4.875 1 98.62 167 LEU B N 1
ATOM 2895 C CA . LEU B 1 167 ? 7.488 17.531 4.309 1 98.62 167 LEU B CA 1
ATOM 2896 C C . LEU B 1 167 ? 8.094 18.438 5.383 1 98.62 167 LEU B C 1
ATOM 2898 O O . LEU B 1 167 ? 7.375 18.969 6.234 1 98.62 167 LEU B O 1
ATOM 2902 N N . PHE B 1 168 ? 9.398 18.547 5.301 1 98.44 168 PHE B N 1
ATOM 2903 C CA . PHE B 1 168 ? 10.109 19.406 6.25 1 98.44 168 PHE B CA 1
ATOM 2904 C C . PHE B 1 168 ? 9.977 20.859 5.859 1 98.44 168 PHE B C 1
ATOM 2906 O O . PHE B 1 168 ? 10.445 21.266 4.793 1 98.44 168 PHE B O 1
ATOM 2913 N N . GLY B 1 169 ? 9.508 21.688 6.738 1 97.75 169 GLY B N 1
ATOM 2914 C CA . GLY B 1 169 ? 9.141 23.062 6.438 1 97.75 169 GLY B CA 1
ATOM 2915 C C . GLY B 1 169 ? 10.344 23.953 6.223 1 97.75 169 GLY B C 1
ATOM 2916 O O . GLY B 1 169 ? 10.211 25.062 5.695 1 97.75 169 GLY B O 1
ATOM 2917 N N . ASP B 1 170 ? 11.5 23.578 6.707 1 97 170 ASP B N 1
ATOM 2918 C CA . ASP B 1 170 ? 12.703 24.375 6.477 1 97 170 ASP B CA 1
ATOM 2919 C C . ASP B 1 170 ? 13.289 24.094 5.098 1 97 170 ASP B C 1
ATOM 2921 O O . ASP B 1 170 ? 14.18 24.812 4.637 1 97 170 ASP B O 1
ATOM 2925 N N . ARG B 1 171 ? 12.773 23.141 4.391 1 97.94 171 ARG B N 1
ATOM 2926 C CA . ARG B 1 171 ? 13.281 22.766 3.074 1 97.94 171 ARG B CA 1
ATOM 2927 C C . ARG B 1 171 ? 12.211 22.938 2.004 1 97.94 171 ARG B C 1
ATOM 2929 O O . ARG B 1 171 ? 12.523 23.219 0.844 1 97.94 171 ARG B O 1
ATOM 2936 N N . VAL B 1 172 ? 11.039 22.625 2.357 1 98.38 172 VAL B N 1
ATOM 2937 C CA . VAL B 1 172 ? 9.883 22.797 1.484 1 98.38 172 VAL B CA 1
ATOM 2938 C C . VAL B 1 172 ? 8.938 23.844 2.068 1 98.38 172 VAL B C 1
ATOM 2940 O O . VAL B 1 172 ? 8.195 23.562 3.014 1 98.38 172 VAL B O 1
ATOM 2943 N N . THR B 1 173 ? 8.93 25 1.453 1 97.19 173 THR B N 1
ATOM 2944 C CA . THR B 1 173 ? 8.125 26.109 1.942 1 97.19 173 THR B CA 1
ATOM 2945 C C . THR B 1 173 ? 6.883 26.312 1.071 1 97.19 173 THR B C 1
ATOM 2947 O O . THR B 1 173 ? 6.676 25.578 0.107 1 97.19 173 THR B O 1
ATOM 2950 N N . SER B 1 174 ? 6.074 27.312 1.466 1 96.44 174 SER B N 1
ATOM 2951 C CA . SER B 1 174 ? 4.875 27.625 0.693 1 96.44 174 SER B CA 1
ATOM 2952 C C . SER B 1 174 ? 5.23 28.062 -0.726 1 96.44 174 SER B C 1
ATOM 2954 O O . SER B 1 174 ? 4.41 27.938 -1.639 1 96.44 174 SER B O 1
ATOM 2956 N N . ALA B 1 175 ? 6.438 28.484 -0.951 1 95.75 175 ALA B N 1
ATOM 2957 C CA . ALA B 1 175 ? 6.887 28.875 -2.285 1 95.75 175 ALA B CA 1
ATOM 2958 C C . ALA B 1 175 ? 7.109 27.656 -3.168 1 95.75 175 ALA B C 1
ATOM 2960 O O . ALA B 1 175 ? 7.059 27.75 -4.395 1 95.75 175 ALA B O 1
ATOM 2961 N N . ASP B 1 176 ? 7.32 26.516 -2.541 1 97.38 176 ASP B N 1
ATOM 2962 C CA . ASP B 1 176 ? 7.594 25.281 -3.262 1 97.38 176 ASP B CA 1
ATOM 2963 C C . ASP B 1 176 ? 6.301 24.516 -3.559 1 97.38 176 ASP B C 1
ATOM 2965 O O . ASP B 1 176 ? 6.305 23.547 -4.328 1 97.38 176 ASP B O 1
ATOM 2969 N N . LEU B 1 177 ? 5.242 24.891 -2.928 1 97.75 177 LEU B N 1
ATOM 2970 C CA . LEU B 1 177 ? 3.965 24.188 -3.01 1 97.75 177 LEU B CA 1
ATOM 2971 C C . LEU B 1 177 ? 2.879 25.109 -3.562 1 97.75 177 LEU B C 1
ATOM 2973 O O . LEU B 1 177 ? 2.418 26.016 -2.871 1 97.75 177 LEU B O 1
ATOM 2977 N N . VAL B 1 178 ? 2.428 24.812 -4.711 1 96.38 178 VAL B N 1
ATOM 2978 C CA . VAL B 1 178 ? 1.42 25.656 -5.352 1 96.38 178 VAL B CA 1
ATOM 2979 C C . VAL B 1 178 ? 0.035 25.047 -5.145 1 96.38 178 VAL B C 1
ATOM 2981 O O . VAL B 1 178 ? -0.159 23.844 -5.34 1 96.38 178 VAL B O 1
ATOM 2984 N N . LEU B 1 179 ? -0.877 25.906 -4.754 1 96.19 179 LEU B N 1
ATOM 2985 C CA . LEU B 1 179 ? -2.268 25.484 -4.629 1 96.19 179 LEU B CA 1
ATOM 2986 C C . LEU B 1 179 ? -2.916 25.328 -6 1 96.19 179 LEU B C 1
ATOM 2988 O O . LEU B 1 179 ? -2.797 26.203 -6.852 1 96.19 179 LEU B O 1
ATOM 2992 N N . ASP B 1 180 ? -3.484 24.188 -6.207 1 94.56 180 ASP B N 1
ATOM 2993 C CA . ASP B 1 180 ? -4.238 23.922 -7.43 1 94.56 180 ASP B CA 1
ATOM 2994 C C . ASP B 1 180 ? -5.707 24.312 -7.258 1 94.56 180 ASP B C 1
ATOM 2996 O O . ASP B 1 180 ? -6.566 23.438 -7.094 1 94.56 180 ASP B O 1
ATOM 3000 N N . GLY B 1 181 ? -6.102 25.594 -7.305 1 93.5 181 GLY B N 1
ATOM 3001 C CA . GLY B 1 181 ? -7.449 26.109 -7.102 1 93.5 181 GLY B CA 1
ATOM 3002 C C . GLY B 1 181 ? -7.766 26.391 -5.645 1 93.5 181 GLY B C 1
ATOM 3003 O O . GLY B 1 181 ? -6.906 26.219 -4.773 1 93.5 181 GLY B O 1
ATOM 3004 N N . PRO B 1 182 ? -8.977 26.844 -5.406 1 94.38 182 PRO B N 1
ATOM 3005 C CA . PRO B 1 182 ? -9.406 27.109 -4.031 1 94.38 182 PRO B CA 1
ATOM 3006 C C . PRO B 1 182 ? -9.617 25.812 -3.23 1 94.38 182 PRO B C 1
ATOM 3008 O O . PRO B 1 182 ? -9.852 24.75 -3.812 1 94.38 182 PRO B O 1
ATOM 3011 N N . ALA B 1 183 ? -9.477 25.922 -1.93 1 96.38 183 ALA B N 1
ATOM 3012 C CA . ALA B 1 183 ? -9.781 24.797 -1.062 1 96.38 183 ALA B CA 1
ATOM 3013 C C . ALA B 1 183 ? -11.266 24.453 -1.104 1 96.38 183 ALA B C 1
ATOM 3015 O O . ALA B 1 183 ? -12.109 25.328 -1.288 1 96.38 183 ALA B O 1
ATOM 3016 N N . ASP B 1 184 ? -11.578 23.188 -0.918 1 96.62 184 ASP B N 1
ATOM 3017 C CA . ASP B 1 184 ? -12.953 22.719 -0.852 1 96.62 184 ASP B CA 1
ATOM 3018 C C . ASP B 1 184 ? -13.406 22.531 0.597 1 96.62 184 ASP B C 1
ATOM 3020 O O . ASP B 1 184 ? -12.734 21.859 1.382 1 96.62 184 ASP B O 1
ATOM 3024 N N . ASP B 1 185 ? -14.562 23.125 0.849 1 96.25 185 ASP B N 1
ATOM 3025 C CA . ASP B 1 185 ? -15.156 22.828 2.15 1 96.25 185 ASP B CA 1
ATOM 3026 C C . ASP B 1 185 ? -15.57 21.359 2.25 1 96.25 185 ASP B C 1
ATOM 3028 O O . ASP B 1 185 ? -15.977 20.75 1.254 1 96.25 185 ASP B O 1
ATOM 3032 N N . LEU B 1 186 ? -15.5 20.797 3.508 1 96.88 186 LEU B N 1
ATOM 3033 C CA . LEU B 1 186 ? -15.805 19.375 3.648 1 96.88 186 LEU B CA 1
ATOM 3034 C C . LEU B 1 186 ? -17.25 19.172 4.086 1 96.88 186 LEU B C 1
ATOM 3036 O O . LEU B 1 186 ? -17.766 18.062 4.047 1 96.88 186 LEU B O 1
ATOM 3040 N N . ASP B 1 187 ? -17.953 20.266 4.48 1 94.94 187 ASP B N 1
ATOM 3041 C CA . ASP B 1 187 ? -19.328 20.125 4.945 1 94.94 187 ASP B CA 1
ATOM 3042 C C . ASP B 1 187 ? -20.328 20.531 3.859 1 94.94 187 ASP B C 1
ATOM 3044 O O . ASP B 1 187 ? -21.531 20.609 4.109 1 94.94 187 ASP B O 1
ATOM 3048 N N . ARG B 1 188 ? -19.859 20.812 2.654 1 93.5 188 ARG B N 1
ATOM 3049 C CA . ARG B 1 188 ? -20.703 21.156 1.513 1 93.5 188 ARG B CA 1
ATOM 3050 C C . ARG B 1 188 ? -19.922 21.031 0.205 1 93.5 188 ARG B C 1
ATOM 3052 O O . ARG B 1 188 ? -18.688 20.969 0.21 1 93.5 188 ARG B O 1
ATOM 3059 N N . GLY B 1 189 ? -20.719 20.922 -0.882 1 94.81 189 GLY B N 1
ATOM 3060 C CA . GLY B 1 189 ? -20.125 20.953 -2.211 1 94.81 189 GLY B CA 1
ATOM 3061 C C . GLY B 1 189 ? -19.281 19.719 -2.516 1 94.81 189 GLY B C 1
ATOM 3062 O O . GLY B 1 189 ? -19.594 18.625 -2.049 1 94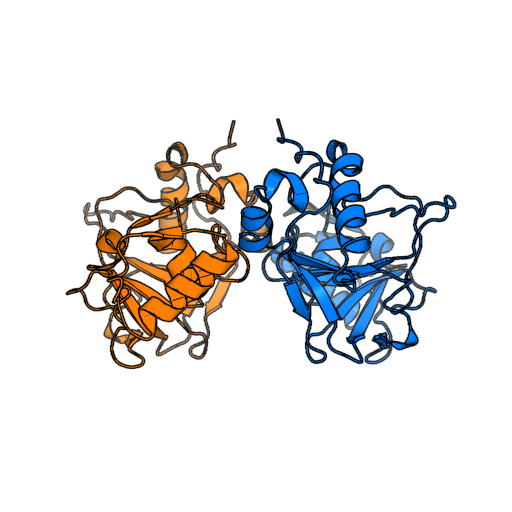.81 189 GLY B O 1
ATOM 3063 N N . ASP B 1 190 ? -18.25 19.891 -3.375 1 95.25 190 ASP B N 1
ATOM 3064 C CA . ASP B 1 190 ? -17.453 18.797 -3.895 1 95.25 190 ASP B CA 1
ATOM 3065 C C . ASP B 1 190 ? -16.703 18.078 -2.77 1 95.25 190 ASP B C 1
ATOM 3067 O O . ASP B 1 190 ? -16.531 16.859 -2.801 1 95.25 190 ASP B O 1
ATOM 3071 N N . GLY B 1 191 ? -16.219 18.906 -1.828 1 96.5 191 GLY B N 1
ATOM 3072 C CA . GLY B 1 191 ? -15.547 18.297 -0.694 1 96.5 191 GLY B CA 1
ATOM 3073 C C . GLY B 1 191 ? -16.438 17.359 0.092 1 96.5 191 GLY B C 1
ATOM 3074 O O . GLY B 1 191 ? -16.016 16.281 0.509 1 96.5 191 GLY B O 1
ATOM 3075 N N . PHE B 1 192 ? -17.672 17.75 0.223 1 96.31 192 PHE B N 1
ATOM 3076 C CA . PHE B 1 192 ? -18.625 16.922 0.954 1 96.31 192 PHE B CA 1
ATOM 3077 C C . PHE B 1 192 ? -18.984 15.672 0.155 1 96.31 192 PHE B C 1
ATOM 3079 O O . PHE B 1 192 ? -19.172 14.594 0.725 1 96.31 192 PHE B O 1
ATOM 3086 N N . ASP B 1 193 ? -19.047 15.758 -1.118 1 97.31 193 ASP B N 1
ATOM 3087 C CA . ASP B 1 193 ? -19.297 14.602 -1.973 1 97.31 193 ASP B CA 1
ATOM 3088 C C . ASP B 1 193 ? -18.203 13.547 -1.785 1 97.31 193 ASP B C 1
ATOM 3090 O O . ASP B 1 193 ? -18.5 12.344 -1.791 1 97.31 193 ASP B O 1
ATOM 3094 N N . GLU B 1 194 ? -17 14.008 -1.672 1 97.44 194 GLU B N 1
ATOM 3095 C CA . GLU B 1 194 ? -15.883 13.094 -1.438 1 97.44 194 GLU B CA 1
ATOM 3096 C C . GLU B 1 194 ? -16.031 12.375 -0.096 1 97.44 194 GLU B C 1
ATOM 3098 O O . GLU B 1 194 ? -15.75 11.18 0.01 1 97.44 194 GLU B O 1
ATOM 3103 N N . VAL B 1 195 ? -16.422 13.102 0.901 1 97.56 195 VAL B N 1
ATOM 3104 C CA . VAL B 1 195 ? -16.641 12.531 2.225 1 97.56 195 VAL B CA 1
ATOM 3105 C C . VAL B 1 195 ? -17.734 11.461 2.146 1 97.56 195 VAL B C 1
ATOM 3107 O O . VAL B 1 195 ? -17.547 10.352 2.66 1 97.56 195 VAL B O 1
ATOM 3110 N N . LEU B 1 196 ? -18.812 11.75 1.468 1 96.94 196 LEU B N 1
ATOM 3111 C CA . LEU B 1 196 ? -19.938 10.82 1.366 1 96.94 196 LEU B CA 1
ATOM 3112 C C . LEU B 1 196 ? -19.516 9.547 0.636 1 96.94 196 LEU B C 1
ATOM 3114 O O . LEU B 1 196 ? -19.984 8.461 0.969 1 96.94 196 LEU B O 1
ATOM 3118 N N . ALA B 1 197 ? -18.734 9.703 -0.308 1 96.69 197 ALA B N 1
ATOM 3119 C CA . ALA B 1 197 ? -18.281 8.539 -1.064 1 96.69 197 ALA B CA 1
ATOM 3120 C C . ALA B 1 197 ? -17.516 7.57 -0.17 1 96.69 197 ALA B C 1
ATOM 3122 O O . ALA B 1 197 ? -17.734 6.355 -0.233 1 96.69 197 ALA B O 1
ATOM 3123 N N . ILE B 1 198 ? -16.594 8.086 0.632 1 96.69 198 ILE B N 1
ATOM 3124 C CA . ILE B 1 198 ? -15.836 7.234 1.536 1 96.69 198 ILE B CA 1
ATOM 3125 C C . ILE B 1 198 ? -16.75 6.66 2.609 1 96.69 198 ILE B C 1
ATOM 3127 O O . ILE B 1 198 ? -16.641 5.484 2.971 1 96.69 198 ILE B O 1
ATOM 3131 N N . ALA B 1 199 ? -17.641 7.523 3.117 1 97.06 199 ALA B N 1
ATOM 3132 C CA . ALA B 1 199 ? -18.625 7.059 4.102 1 97.06 199 ALA B CA 1
ATOM 3133 C C . ALA B 1 199 ? -19.422 5.883 3.562 1 97.06 199 ALA B C 1
ATOM 3135 O O . ALA B 1 199 ? -19.688 4.918 4.281 1 97.06 199 ALA B O 1
ATOM 3136 N N . GLU B 1 200 ? -19.828 5.973 2.373 1 95.44 200 GLU B N 1
ATOM 3137 C CA . GLU B 1 200 ? -20.562 4.883 1.739 1 95.44 200 GLU B CA 1
ATOM 3138 C C . GLU B 1 200 ? -19.734 3.607 1.688 1 95.44 200 GLU B C 1
ATOM 3140 O O . GLU B 1 200 ? -20.219 2.527 2.029 1 95.44 200 GLU B O 1
ATOM 3145 N N . THR B 1 201 ? -18.5 3.75 1.262 1 93.75 201 THR B N 1
ATOM 3146 C CA . THR B 1 201 ? -17.609 2.605 1.195 1 93.75 201 THR B CA 1
ATOM 3147 C C . THR B 1 201 ? -17.484 1.929 2.557 1 93.75 201 THR B C 1
ATOM 3149 O O . THR B 1 201 ? -17.5 0.7 2.65 1 93.75 201 THR B O 1
ATOM 3152 N N . LEU B 1 202 ? -17.438 2.711 3.623 1 95.31 202 LEU B N 1
ATOM 3153 C CA . LEU B 1 202 ? -17.188 2.207 4.969 1 95.31 202 LEU B CA 1
ATOM 3154 C C . LEU B 1 202 ? -18.5 1.919 5.688 1 95.31 202 LEU B C 1
ATOM 3156 O O . LEU B 1 202 ? -18.5 1.507 6.848 1 95.31 202 LEU B O 1
ATOM 3160 N N . ARG B 1 203 ? -19.609 2.23 5.012 1 95.06 203 ARG B N 1
ATOM 3161 C CA . ARG B 1 203 ? -20.938 2.057 5.59 1 95.06 203 ARG B CA 1
ATOM 3162 C C . ARG B 1 203 ? -21.109 2.896 6.852 1 95.06 203 ARG B C 1
ATOM 3164 O O . ARG B 1 203 ? -21.641 2.424 7.855 1 95.06 203 ARG B O 1
ATOM 3171 N N . VAL B 1 204 ? -20.5 4.02 6.789 1 96.5 204 VAL B N 1
ATOM 3172 C CA . VAL B 1 204 ? -20.594 5 7.867 1 96.5 204 VAL B CA 1
ATOM 3173 C C . VAL B 1 204 ? -21.812 5.895 7.637 1 96.5 204 VAL B C 1
ATOM 3175 O O . VAL B 1 204 ? -22.047 6.367 6.52 1 96.5 204 VAL B O 1
ATOM 3178 N N . VAL B 1 205 ? -22.594 6.109 8.648 1 95.75 205 VAL B N 1
ATOM 3179 C CA . VAL B 1 205 ? -23.75 7.004 8.57 1 95.75 205 VAL B CA 1
ATOM 3180 C C . VAL B 1 205 ? -23.312 8.43 8.93 1 95.75 205 VAL B C 1
ATOM 3182 O O . VAL B 1 205 ? -22.75 8.656 10.008 1 95.75 205 VAL B O 1
ATOM 3185 N N . VAL B 1 206 ? -23.531 9.328 8 1 94.94 206 VAL B N 1
ATOM 3186 C CA . VAL B 1 206 ? -23.234 10.727 8.258 1 94.94 206 VAL B CA 1
ATOM 3187 C C . VAL B 1 206 ? -24.438 11.414 8.891 1 94.94 206 VAL B C 1
ATOM 3189 O O . VAL B 1 206 ? -25.516 11.477 8.281 1 94.94 206 VAL B O 1
ATOM 3192 N N . LEU B 1 207 ? -24.234 11.906 10.039 1 94.12 207 LEU B N 1
ATOM 3193 C CA . LEU B 1 207 ? -25.312 12.5 10.828 1 94.12 207 LEU B CA 1
ATOM 3194 C C . LEU B 1 207 ? -25.328 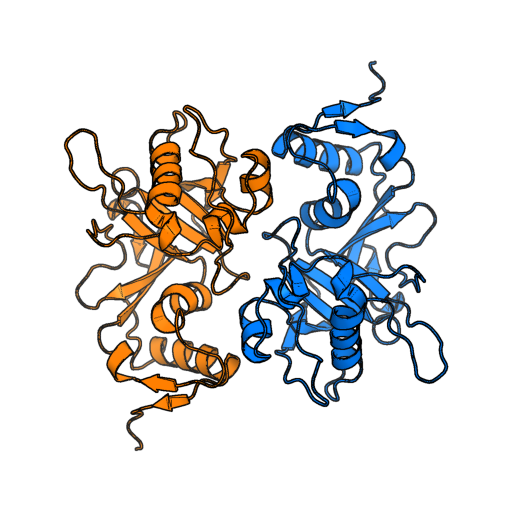14.016 10.672 1 94.12 207 LEU B C 1
ATOM 3196 O O . LEU B 1 207 ? -24.297 14.633 10.398 1 94.12 207 LEU B O 1
ATOM 3200 N N . GLY B 1 208 ? -26.578 14.578 10.898 1 85.31 208 GLY B N 1
ATOM 3201 C CA . GLY B 1 208 ? -26.734 16.031 10.938 1 85.31 208 GLY B CA 1
ATOM 3202 C C . GLY B 1 208 ? -26.938 16.641 9.562 1 85.31 208 GLY B C 1
ATOM 3203 O O . GLY B 1 208 ? -26.656 17.812 9.359 1 85.31 208 GLY B O 1
ATOM 3204 N N . LEU B 1 209 ? -27.141 15.836 8.492 1 75.75 209 LEU B N 1
ATOM 3205 C CA . LEU B 1 209 ? -27.453 16.375 7.172 1 75.75 209 LEU B CA 1
ATOM 3206 C C . LEU B 1 209 ? -28.75 17.172 7.195 1 75.75 209 LEU B C 1
ATOM 3208 O O . LEU B 1 209 ? -29.688 16.812 7.914 1 75.75 209 LEU B O 1
ATOM 3212 N N . PRO B 1 210 ? -28.562 18.453 6.746 1 61.56 210 PRO B N 1
ATOM 3213 C CA . PRO B 1 210 ? -29.828 19.188 6.762 1 61.56 210 PRO B CA 1
ATOM 3214 C C . PRO B 1 210 ? -30.953 18.453 6.027 1 61.56 210 PRO B C 1
ATOM 3216 O O . PRO B 1 210 ? -30.719 17.844 4.98 1 61.56 210 PRO B O 1
ATOM 3219 N N . PHE B 1 211 ? -31.609 17.406 6.625 1 49.19 211 PHE B N 1
ATOM 3220 C CA . PHE B 1 211 ? -32.812 17.031 5.875 1 49.19 211 PHE B CA 1
ATOM 3221 C C . PHE B 1 211 ? -33.531 18.266 5.348 1 49.19 211 PHE B C 1
ATOM 3223 O O . PHE B 1 211 ? -33.688 19.25 6.066 1 49.19 211 PHE B O 1
ATOM 3230 N N . THR B 1 212 ? -33.375 18.25 3.906 1 37.34 212 THR B N 1
ATOM 3231 C CA . THR B 1 212 ? -34.281 19.281 3.461 1 37.34 212 THR B CA 1
ATOM 3232 C C . THR B 1 212 ? -35.594 19.219 4.246 1 37.34 212 THR B C 1
ATOM 3234 O O . THR B 1 212 ? -36 18.141 4.684 1 37.34 212 THR B O 1
#

Organism: NCBI:txid1656884

Secondary structure (DSSP, 8-state):
---PPPPP-SS--PEEEEE-TTS-EEEEEETTS-TT--B---S--SS---B-TTSPBPPEEEEESSHHHHHHHTTTTTPPTT-EEEGGGGTTEEEEEEEESSPEEEEE-SHHHHHHTT--HHHHTT--GGGHHHHHHHHHHHHH-TT---EEEEE-SS-TTSEEEEEETTTS-TTTEEE-SSPEESSSHHHHHHHHHHHHHHTPEEE-----/---PPPPP-SS--PEEEEE-TTS-EEEEEETTS-TT--B---S--SS---B-TTSPBPPEEEEESSHHHHHHHTTTTTPPTT-EEEGGGGTTEEEEEEEESSPEEEEE-SHHHHHHTT--HHHHTT--GGGHHHHHHHHHHHHH-TT---EEEEE-SS-TTSEEEEEETTTS-TTTEEE-SSPEESSSHHHHHHHHHHHHHHTPEEE-----

Sequence (424 aa):
MSDPPSPAPDRPDFEEEVWRAEVPLVRCGHRGYAGNEPFASPALGRFSPIVGADGARLPVLYAASSVRGALSETVFHDVLPGGTLDVTRLRDRQLSRLRAMRPLRLASLTSLGLKRLGLRRQQLIDSSPAAYPLTAAWAHAAHDDERGFDGLAWVSRMDDTARAVMLFGDRVTSADLVLDGPADDLDRGDGFDEVLAIAETLRVVVLGLPFTMSDPPSPAPDRPDFEEEVWRAEVPLVRCGHRGYAGNEPFASPALGRFSPIVGADGARLPVLYAASSVRGALSETVFHDVLPGGTLDVTRLRDRQLSRLRAMRPLRLASLTSLGLKRLGLRRQQLIDSSPAAYPLTAAWAHAAHDDERGFDGLAWVSRMDDTARAVMLFGDRVTSADLVLDGPADDLDRGDGFDEVLAIAETLRVVVLGLPFT

pLDDT: mean 93.95, std 7.8, range [37.34, 98.81]

Radius of gyration: 22.41 Å; Cα contacts (8 Å, |Δi|>4): 952; chains: 2; bounding box: 68×62×48 Å